Protein AF-0000000074163388 (afdb_homodimer)

Solvent-accessible surface area (backbone atoms only — not comparable to full-atom values): 30905 Å² total; per-residue (Å²): 130,82,76,70,68,68,69,70,52,54,57,55,58,52,58,73,69,45,78,67,42,56,58,47,42,56,62,54,42,71,74,48,45,45,52,55,49,72,31,42,47,20,41,70,67,67,34,63,70,52,27,68,71,27,55,84,73,54,69,82,50,55,26,67,60,33,42,34,54,45,30,41,25,18,44,68,45,42,44,84,54,40,74,78,32,43,84,84,44,61,86,53,44,24,74,59,37,43,38,32,43,31,34,3,16,36,56,43,18,54,68,24,32,67,68,34,43,87,75,48,65,84,48,51,23,77,64,26,46,33,35,43,34,32,8,25,54,40,67,11,67,74,27,43,70,78,35,44,87,48,46,68,51,50,23,74,86,66,44,35,35,42,53,40,4,24,75,58,54,27,41,72,44,31,59,53,35,50,56,43,18,53,75,60,64,58,55,53,64,57,60,51,29,40,33,21,17,45,36,32,30,42,50,56,26,61,62,34,39,75,78,40,61,86,49,55,50,100,82,67,44,35,48,48,33,46,4,52,77,59,60,17,59,55,20,32,66,62,33,47,70,68,39,43,80,40,87,80,46,48,45,53,51,28,39,50,53,21,57,74,67,64,38,36,73,56,31,60,62,39,40,78,72,64,44,94,48,57,40,98,85,65,45,54,52,62,58,56,39,64,56,66,75,81,115,128,80,74,68,69,66,69,71,53,54,57,54,59,51,56,73,69,44,79,66,43,56,58,48,42,58,63,52,44,70,72,48,47,46,52,53,50,73,32,42,48,20,39,70,67,66,35,63,72,52,29,69,70,26,56,82,73,56,70,82,51,56,25,69,59,33,41,34,54,47,30,42,26,18,45,67,45,43,42,83,55,39,75,77,32,42,83,82,44,61,85,52,44,25,74,57,37,44,38,32,44,31,35,3,16,36,56,42,18,52,69,24,33,67,70,33,43,88,76,48,64,85,46,51,24,77,64,28,46,34,35,42,35,32,7,25,54,40,68,10,65,75,26,43,71,78,35,43,87,49,46,70,52,50,24,75,86,66,45,35,35,44,54,41,4,24,74,56,54,26,42,72,44,32,60,53,34,50,57,44,18,54,75,60,65,60,54,52,64,59,59,50,28,39,33,21,16,44,36,31,30,41,48,56,26,60,61,33,40,75,77,39,62,87,50,57,48,101,82,67,43,33,47,47,33,46,3,52,75,59,59,18,60,54,19,33,66,60,33,48,71,68,38,43,80,40,88,79,45,48,44,55,50,28,41,50,54,22,58,74,68,64,36,39,73,56,31,60,63,40,40,76,73,64,45,95,48,57,40,99,86,64,45,52,52,63,58,57,40,64,56,64,75,82,116

Secondary structure (DSSP, 8-state):
-----HHHHHHHHHHHH-HHHHHHHHHHHHHHTT---HHHHHHHTT-HHHHHHHTTTSTT---TT---HHHHHHHHT-HHHHHHHHHHHTT---TTS--HHHHHHHTT-HHHHHHHHHHHTT---TT---HHHHHHHTT-HHHHHHTGGGTT---TTS--HHHHHHHTT-HHHHHHHHHHHHHHT-S-HHHHHHHHHHHT-HHHHHHHHHHHTT---TTS--HHHHHHHTT-HHHHHHHHHHHTT-TT-HHHHHHHHHHHTT-HHHHHHHHHHH-SPBPTTS-BTHHHHHS----/-----HHHHHHHHHHHH-HHHHHHHHHHHHHSTT---HHHHHHHTT-HHHHHHHTTTSTT---TT---HHHHHHHHT-HHHHHHHHHHHTT---TTS--HHHHHHHTT-HHHHHHHHHHHTT---TT---HHHHHHHTT-HHHHHHTGGGTT---TTS--HHHHHHHTT-HHHHHHHHHHHHHHT-S-HHHHHHHHHHHT-HHHHHHHHHHHTT---TTS--HHHHHHHTT-HHHHHHHHHHHTT-TT-HHHHHHHHHHHTT-HHHHHHHHHHH-SPBPTTS-BTHHHHHS----

Structure (mmCIF, N/CA/C/O backbone):
data_AF-0000000074163388-model_v1
#
loop_
_entity.id
_entity.type
_entity.pdbx_description
1 polymer 'Ankyrin repeat protein 1'
#
loop_
_atom_site.group_PDB
_atom_site.id
_atom_site.type_symbol
_atom_site.label_atom_id
_atom_site.label_alt_id
_atom_site.label_comp_id
_atom_site.label_asym_id
_atom_site.label_entity_id
_atom_site.label_seq_id
_atom_site.pdbx_PDB_ins_code
_atom_site.Cartn_x
_atom_site.Cartn_y
_atom_site.Cartn_z
_atom_site.occupancy
_atom_site.B_iso_or_equiv
_atom_site.auth_seq_id
_atom_site.auth_comp_id
_atom_site.auth_asym_id
_atom_site.auth_atom_id
_atom_site.pdbx_PDB_model_num
ATOM 1 N N . MET A 1 1 ? 2.23 31.984 35.25 1 15.48 1 MET A N 1
ATOM 2 C CA . MET A 1 1 ? 0.906 31.984 34.625 1 15.48 1 MET A CA 1
ATOM 3 C C . MET A 1 1 ? 1.01 32.125 33.125 1 15.48 1 MET A C 1
ATOM 5 O O . MET A 1 1 ? 1.093 33.219 32.594 1 15.48 1 MET A O 1
ATOM 9 N N . LEU A 1 2 ? 1.825 31.516 32.562 1 19.2 2 LEU A N 1
ATOM 10 C CA . LEU A 1 2 ? 2.539 31.953 31.359 1 19.2 2 LEU A CA 1
ATOM 11 C C . LEU A 1 2 ? 1.593 32.031 30.172 1 19.2 2 LEU A C 1
ATOM 13 O O . LEU A 1 2 ? 0.756 31.141 29.969 1 19.2 2 LEU A O 1
ATOM 17 N N . GLN A 1 3 ? 1.16 33.156 29.734 1 20.17 3 GLN A N 1
ATOM 18 C CA . GLN A 1 3 ? 0.096 33.625 28.859 1 20.17 3 GLN A CA 1
ATOM 19 C C . GLN A 1 3 ? 0.174 32.969 27.484 1 20.17 3 GLN A C 1
ATOM 21 O O . GLN A 1 3 ? 1.229 32.969 26.844 1 20.17 3 GLN A O 1
ATOM 26 N N . PRO A 1 4 ? -0.57 32.031 27.312 1 25.11 4 PRO A N 1
ATOM 27 C CA . PRO A 1 4 ? -0.666 31.219 26.078 1 25.11 4 PRO A CA 1
ATOM 28 C C . PRO A 1 4 ? -0.639 32.062 24.812 1 25.11 4 PRO A C 1
ATOM 30 O O . PRO A 1 4 ? -1.063 33.219 24.828 1 25.11 4 PRO A O 1
ATOM 33 N N . ASP A 1 5 ? 0.18 32.031 23.969 1 27.58 5 ASP A N 1
ATOM 34 C CA . ASP A 1 5 ? 0.262 33.094 22.969 1 27.58 5 ASP A CA 1
ATOM 35 C C . ASP A 1 5 ? -1.101 33.344 22.312 1 27.58 5 ASP A C 1
ATOM 37 O O . ASP A 1 5 ? -1.951 32.438 22.297 1 27.58 5 ASP A O 1
ATOM 41 N N . PRO A 1 6 ? -1.736 34.438 21.984 1 28.06 6 PRO A N 1
ATOM 42 C CA . PRO A 1 6 ? -3.045 35 21.625 1 28.06 6 PRO A CA 1
ATOM 43 C C . PRO A 1 6 ? -3.646 34.312 20.391 1 28.06 6 PRO A C 1
ATOM 45 O O . PRO A 1 6 ? -4.871 34.188 20.281 1 28.06 6 PRO A O 1
ATOM 48 N N . VAL A 1 7 ? -2.879 33.969 19.438 1 29.48 7 VAL A N 1
ATOM 49 C CA . VAL A 1 7 ? -3.445 33.562 18.156 1 29.48 7 VAL A CA 1
ATOM 50 C C . VAL A 1 7 ? -4.082 32.188 18.297 1 29.48 7 VAL A C 1
ATOM 52 O O . VAL A 1 7 ? -5.195 31.953 17.812 1 29.48 7 VAL A O 1
ATOM 55 N N . ALA A 1 8 ? -3.457 31.219 18.891 1 29.11 8 ALA A N 1
ATOM 56 C CA . ALA A 1 8 ? -3.934 29.859 19.109 1 29.11 8 ALA A CA 1
ATOM 57 C C . ALA A 1 8 ? -5.121 29.828 20.062 1 29.11 8 ALA A C 1
ATOM 59 O O . ALA A 1 8 ? -6.016 29 19.938 1 29.11 8 ALA A O 1
ATOM 60 N N . ARG A 1 9 ? -5.367 30.766 21.016 1 31.28 9 ARG A N 1
ATOM 61 C CA . ARG A 1 9 ? -6.461 31.016 21.953 1 31.28 9 ARG A CA 1
ATOM 62 C C . ARG A 1 9 ? -7.738 31.391 21.203 1 31.28 9 ARG A C 1
ATOM 64 O O . ARG A 1 9 ? -8.836 31 21.609 1 31.28 9 ARG A O 1
ATOM 71 N N . THR A 1 10 ? -7.543 32.281 20.188 1 32.56 10 THR A N 1
ATOM 72 C CA . THR A 1 10 ? -8.703 32.781 19.453 1 32.56 10 THR A CA 1
ATOM 73 C C . THR A 1 10 ? -9.336 31.672 18.625 1 32.56 10 THR A C 1
ATOM 75 O O . THR A 1 10 ? -10.562 31.578 18.547 1 32.56 10 THR A O 1
ATOM 78 N N . ALA A 1 11 ? -8.492 30.734 18.094 1 31.12 11 ALA A N 1
ATOM 79 C CA . ALA A 1 11 ? -9.125 29.75 17.219 1 31.12 11 ALA A CA 1
ATOM 80 C C . ALA A 1 11 ? -9.852 28.688 18.031 1 31.12 11 ALA A C 1
ATOM 82 O O . ALA A 1 11 ? -10.977 28.297 17.703 1 31.12 11 ALA A O 1
ATOM 83 N N . LEU A 1 12 ? -9.391 28.219 19.188 1 31.12 12 LEU A N 1
ATOM 84 C CA . LEU A 1 12 ? -9.992 27.25 20.094 1 31.12 12 LEU A CA 1
ATOM 85 C C . LEU A 1 12 ? -11.227 27.828 20.766 1 31.12 12 LEU A C 1
ATOM 87 O O . LEU A 1 12 ? -12.219 27.109 20.984 1 31.12 12 LEU A O 1
ATOM 91 N N . SER A 1 13 ? -11.242 28.953 21.281 1 34.03 13 SER A N 1
ATOM 92 C CA . SER A 1 13 ? -12.398 29.609 21.891 1 34.03 13 SER A CA 1
ATOM 93 C C . SER A 1 13 ? -13.562 29.688 20.906 1 34.03 13 SER A C 1
ATOM 95 O O . SER A 1 13 ? -14.727 29.594 21.312 1 34.03 13 SER A O 1
ATOM 97 N N . MET A 1 14 ? -13.195 29.969 19.625 1 31.59 14 MET A N 1
ATOM 98 C CA . MET A 1 14 ? -14.281 30.047 18.656 1 31.59 14 MET A CA 1
ATOM 99 C C . MET A 1 14 ? -14.875 28.672 18.375 1 31.59 14 MET A C 1
ATOM 101 O O . MET A 1 14 ? -16.062 28.547 18.047 1 31.59 14 MET A O 1
ATOM 105 N N . LEU A 1 15 ? -14.07 27.594 18.406 1 33 15 LEU A N 1
ATOM 106 C CA . LEU A 1 15 ? -14.609 26.266 18.094 1 33 15 LEU A CA 1
ATOM 107 C C . LEU A 1 15 ? -15.469 25.766 19.25 1 33 15 LEU A C 1
ATOM 109 O O . LEU A 1 15 ? -16.328 24.906 19.047 1 33 15 LEU A O 1
ATOM 113 N N . ALA A 1 16 ? -15.297 25.938 20.453 1 31.25 16 ALA A N 1
ATOM 114 C CA . ALA A 1 16 ? -16.062 25.469 21.609 1 31.25 16 ALA A CA 1
ATOM 115 C C . ALA A 1 16 ? -17.484 26 21.578 1 31.25 16 ALA A C 1
ATOM 117 O O . ALA A 1 16 ? -18.391 25.375 22.141 1 31.25 16 ALA A O 1
ATOM 118 N N . THR A 1 17 ? -17.766 27.281 21.453 1 32.41 17 THR A N 1
ATOM 119 C CA . THR A 1 17 ? -19.062 27.828 21.781 1 32.41 17 THR A CA 1
ATOM 120 C C . THR A 1 17 ? -20.062 27.578 20.656 1 32.41 17 THR A C 1
ATOM 122 O O . THR A 1 17 ? -21.281 27.625 20.859 1 32.41 17 THR A O 1
ATOM 125 N N . HIS A 1 18 ? -19.922 28.094 19.375 1 31.28 18 HIS A N 1
ATOM 126 C CA . HIS A 1 18 ? -21.094 28.203 18.516 1 31.28 18 HIS A CA 1
ATOM 127 C C . HIS A 1 18 ? -21.266 26.953 17.672 1 31.28 18 HIS A C 1
ATOM 129 O O . HIS A 1 18 ? -20.328 26.5 17.016 1 31.28 18 HIS A O 1
ATOM 135 N N . PRO A 1 19 ? -22.406 26.156 17.859 1 33.94 19 PRO A N 1
ATOM 136 C CA . PRO A 1 19 ? -22.938 25.031 17.078 1 33.94 19 PRO A CA 1
ATOM 137 C C . PRO A 1 19 ? -22.672 25.188 15.586 1 33.94 19 PRO A C 1
ATOM 139 O O . PRO A 1 19 ? -22.578 24.188 14.867 1 33.94 19 PRO A O 1
ATOM 142 N N . CYS A 1 20 ? -22.734 26.406 15.078 1 31.11 20 CYS A N 1
ATOM 143 C CA . CYS A 1 20 ? -22.578 26.781 13.672 1 31.11 20 CYS A CA 1
ATOM 144 C C . CYS A 1 20 ? -21.141 26.562 13.211 1 31.11 20 CYS A C 1
ATOM 146 O O . CYS A 1 20 ? -20.875 26.5 12.008 1 31.11 20 CYS A O 1
ATOM 148 N N . ILE A 1 21 ? -20.141 26.781 14.055 1 34.25 21 ILE A N 1
ATOM 149 C CA . ILE A 1 21 ? -18.75 26.672 13.641 1 34.25 21 ILE A CA 1
ATOM 150 C C . ILE A 1 21 ? -18.344 25.219 13.5 1 34.25 21 ILE A C 1
ATOM 152 O O . ILE A 1 21 ? -17.422 24.875 12.758 1 34.25 21 ILE A O 1
ATOM 156 N N . ARG A 1 22 ? -18.922 24.297 14.18 1 34.06 22 ARG A N 1
ATOM 157 C CA . ARG A 1 22 ? -18.734 22.859 14 1 34.06 22 ARG A CA 1
ATOM 158 C C . ARG A 1 22 ? -19.094 22.438 12.578 1 34.06 22 ARG A C 1
ATOM 160 O O . ARG A 1 22 ? -18.406 21.625 11.977 1 34.06 22 ARG A O 1
ATOM 167 N N . GLN A 1 23 ? -20.25 22.922 12.18 1 36.22 23 GLN A N 1
ATOM 168 C CA . GLN A 1 23 ? -20.688 22.656 10.812 1 36.22 23 GLN A CA 1
ATOM 169 C C . GLN A 1 23 ? -19.734 23.297 9.797 1 36.22 23 GLN A C 1
ATOM 171 O O . GLN A 1 23 ? -19.438 22.688 8.758 1 36.22 23 GLN A O 1
ATOM 176 N N . LYS A 1 24 ? -19.375 24.594 9.992 1 34.5 24 LYS A N 1
ATOM 177 C CA . LYS A 1 24 ? -18.484 25.312 9.07 1 34.5 24 LYS A CA 1
ATOM 178 C C . LYS A 1 24 ? -17.078 24.719 9.102 1 34.5 24 LYS A C 1
ATOM 180 O O . LYS A 1 24 ? -16.422 24.625 8.062 1 34.5 24 LYS A O 1
ATOM 185 N N . LEU A 1 25 ? -16.609 24.328 10.172 1 34.75 25 LEU A N 1
ATOM 186 C CA . LEU A 1 25 ? -15.281 23.734 10.281 1 34.75 25 LEU A CA 1
ATOM 187 C C . LEU A 1 25 ? -15.242 22.375 9.586 1 34.75 25 LEU A C 1
ATOM 189 O O . LEU A 1 25 ? -14.242 22.016 8.977 1 34.75 25 LEU A O 1
ATOM 193 N N . ARG A 1 26 ? -16.312 21.672 9.648 1 35.56 26 ARG A N 1
ATOM 194 C CA . ARG A 1 26 ? -16.453 20.422 8.922 1 35.56 26 ARG A CA 1
ATOM 195 C C . ARG A 1 26 ? -16.234 20.625 7.426 1 35.56 26 ARG A C 1
ATOM 197 O O . ARG A 1 26 ? -15.578 19.828 6.766 1 35.56 26 ARG A O 1
ATOM 204 N N . SER A 1 27 ? -17.031 21.594 6.895 1 35.72 27 SER A N 1
ATOM 205 C CA . SER A 1 27 ? -16.938 21.922 5.477 1 35.72 27 SER A CA 1
ATOM 206 C C . SER A 1 27 ? -15.594 22.531 5.125 1 35.72 27 SER A C 1
ATOM 208 O O . SER A 1 27 ? -15.008 22.203 4.09 1 35.72 27 SER A O 1
ATOM 210 N N . GLU A 1 28 ? -15.133 23.594 5.848 1 36.66 28 GLU A N 1
ATOM 211 C CA . GLU A 1 28 ? -13.914 24.359 5.562 1 36.66 28 GLU A CA 1
ATOM 212 C C . GLU A 1 28 ? -12.672 23.578 5.984 1 36.66 28 GLU A C 1
ATOM 214 O O . GLU A 1 28 ? -11.594 23.766 5.406 1 36.66 28 GLU A O 1
ATOM 219 N N . LEU A 1 29 ? -12.695 22.922 7.043 1 36.38 29 LEU A N 1
ATOM 220 C CA . LEU A 1 29 ? -11.602 22.156 7.621 1 36.38 29 LEU A CA 1
ATOM 221 C C . LEU A 1 29 ? -11.102 21.094 6.641 1 36.38 29 LEU A C 1
ATOM 223 O O . LEU A 1 29 ? -9.898 20.859 6.523 1 36.38 29 LEU A O 1
ATOM 227 N N . VAL A 1 30 ? -12.109 20.328 6.027 1 41.41 30 VAL A N 1
ATOM 228 C CA . VAL A 1 30 ? -11.719 19.266 5.113 1 41.41 30 VAL A CA 1
ATOM 229 C C . VAL A 1 30 ? -10.906 19.844 3.959 1 41.41 30 VAL A C 1
ATOM 231 O O . VAL A 1 30 ? -9.93 19.234 3.516 1 41.41 30 VAL A O 1
ATOM 234 N N . HIS A 1 31 ? -11.305 21.141 3.477 1 44.47 31 HIS A N 1
ATOM 235 C CA . HIS A 1 31 ? -10.734 21.594 2.217 1 44.47 31 HIS A CA 1
ATOM 236 C C . HIS A 1 31 ? -9.312 22.109 2.41 1 44.47 31 HIS A C 1
ATOM 238 O O . HIS A 1 31 ? -8.477 21.969 1.518 1 44.47 31 HIS A O 1
ATOM 244 N N . ASN A 1 32 ? -8.992 22.844 3.619 1 52.56 32 ASN A N 1
ATOM 245 C CA . ASN A 1 32 ? -7.652 23.422 3.582 1 52.56 32 ASN A CA 1
ATOM 246 C C . ASN A 1 32 ? -6.77 22.875 4.691 1 52.56 32 ASN A C 1
ATOM 248 O O . ASN A 1 32 ? -5.926 23.578 5.238 1 52.56 32 ASN A O 1
ATOM 252 N N . THR A 1 33 ? -7.18 21.75 5.113 1 60.62 33 THR A N 1
ATOM 253 C CA . THR A 1 33 ? -6.422 21.188 6.219 1 60.62 33 THR A CA 1
ATOM 254 C C . THR A 1 33 ? -4.977 20.922 5.805 1 60.62 33 THR A C 1
ATOM 256 O O . THR A 1 33 ? -4.07 20.953 6.641 1 60.62 33 THR A O 1
ATOM 259 N N . LEU A 1 34 ? -4.883 20.938 4.598 1 70.94 34 LEU A N 1
ATOM 260 C CA . LEU A 1 34 ? -3.533 20.625 4.133 1 70.94 34 LEU A CA 1
ATOM 261 C C . LEU A 1 34 ? -2.793 21.906 3.748 1 70.94 34 LEU A C 1
ATOM 263 O O . LEU A 1 34 ? -1.618 21.859 3.373 1 70.94 34 LEU A O 1
ATOM 267 N N . ARG A 1 35 ? -3.449 23.156 3.979 1 77.19 35 ARG A N 1
ATOM 268 C CA . ARG A 1 35 ? -2.814 24.438 3.67 1 77.19 35 ARG A CA 1
ATOM 269 C C . ARG A 1 35 ? -2.256 24.438 2.25 1 77.19 35 ARG A C 1
ATOM 271 O O . ARG A 1 35 ? -1.107 24.828 2.029 1 77.19 35 ARG A O 1
ATOM 278 N N . ARG A 1 36 ? -3.039 23.938 1.406 1 82.88 36 ARG A N 1
ATOM 279 C CA . ARG A 1 36 ? -2.619 23.891 0.009 1 82.88 36 ARG A CA 1
ATOM 280 C C . ARG A 1 36 ? -2.92 25.219 -0.688 1 82.88 36 ARG A C 1
ATOM 282 O O . ARG A 1 36 ? -3.975 25.812 -0.467 1 82.88 36 ARG A O 1
ATOM 289 N N . SER A 1 37 ? -1.931 25.703 -1.428 1 83.69 37 SER A N 1
ATOM 290 C CA . SER A 1 37 ? -2.141 26.875 -2.281 1 83.69 37 SER A CA 1
ATOM 291 C C . SER A 1 37 ? -3.162 26.578 -3.375 1 83.69 37 SER A C 1
ATOM 293 O O . SER A 1 37 ? -3.494 25.422 -3.627 1 83.69 37 SER A O 1
ATOM 295 N N . PRO A 1 38 ? -3.695 27.656 -3.951 1 83.12 38 PRO A N 1
ATOM 296 C CA . PRO A 1 38 ? -4.641 27.453 -5.051 1 83.12 38 PRO A CA 1
ATOM 297 C C . PRO A 1 38 ? -4.059 26.594 -6.172 1 83.12 38 PRO A C 1
ATOM 299 O O . PRO A 1 38 ? -4.773 25.766 -6.754 1 83.12 38 PRO A O 1
ATOM 302 N N . LEU A 1 39 ? -2.764 26.797 -6.453 1 86.44 39 LEU A N 1
ATOM 303 C CA . LEU A 1 39 ? -2.123 25.953 -7.465 1 86.44 39 LEU A CA 1
ATOM 304 C C . LEU A 1 39 ? -2.104 24.5 -7.039 1 86.44 39 LEU A C 1
ATOM 306 O O . LEU A 1 39 ? -2.459 23.609 -7.824 1 86.44 39 LEU A O 1
ATOM 310 N N . GLN A 1 40 ? -1.707 24.281 -5.867 1 87.88 40 GLN A N 1
ATOM 311 C CA . GLN A 1 40 ? -1.639 22.922 -5.348 1 87.88 40 GLN A CA 1
ATOM 312 C C . GLN A 1 40 ? -3.018 22.266 -5.34 1 87.88 40 GLN A C 1
ATOM 314 O O . GLN A 1 40 ? -3.152 21.094 -5.688 1 87.88 40 GLN A O 1
ATOM 319 N N . HIS A 1 41 ? -4.016 23.016 -4.98 1 86.06 41 HIS A N 1
ATOM 320 C CA . HIS A 1 41 ? -5.383 22.5 -5.016 1 86.06 41 HIS A CA 1
ATOM 321 C C . HIS A 1 41 ? -5.805 22.156 -6.438 1 86.06 41 HIS A C 1
ATOM 323 O O . HIS A 1 41 ? -6.449 21.125 -6.664 1 86.06 41 HIS A O 1
ATOM 329 N N . ALA A 1 42 ? -5.516 23.031 -7.332 1 86.75 42 ALA A N 1
ATOM 330 C CA . ALA A 1 42 ? -5.867 22.812 -8.734 1 86.75 42 ALA A CA 1
ATOM 331 C C . ALA A 1 42 ? -5.199 21.562 -9.281 1 86.75 42 ALA A C 1
ATOM 333 O O . ALA A 1 42 ? -5.824 20.781 -10.008 1 86.75 42 ALA A O 1
ATOM 334 N N . ILE A 1 43 ? -3.945 21.344 -8.898 1 87.81 43 ILE A N 1
ATOM 335 C CA . ILE A 1 43 ? -3.197 20.188 -9.344 1 87.81 43 ILE A CA 1
ATOM 336 C C . ILE A 1 43 ? -3.811 18.922 -8.75 1 87.81 43 ILE A C 1
ATOM 338 O O . ILE A 1 43 ? -4.082 17.953 -9.469 1 87.81 43 ILE A O 1
ATOM 342 N N . PHE A 1 44 ? -4.109 18.984 -7.48 1 86.06 44 PHE A N 1
ATOM 343 C CA . PHE A 1 44 ? -4.629 17.797 -6.801 1 86.06 44 PHE A CA 1
ATOM 344 C C . PHE A 1 44 ? -5.996 17.406 -7.348 1 86.06 44 PHE A C 1
ATOM 346 O O . PHE A 1 44 ? -6.324 16.219 -7.438 1 86.06 44 PHE A O 1
ATOM 353 N N . SER A 1 45 ? -6.711 18.406 -7.758 1 84.44 45 SER A N 1
ATOM 354 C CA . SER A 1 45 ? -8.047 18.156 -8.305 1 84.44 45 SER A CA 1
ATOM 355 C C . SER A 1 45 ? -7.996 17.922 -9.805 1 84.44 45 SER A C 1
ATOM 357 O O . SER A 1 45 ? -9.031 17.719 -10.445 1 84.44 45 SER A O 1
ATOM 359 N N . CYS A 1 46 ? -6.938 17.969 -10.391 1 87.31 46 CYS A N 1
ATOM 360 C CA . CYS A 1 46 ? -6.719 17.766 -11.82 1 87.31 46 CYS A CA 1
ATOM 361 C C . CYS A 1 46 ? -7.523 18.766 -12.633 1 87.31 46 CYS A C 1
ATOM 363 O O . CYS A 1 46 ? -8.109 18.406 -13.664 1 87.31 46 CYS A O 1
ATOM 365 N N . ASP A 1 47 ? -7.602 19.984 -12.086 1 86.81 47 ASP A N 1
ATOM 366 C CA . ASP A 1 47 ? -8.219 21.094 -12.812 1 86.81 47 ASP A CA 1
ATOM 367 C C . ASP A 1 47 ? -7.203 21.797 -13.703 1 86.81 47 ASP A C 1
ATOM 369 O O . ASP A 1 47 ? -6.602 22.797 -13.289 1 86.81 47 ASP A O 1
ATOM 373 N N . GLU A 1 48 ? -7.086 21.375 -14.875 1 83.44 48 GLU A N 1
ATOM 374 C CA . GLU A 1 48 ? -6.047 21.859 -15.789 1 83.44 48 GLU A CA 1
ATOM 375 C C . GLU A 1 48 ? -6.176 23.344 -16.047 1 83.44 48 GLU A C 1
ATOM 377 O O . GLU A 1 48 ? -5.172 24.047 -16.172 1 83.44 48 GLU A O 1
ATOM 382 N N . ALA A 1 49 ? -7.402 23.766 -16.188 1 85.5 49 ALA A N 1
ATOM 383 C CA . ALA A 1 49 ? -7.641 25.188 -16.438 1 85.5 49 ALA A CA 1
ATOM 384 C C . ALA A 1 49 ? -7.117 26.047 -15.297 1 85.5 49 ALA A C 1
ATOM 386 O O . ALA A 1 49 ? -6.438 27.047 -15.531 1 85.5 49 ALA A O 1
ATOM 387 N N . MET A 1 50 ? -7.379 25.672 -14.148 1 87.44 50 MET A N 1
ATOM 388 C CA . MET A 1 50 ? -6.949 26.422 -12.977 1 87.44 50 MET A CA 1
ATOM 389 C C . MET A 1 50 ? -5.441 26.328 -12.789 1 87.44 50 MET A C 1
ATOM 391 O O . MET A 1 50 ? -4.801 27.266 -12.336 1 87.44 50 MET A O 1
ATOM 395 N N . VAL A 1 51 ? -4.812 25.234 -13.148 1 86.06 51 VAL A N 1
ATOM 396 C CA . VAL A 1 51 ? -3.367 25.047 -13.047 1 86.06 51 VAL A CA 1
ATOM 397 C C . VAL A 1 51 ? -2.648 26.047 -13.961 1 86.06 51 VAL A C 1
ATOM 399 O O . VAL A 1 51 ? -1.694 26.703 -13.539 1 86.06 51 VAL A O 1
ATOM 402 N N . LEU A 1 52 ? -3.131 26.141 -15.102 1 81.94 52 LEU A N 1
ATOM 403 C CA . LEU A 1 52 ? -2.518 27.031 -16.078 1 81.94 52 LEU A CA 1
ATOM 404 C C . LEU A 1 52 ? -2.605 28.484 -15.609 1 81.94 52 LEU A C 1
ATOM 406 O O . LEU A 1 52 ? -1.681 29.266 -15.836 1 81.94 52 LEU A O 1
ATOM 410 N N . GLN A 1 53 ? -3.674 28.766 -14.961 1 82.75 53 GLN A N 1
ATOM 411 C CA . GLN A 1 53 ? -3.906 30.125 -14.508 1 82.75 53 GLN A CA 1
ATOM 412 C C . GLN A 1 53 ? -3 30.469 -13.328 1 82.75 53 GLN A C 1
ATOM 414 O O . GLN A 1 53 ? -2.562 31.609 -13.188 1 82.75 53 GLN A O 1
ATOM 419 N N . ARG A 1 54 ? -2.682 29.453 -12.555 1 83.06 54 ARG A N 1
ATOM 420 C CA . ARG A 1 54 ? -2.049 29.734 -11.266 1 83.06 54 ARG A CA 1
ATOM 421 C C . ARG A 1 54 ? -0.56 29.406 -11.305 1 83.06 54 ARG A C 1
ATOM 423 O O . ARG A 1 54 ? 0.2 29.828 -10.438 1 83.06 54 ARG A O 1
ATOM 430 N N . MET A 1 55 ? -0.105 28.75 -12.227 1 77.31 55 MET A N 1
ATOM 431 C CA . MET A 1 55 ? 1.26 28.234 -12.305 1 77.31 55 MET A CA 1
ATOM 432 C C . MET A 1 55 ? 2.275 29.359 -12.211 1 77.31 55 MET A C 1
ATOM 434 O O . MET A 1 55 ? 3.352 29.188 -11.633 1 77.31 55 MET A O 1
ATOM 438 N N . ARG A 1 56 ? 1.924 30.438 -12.602 1 72.56 56 ARG A N 1
ATOM 439 C CA . ARG A 1 56 ? 2.859 31.562 -12.641 1 72.56 56 ARG A CA 1
ATOM 440 C C . ARG A 1 56 ? 2.936 32.25 -11.297 1 72.56 56 ARG A C 1
ATOM 442 O O . ARG A 1 56 ? 3.939 32.906 -10.977 1 72.56 56 ARG A O 1
ATOM 449 N N . THR A 1 57 ? 2.014 32.062 -10.43 1 68.44 57 THR A N 1
ATOM 450 C CA . THR A 1 57 ? 1.928 32.875 -9.234 1 68.44 57 THR A CA 1
ATOM 451 C C . THR A 1 57 ? 2.281 32.062 -7.988 1 68.44 57 THR A C 1
ATOM 453 O O . THR A 1 57 ? 2.799 32.625 -7.012 1 68.44 57 THR A O 1
ATOM 456 N N . ASP A 1 58 ? 2.043 30.938 -8.023 1 66.69 58 ASP A N 1
ATOM 457 C CA . ASP A 1 58 ? 2.057 30.203 -6.75 1 66.69 58 ASP A CA 1
ATOM 458 C C . ASP A 1 58 ? 3.117 29.109 -6.758 1 66.69 58 ASP A C 1
ATOM 460 O O . ASP A 1 58 ? 3.037 28.156 -5.977 1 66.69 58 ASP A O 1
ATOM 464 N N . ALA A 1 59 ? 4.234 29.359 -7.523 1 67.06 59 ALA A N 1
ATOM 465 C CA . ALA A 1 59 ? 5.27 28.328 -7.555 1 67.06 59 ALA A CA 1
ATOM 466 C C . ALA A 1 59 ? 6.191 28.438 -6.344 1 67.06 59 ALA A C 1
ATOM 468 O O . ALA A 1 59 ? 6.406 29.547 -5.82 1 67.06 59 ALA A O 1
ATOM 469 N N . GLY A 1 60 ? 6.414 27.344 -5.668 1 70.88 60 GLY A N 1
ATOM 470 C CA . GLY A 1 60 ? 7.398 27.312 -4.598 1 70.88 60 GLY A CA 1
ATOM 471 C C . GLY A 1 60 ? 6.793 26.984 -3.244 1 70.88 60 GLY A C 1
ATOM 472 O O . GLY A 1 60 ? 7.516 26.766 -2.271 1 70.88 60 GLY A O 1
ATOM 473 N N . GLY A 1 61 ? 5.633 27.031 -3.18 1 80.44 61 GLY A N 1
ATOM 474 C CA . GLY A 1 61 ? 5.039 26.797 -1.872 1 80.44 61 GLY A CA 1
ATOM 475 C C . GLY A 1 61 ? 4.945 25.328 -1.518 1 80.44 61 GLY A C 1
ATOM 476 O O . GLY A 1 61 ? 5.094 24.453 -2.385 1 80.44 61 GLY A O 1
ATOM 477 N N . ARG A 1 62 ? 5 25.109 -0.167 1 86.44 62 ARG A N 1
ATOM 478 C CA . ARG A 1 62 ? 4.797 23.766 0.374 1 86.44 62 ARG A CA 1
ATOM 479 C C . ARG A 1 62 ? 3.523 23.703 1.213 1 86.44 62 ARG A C 1
ATOM 481 O O . ARG A 1 62 ? 3.178 24.672 1.899 1 86.44 62 ARG A O 1
ATOM 488 N N . ASP A 1 63 ? 2.877 22.609 1.07 1 83.5 63 ASP A N 1
ATOM 489 C CA . ASP A 1 63 ? 1.692 22.453 1.906 1 83.5 63 ASP A CA 1
ATOM 490 C C . ASP A 1 63 ? 2.066 21.906 3.287 1 83.5 63 ASP A C 1
ATOM 492 O O . ASP A 1 63 ? 3.244 21.891 3.65 1 83.5 63 ASP A O 1
ATOM 496 N N . ALA A 1 64 ? 1.029 21.562 4.098 1 75.06 64 ALA A N 1
ATOM 497 C CA . ALA A 1 64 ? 1.235 21.172 5.496 1 75.06 64 ALA A CA 1
ATOM 498 C C . ALA A 1 64 ? 2.055 19.891 5.602 1 75.06 64 ALA A C 1
ATOM 500 O O . ALA A 1 64 ? 2.676 19.625 6.633 1 75.06 64 ALA A O 1
ATOM 501 N N . GLN A 1 65 ? 2.107 19.172 4.523 1 79.25 65 GLN A N 1
ATOM 502 C CA . GLN A 1 65 ? 2.881 17.938 4.516 1 79.25 65 GLN A CA 1
ATOM 503 C C . GLN A 1 65 ? 4.254 18.141 3.887 1 79.25 65 GLN A C 1
ATOM 505 O O . GLN A 1 65 ? 5.055 17.219 3.797 1 79.25 65 GLN A O 1
ATOM 510 N N . GLY A 1 66 ? 4.465 19.328 3.488 1 85.94 66 GLY A N 1
ATOM 511 C CA . GLY A 1 66 ? 5.73 19.625 2.842 1 85.94 66 GLY A CA 1
ATOM 512 C C . GLY A 1 66 ? 5.73 19.328 1.356 1 85.94 66 GLY A C 1
ATOM 513 O O . GLY A 1 66 ? 6.781 19.375 0.708 1 85.94 66 GLY A O 1
ATOM 514 N N . CYS A 1 67 ? 4.617 19.047 0.821 1 89.25 67 CYS A N 1
ATOM 515 C CA . CYS A 1 67 ? 4.523 18.719 -0.596 1 89.25 67 CYS A CA 1
ATOM 516 C C . CYS A 1 67 ? 4.566 19.984 -1.454 1 89.25 67 CYS A C 1
ATOM 518 O O . CYS A 1 67 ? 3.955 21 -1.11 1 89.25 67 CYS A O 1
ATOM 520 N N . THR A 1 68 ? 5.324 19.922 -2.486 1 91.94 68 THR A N 1
ATOM 521 C CA . THR A 1 68 ? 5.371 20.984 -3.49 1 91.94 68 THR A CA 1
ATOM 522 C C . THR A 1 68 ? 4.375 20.703 -4.613 1 91.94 68 THR A C 1
ATOM 524 O O . THR A 1 68 ? 3.746 19.641 -4.645 1 91.94 68 THR A O 1
ATOM 527 N N . ALA A 1 69 ? 4.266 21.75 -5.469 1 91.38 69 ALA A N 1
ATOM 528 C CA . ALA A 1 69 ? 3.445 21.547 -6.66 1 91.38 69 ALA A CA 1
ATOM 529 C C . ALA A 1 69 ? 3.99 20.422 -7.523 1 91.38 69 ALA A C 1
ATOM 531 O O . ALA A 1 69 ? 3.223 19.641 -8.094 1 91.38 69 ALA A O 1
ATOM 532 N N . LEU A 1 70 ? 5.312 20.266 -7.566 1 92.75 70 LEU A N 1
ATOM 533 C CA . LEU A 1 70 ? 5.949 19.203 -8.32 1 92.75 70 LEU A CA 1
ATOM 534 C C . LEU A 1 70 ? 5.559 17.828 -7.766 1 92.75 70 LEU A C 1
ATOM 536 O O . LEU A 1 70 ? 5.234 16.922 -8.531 1 92.75 70 LEU A O 1
ATOM 540 N N . PHE A 1 71 ? 5.598 17.719 -6.457 1 94.62 71 PHE A N 1
ATOM 541 C CA . PHE A 1 71 ? 5.242 16.469 -5.785 1 94.62 71 PHE A CA 1
ATOM 542 C C . PHE A 1 71 ? 3.812 16.062 -6.117 1 94.62 71 PHE A C 1
ATOM 544 O O . PHE A 1 71 ? 3.557 14.922 -6.5 1 94.62 71 PHE A O 1
ATOM 551 N N . LEU A 1 72 ? 2.926 17.016 -5.992 1 92.81 72 LEU A N 1
ATOM 552 C CA . LEU A 1 72 ? 1.514 16.734 -6.23 1 92.81 72 LEU A CA 1
ATOM 553 C C . LEU A 1 72 ? 1.26 16.422 -7.699 1 92.81 72 LEU A C 1
ATOM 555 O O . LEU A 1 72 ? 0.456 15.547 -8.023 1 92.81 72 LEU A O 1
ATOM 559 N N . ALA A 1 73 ? 1.849 17.156 -8.578 1 93 73 ALA A N 1
ATOM 560 C CA . ALA A 1 73 ? 1.711 16.922 -10.016 1 93 73 ALA A CA 1
ATOM 561 C C . ALA A 1 73 ? 2.191 15.516 -10.383 1 93 73 ALA A C 1
ATOM 563 O O . ALA A 1 73 ? 1.564 14.836 -11.195 1 93 73 ALA A O 1
ATOM 564 N N . ALA A 1 74 ? 3.301 15.078 -9.789 1 95.44 74 ALA A N 1
ATOM 565 C CA . ALA A 1 74 ? 3.834 13.742 -10.016 1 95.44 74 ALA A CA 1
ATOM 566 C C . ALA A 1 74 ? 2.879 12.672 -9.484 1 95.44 74 ALA A C 1
ATOM 568 O O . ALA A 1 74 ? 2.658 11.648 -10.141 1 95.44 74 ALA A O 1
ATOM 569 N N . GLN A 1 75 ? 2.373 12.938 -8.328 1 93.56 75 GLN A N 1
ATOM 570 C CA . GLN A 1 75 ? 1.431 12.016 -7.707 1 93.56 75 GLN A CA 1
ATOM 571 C C . GLN A 1 75 ? 0.194 11.82 -8.578 1 93.56 75 GLN A C 1
ATOM 573 O O . GLN A 1 75 ? -0.326 10.711 -8.688 1 93.56 75 GLN A O 1
ATOM 578 N N . ARG A 1 76 ? -0.22 12.883 -9.219 1 91.56 76 ARG A N 1
ATOM 579 C CA . ARG A 1 76 ? -1.47 12.859 -9.969 1 91.56 76 ARG A CA 1
ATOM 580 C C . ARG A 1 76 ? -1.22 12.523 -11.438 1 91.56 76 ARG A C 1
ATOM 582 O O . ARG A 1 76 ? -2.164 12.375 -12.211 1 91.56 76 ARG A O 1
ATOM 589 N N . GLY A 1 77 ? -0.034 12.43 -11.852 1 93 77 GLY A N 1
ATOM 590 C CA . GLY A 1 77 ? 0.299 12 -13.203 1 93 77 GLY A CA 1
ATOM 591 C C . GLY A 1 77 ? 0.22 13.117 -14.219 1 93 77 GLY A C 1
ATOM 592 O O . GLY A 1 77 ? -0.042 12.875 -15.398 1 93 77 GLY A O 1
ATOM 593 N N . MET A 1 78 ? 0.376 14.305 -13.789 1 91.25 78 MET A N 1
ATOM 594 C CA . MET A 1 78 ? 0.369 15.43 -14.719 1 91.25 78 MET A CA 1
ATOM 595 C C . MET A 1 78 ? 1.76 15.672 -15.297 1 91.25 78 MET A C 1
ATOM 597 O O . MET A 1 78 ? 2.385 16.688 -15.016 1 91.25 78 MET A O 1
ATOM 601 N N . HIS A 1 79 ? 2.135 14.836 -16.172 1 90.38 79 HIS A N 1
ATOM 602 C CA . HIS A 1 79 ? 3.514 14.805 -16.641 1 90.38 79 HIS A CA 1
ATOM 603 C C . HIS A 1 79 ? 3.846 16.047 -17.453 1 90.38 79 HIS A C 1
ATOM 605 O O . HIS A 1 79 ? 4.992 16.5 -17.469 1 90.38 79 HIS A O 1
ATOM 611 N N . GLN A 1 80 ? 2.836 16.703 -18.031 1 86.25 80 GLN A N 1
ATOM 612 C CA . GLN A 1 80 ? 3.068 17.891 -18.844 1 86.25 80 GLN A CA 1
ATOM 613 C C . GLN A 1 80 ? 3.508 19.078 -17.984 1 86.25 80 GLN A C 1
ATOM 615 O O . GLN A 1 80 ? 4.211 19.969 -18.469 1 86.25 80 GLN A O 1
ATOM 620 N N . LEU A 1 81 ? 3.148 19.031 -16.766 1 88.69 81 LEU A N 1
ATOM 621 C CA . LEU A 1 81 ? 3.438 20.141 -15.859 1 88.69 81 LEU A CA 1
ATOM 622 C C . LEU A 1 81 ? 4.812 19.969 -15.219 1 88.69 81 LEU A C 1
ATOM 624 O O . LEU A 1 81 ? 5.375 20.938 -14.688 1 88.69 81 LEU A O 1
ATOM 628 N N . LEU A 1 82 ? 5.41 18.844 -15.25 1 91.06 82 LEU A N 1
ATOM 629 C CA . LEU A 1 82 ? 6.629 18.547 -14.508 1 91.06 82 LEU A CA 1
ATOM 630 C C . LEU A 1 82 ? 7.805 19.359 -15.039 1 91.06 82 LEU A C 1
ATOM 632 O O . LEU A 1 82 ? 8.648 19.828 -14.266 1 91.06 82 LEU A O 1
ATOM 636 N N . ASN A 1 83 ? 7.797 19.531 -16.312 1 87.44 83 ASN A N 1
ATOM 637 C CA . ASN A 1 83 ? 8.914 20.25 -16.922 1 87.44 83 ASN A CA 1
ATOM 638 C C . ASN A 1 83 ? 8.961 21.703 -16.438 1 87.44 83 ASN A C 1
ATOM 640 O O . ASN A 1 83 ? 10.039 22.281 -16.312 1 87.44 83 ASN A O 1
ATOM 644 N N . LEU A 1 84 ? 7.832 22.156 -16.125 1 85.19 84 LEU A N 1
ATOM 645 C CA . LEU A 1 84 ? 7.746 23.547 -15.672 1 85.19 84 LEU A CA 1
ATOM 646 C C . LEU A 1 84 ? 8.156 23.672 -14.211 1 85.19 84 LEU A C 1
ATOM 648 O O . LEU A 1 84 ? 8.586 24.734 -13.773 1 85.19 84 LEU A O 1
ATOM 652 N N . LEU A 1 85 ? 8.094 22.609 -13.508 1 89 85 LEU A N 1
ATOM 653 C CA . LEU A 1 85 ? 8.242 22.703 -12.055 1 89 85 LEU A CA 1
ATOM 654 C C . LEU A 1 85 ? 9.555 22.078 -11.609 1 89 85 LEU A C 1
ATOM 656 O O . LEU A 1 85 ? 10.062 22.391 -10.523 1 89 85 LEU A O 1
ATOM 660 N N . VAL A 1 86 ? 10.148 21.203 -12.422 1 90.44 86 VAL A N 1
ATOM 661 C CA . VAL A 1 86 ? 11.273 20.359 -12.016 1 90.44 86 VAL A CA 1
ATOM 662 C C . VAL A 1 86 ? 12.5 21.234 -11.742 1 90.44 86 VAL A C 1
ATOM 664 O O . VAL A 1 86 ? 13.266 20.953 -10.82 1 90.44 86 VAL A O 1
ATOM 667 N N . GLY A 1 87 ? 12.711 22.25 -12.445 1 86.44 87 GLY A N 1
ATOM 668 C CA . GLY A 1 87 ? 13.859 23.125 -12.258 1 86.44 87 GLY A CA 1
ATOM 669 C C . GLY A 1 87 ? 13.914 23.75 -10.883 1 86.44 87 GLY A C 1
ATOM 670 O O . GLY A 1 87 ? 14.969 23.797 -10.258 1 86.44 87 GLY A O 1
ATOM 671 N N . ALA A 1 88 ? 12.844 24.125 -10.32 1 85.75 88 ALA A N 1
ATOM 672 C CA . ALA A 1 88 ? 12.781 24.875 -9.07 1 85.75 88 ALA A CA 1
ATOM 673 C C . ALA A 1 88 ? 12.594 23.938 -7.879 1 85.75 88 ALA A C 1
ATOM 675 O O . ALA A 1 88 ? 12.945 24.281 -6.75 1 85.75 88 ALA A O 1
ATOM 676 N N . GLU A 1 89 ? 12.023 22.781 -8.172 1 90.31 89 GLU A N 1
ATOM 677 C CA . GLU A 1 89 ? 11.523 22.031 -7.02 1 90.31 89 GLU A CA 1
ATOM 678 C C . GLU A 1 89 ? 12.086 20.609 -6.992 1 90.31 89 GLU A C 1
ATOM 680 O O . GLU A 1 89 ? 11.734 19.812 -6.121 1 90.31 89 GLU A O 1
ATOM 685 N N . ALA A 1 90 ? 13.008 20.219 -7.824 1 90.06 90 ALA A N 1
ATOM 686 C CA . ALA A 1 90 ? 13.492 18.844 -7.941 1 90.06 90 ALA A CA 1
ATOM 687 C C . ALA A 1 90 ? 14.211 18.406 -6.668 1 90.06 90 ALA A C 1
ATOM 689 O O . ALA A 1 90 ? 14.203 17.219 -6.32 1 90.06 90 ALA A O 1
ATOM 690 N N . ASP A 1 91 ? 14.734 19.312 -5.914 1 90.5 91 ASP A N 1
ATOM 691 C CA . ASP A 1 91 ? 15.547 18.953 -4.758 1 90.5 91 ASP A CA 1
ATOM 692 C C . ASP A 1 91 ? 14.742 19.031 -3.465 1 90.5 91 ASP A C 1
ATOM 694 O O . ASP A 1 91 ? 15.273 18.812 -2.377 1 90.5 91 ASP A O 1
ATOM 698 N N . ILE A 1 92 ? 13.539 19.297 -3.625 1 89.62 92 ILE A N 1
ATOM 699 C CA . ILE A 1 92 ? 12.719 19.453 -2.434 1 89.62 92 ILE A CA 1
ATOM 700 C C . ILE A 1 92 ? 11.977 18.156 -2.133 1 89.62 92 ILE A C 1
ATOM 702 O O . ILE A 1 92 ? 11.383 17.547 -3.031 1 89.62 92 ILE A O 1
ATOM 706 N N . ALA A 1 93 ? 12.055 17.641 -0.909 1 90.81 93 ALA A N 1
ATOM 707 C CA . ALA A 1 93 ? 11.305 16.484 -0.417 1 90.81 93 ALA A CA 1
ATOM 708 C C . ALA A 1 93 ? 10.25 16.906 0.6 1 90.81 93 ALA A C 1
ATOM 710 O O . ALA A 1 93 ? 10.305 18.016 1.141 1 90.81 93 ALA A O 1
ATOM 711 N N . ASP A 1 94 ? 9.273 16.062 0.755 1 87.75 94 ASP A N 1
ATOM 712 C CA . ASP A 1 94 ? 8.234 16.391 1.725 1 87.75 94 ASP A CA 1
ATOM 713 C C . ASP A 1 94 ? 8.719 16.156 3.152 1 87.75 94 ASP A C 1
ATOM 715 O O . ASP A 1 94 ? 9.914 15.977 3.387 1 87.75 94 ASP A O 1
ATOM 719 N N . SER A 1 95 ? 7.809 16.281 4.145 1 78.56 95 SER A N 1
ATOM 720 C CA . SER A 1 95 ? 8.148 16.234 5.562 1 78.56 95 SER A CA 1
ATOM 721 C C . SER A 1 95 ? 8.609 14.844 5.973 1 78.56 95 SER A C 1
ATOM 723 O O . SER A 1 95 ? 9.164 14.664 7.059 1 78.56 95 SER A O 1
ATOM 725 N N . ARG A 1 96 ? 8.539 13.945 5.07 1 81.88 96 ARG A N 1
ATOM 726 C CA . ARG A 1 96 ? 8.992 12.586 5.359 1 81.88 96 ARG A CA 1
ATOM 727 C C . ARG A 1 96 ? 10.172 12.195 4.465 1 81.88 96 ARG A C 1
ATOM 729 O O . ARG A 1 96 ? 10.578 11.039 4.441 1 81.88 96 ARG A O 1
ATOM 736 N N . GLY A 1 97 ? 10.625 13.164 3.762 1 89.56 97 GLY A N 1
ATOM 737 C CA . GLY A 1 97 ? 11.75 12.906 2.877 1 89.56 97 GLY A CA 1
ATOM 738 C C . GLY A 1 97 ? 11.344 12.312 1.545 1 89.56 97 GLY A C 1
ATOM 739 O O . GLY A 1 97 ? 12.188 11.828 0.787 1 89.56 97 GLY A O 1
ATOM 740 N N . ARG A 1 98 ? 10.102 12.328 1.234 1 93.75 98 ARG A N 1
ATOM 741 C CA . ARG A 1 98 ? 9.625 11.742 -0.019 1 93.75 98 ARG A CA 1
ATOM 742 C C . ARG A 1 98 ? 9.82 12.711 -1.179 1 93.75 98 ARG A C 1
ATOM 744 O O . ARG A 1 98 ? 9.562 13.914 -1.04 1 93.75 98 ARG A O 1
ATOM 751 N N . THR A 1 99 ? 10.242 12.133 -2.246 1 96.56 99 THR A N 1
ATOM 752 C CA . THR A 1 99 ? 10.453 12.93 -3.449 1 96.56 99 THR A CA 1
ATOM 753 C C . THR A 1 99 ? 9.273 12.781 -4.406 1 96.56 99 THR A C 1
ATOM 755 O O . THR A 1 99 ? 8.43 11.898 -4.227 1 96.56 99 THR A O 1
ATOM 758 N N . ALA A 1 100 ? 9.273 13.695 -5.391 1 96.75 100 ALA A N 1
ATOM 759 C CA . ALA A 1 100 ? 8.258 13.617 -6.438 1 96.75 100 ALA A CA 1
ATOM 760 C C . ALA A 1 100 ? 8.359 12.297 -7.199 1 96.75 100 ALA A C 1
ATOM 762 O O . ALA A 1 100 ? 7.34 11.734 -7.609 1 96.75 100 ALA A O 1
ATOM 763 N N . LEU A 1 101 ? 9.539 11.766 -7.375 1 97.88 101 LEU A N 1
ATOM 764 C CA . LEU A 1 101 ? 9.727 10.477 -8.039 1 97.88 101 LEU A CA 1
ATOM 765 C C . LEU A 1 101 ? 9.062 9.359 -7.25 1 97.88 101 LEU A C 1
ATOM 767 O O . LEU A 1 101 ? 8.422 8.477 -7.832 1 97.88 101 LEU A O 1
ATOM 771 N N . MET A 1 102 ? 9.211 9.383 -5.945 1 97.5 102 MET A N 1
ATOM 772 C CA . MET A 1 102 ? 8.586 8.375 -5.086 1 97.5 102 MET A CA 1
ATOM 773 C C . MET A 1 102 ? 7.062 8.438 -5.195 1 97.5 102 MET A C 1
ATOM 775 O O . MET A 1 102 ? 6.395 7.406 -5.238 1 97.5 102 MET A O 1
ATOM 779 N N . ALA A 1 103 ? 6.586 9.656 -5.242 1 95.5 103 ALA A N 1
ATOM 780 C CA . ALA A 1 103 ? 5.141 9.828 -5.402 1 95.5 103 ALA A CA 1
ATOM 781 C C . ALA A 1 103 ? 4.668 9.273 -6.738 1 95.5 103 ALA A C 1
ATOM 783 O O . ALA A 1 103 ? 3.635 8.602 -6.809 1 95.5 103 ALA A O 1
ATOM 784 N N . ALA A 1 104 ? 5.359 9.602 -7.777 1 96.81 104 ALA A N 1
ATOM 785 C CA . ALA A 1 104 ? 5.031 9.086 -9.102 1 96.81 104 ALA A CA 1
ATOM 786 C C . ALA A 1 104 ? 5.098 7.559 -9.125 1 96.81 104 ALA A C 1
ATOM 788 O O . ALA A 1 104 ? 4.238 6.902 -9.719 1 96.81 104 ALA A O 1
ATOM 789 N N . ALA A 1 105 ? 6.09 6.988 -8.492 1 97.19 105 ALA A N 1
ATOM 790 C CA . ALA A 1 105 ? 6.293 5.543 -8.453 1 97.19 105 ALA A CA 1
ATOM 791 C C . ALA A 1 105 ? 5.16 4.848 -7.703 1 97.19 105 ALA A C 1
ATOM 793 O O . ALA A 1 105 ? 4.633 3.832 -8.164 1 97.19 105 ALA A O 1
ATOM 794 N N . ALA A 1 106 ? 4.773 5.445 -6.578 1 94.81 106 ALA A N 1
ATOM 795 C CA . ALA A 1 106 ? 3.713 4.863 -5.758 1 94.81 106 ALA A CA 1
ATOM 796 C C . ALA A 1 106 ? 2.396 4.805 -6.527 1 94.81 106 ALA A C 1
ATOM 798 O O . ALA A 1 106 ? 1.571 3.918 -6.289 1 94.81 106 ALA A O 1
ATOM 799 N N . ASN A 1 107 ? 2.25 5.707 -7.48 1 92.44 107 ASN A N 1
ATOM 800 C CA . ASN A 1 107 ? 0.975 5.82 -8.18 1 92.44 107 ASN A CA 1
ATOM 801 C C . ASN A 1 107 ? 1.081 5.332 -9.625 1 92.44 107 ASN A C 1
ATOM 803 O O . ASN A 1 107 ? 0.195 5.598 -10.438 1 92.44 107 ASN A O 1
ATOM 807 N N . ASN A 1 108 ? 2.055 4.684 -9.93 1 94 108 ASN A N 1
ATOM 808 C CA . ASN A 1 108 ? 2.27 4.062 -11.234 1 94 108 ASN A CA 1
ATOM 809 C C . ASN A 1 108 ? 2.148 5.078 -12.367 1 94 108 ASN A C 1
ATOM 811 O O . ASN A 1 108 ? 1.511 4.805 -13.383 1 94 108 ASN A O 1
ATOM 815 N N . ARG A 1 109 ? 2.717 6.262 -12.094 1 94.12 109 ARG A N 1
ATOM 816 C CA . ARG A 1 109 ? 2.688 7.316 -13.102 1 94.12 109 ARG A CA 1
ATOM 817 C C . ARG A 1 109 ? 3.926 7.258 -13.992 1 94.12 109 ARG A C 1
ATOM 819 O O . ARG A 1 109 ? 4.859 8.047 -13.812 1 94.12 109 ARG A O 1
ATOM 826 N N . VAL A 1 110 ? 3.844 6.461 -15.039 1 94.62 110 VAL A N 1
ATOM 827 C CA . VAL A 1 110 ? 4.992 6.098 -15.867 1 94.62 110 VAL A CA 1
ATOM 828 C C . VAL A 1 110 ? 5.559 7.34 -16.547 1 94.62 110 VAL A C 1
ATOM 830 O O . VAL A 1 110 ? 6.773 7.535 -16.594 1 94.62 110 VAL A O 1
ATOM 833 N N . GLY A 1 111 ? 4.688 8.172 -17.094 1 94.62 111 GLY A N 1
ATOM 834 C CA . GLY A 1 111 ? 5.148 9.391 -17.734 1 94.62 111 GLY A CA 1
ATOM 835 C C . GLY A 1 111 ? 5.91 10.312 -16.797 1 94.62 111 GLY A C 1
ATOM 836 O O . GLY A 1 111 ? 6.922 10.898 -17.188 1 94.62 111 GLY A O 1
ATOM 837 N N . CYS A 1 112 ? 5.473 10.43 -15.594 1 96.69 112 CYS A N 1
ATOM 838 C CA . CYS A 1 112 ? 6.129 11.273 -14.602 1 96.69 112 CYS A CA 1
ATOM 839 C C . CYS A 1 112 ? 7.453 10.656 -14.156 1 96.69 112 CYS A C 1
ATOM 841 O O . CYS A 1 112 ? 8.438 11.375 -13.953 1 96.69 112 CYS A O 1
ATOM 843 N N . ILE A 1 113 ? 7.496 9.328 -14 1 97.31 113 ILE A N 1
ATOM 844 C CA . ILE A 1 113 ? 8.711 8.633 -13.586 1 97.31 113 ILE A CA 1
ATOM 845 C C . ILE A 1 113 ? 9.82 8.883 -14.602 1 97.31 113 ILE A C 1
ATOM 847 O O . ILE A 1 113 ? 10.945 9.234 -14.227 1 97.31 113 ILE A O 1
ATOM 851 N N . ASP A 1 114 ? 9.484 8.781 -15.844 1 95.56 114 ASP A N 1
ATOM 852 C CA . ASP A 1 114 ? 10.453 8.984 -16.906 1 95.56 114 ASP A CA 1
ATOM 853 C C . ASP A 1 114 ? 11.07 10.375 -16.844 1 95.56 114 ASP A C 1
ATOM 855 O O . ASP A 1 114 ? 12.266 10.547 -17.094 1 95.56 114 ASP A O 1
ATOM 859 N N . ARG A 1 115 ? 10.32 11.305 -16.531 1 94.56 115 ARG A N 1
ATOM 860 C CA . ARG A 1 115 ? 10.766 12.695 -16.516 1 94.56 115 ARG A CA 1
ATOM 861 C C . ARG A 1 115 ? 11.57 12.992 -15.258 1 94.56 115 ARG A C 1
ATOM 863 O O . ARG A 1 115 ? 12.492 13.812 -15.281 1 94.56 115 ARG A O 1
ATOM 870 N N . LEU A 1 116 ? 11.305 12.367 -14.18 1 97.19 116 LEU A N 1
ATOM 871 C CA . LEU A 1 116 ? 11.875 12.727 -12.891 1 97.19 116 LEU A CA 1
ATOM 872 C C . LEU A 1 116 ? 13.125 11.898 -12.594 1 97.19 116 LEU A C 1
ATOM 874 O O . LEU A 1 116 ? 13.945 12.273 -11.758 1 97.19 116 LEU A O 1
ATOM 878 N N . LEU A 1 117 ? 13.289 10.758 -13.266 1 95.81 117 LEU A N 1
ATOM 879 C CA . LEU A 1 117 ? 14.352 9.797 -13 1 95.81 117 LEU A CA 1
ATOM 880 C C . LEU A 1 117 ? 15.727 10.453 -13.094 1 95.81 117 LEU A C 1
ATOM 882 O O . LEU A 1 117 ? 16.578 10.258 -12.227 1 95.81 117 LEU A O 1
ATOM 886 N N . PRO A 1 118 ? 15.992 11.297 -14.055 1 95 118 PRO A N 1
ATOM 887 C CA . PRO A 1 118 ? 17.312 11.914 -14.156 1 95 118 PRO A CA 1
ATOM 888 C C . PRO A 1 118 ? 17.641 12.82 -12.969 1 95 118 PRO A C 1
ATOM 890 O O . PRO A 1 118 ? 18.812 13.039 -12.656 1 95 118 PRO A O 1
ATOM 893 N N . PHE A 1 119 ? 16.688 13.273 -12.227 1 95.12 119 PHE A N 1
ATOM 894 C CA . PHE A 1 119 ? 16.891 14.258 -11.172 1 95.12 119 PHE A CA 1
ATOM 895 C C . PHE A 1 119 ? 16.906 13.594 -9.805 1 95.12 119 PHE A C 1
ATOM 897 O O . PHE A 1 119 ? 17.547 14.086 -8.875 1 95.12 119 PHE A O 1
ATOM 904 N N . GLN A 1 120 ? 16.203 12.508 -9.672 1 96.31 120 GLN A N 1
ATOM 905 C CA . GLN A 1 120 ? 15.93 12.055 -8.305 1 96.31 120 GLN A CA 1
ATOM 906 C C . GLN A 1 120 ? 16.234 10.562 -8.156 1 96.31 120 GLN A C 1
ATOM 908 O O . GLN A 1 120 ? 15.836 9.945 -7.168 1 96.31 120 GLN A O 1
ATOM 913 N N . HIS A 1 121 ? 16.938 10.008 -9.047 1 94.69 121 HIS A N 1
ATOM 914 C CA . HIS A 1 121 ? 17.297 8.594 -9 1 94.69 121 HIS A CA 1
ATOM 915 C C . HIS A 1 121 ? 18.078 8.273 -7.734 1 94.69 121 HIS A C 1
ATOM 917 O O . HIS A 1 121 ? 18.984 9.016 -7.359 1 94.69 121 HIS A O 1
ATOM 923 N N . GLY A 1 122 ? 17.672 7.219 -7.059 1 94.12 122 GLY A N 1
ATOM 924 C CA . GLY A 1 122 ? 18.453 6.699 -5.949 1 94.12 122 GLY A CA 1
ATOM 925 C C . GLY A 1 122 ? 18.203 7.434 -4.648 1 94.12 122 GLY A C 1
ATOM 926 O O . GLY A 1 122 ? 18.75 7.062 -3.605 1 94.12 122 GLY A O 1
ATOM 927 N N . ARG A 1 123 ? 17.375 8.422 -4.668 1 96.25 123 ARG A N 1
ATOM 928 C CA . ARG A 1 123 ? 17.062 9.148 -3.439 1 96.25 123 ARG A CA 1
ATOM 929 C C . ARG A 1 123 ? 16.25 8.281 -2.484 1 96.25 123 ARG A C 1
ATOM 931 O O . ARG A 1 123 ? 15.477 7.426 -2.92 1 96.25 123 ARG A O 1
ATOM 938 N N . GLN A 1 124 ? 16.484 8.477 -1.204 1 95.88 124 GLN A N 1
ATOM 939 C CA . GLN A 1 124 ? 15.781 7.719 -0.173 1 95.88 124 GLN A CA 1
ATOM 940 C C . GLN A 1 124 ? 15.062 8.648 0.799 1 95.88 124 GLN A C 1
ATOM 942 O O . GLN A 1 124 ? 15.547 9.742 1.101 1 95.88 124 GLN A O 1
ATOM 947 N N . ASP A 1 125 ? 13.922 8.219 1.217 1 93 125 ASP A N 1
ATOM 948 C CA . ASP A 1 125 ? 13.211 9 2.227 1 93 125 ASP A CA 1
ATOM 949 C C . ASP A 1 125 ? 13.773 8.734 3.621 1 93 125 ASP A C 1
ATOM 951 O O . ASP A 1 125 ? 14.852 8.156 3.758 1 93 125 ASP A O 1
ATOM 955 N N . PHE A 1 126 ? 13.141 9.211 4.672 1 85.38 126 PHE A N 1
ATOM 956 C CA . PHE A 1 126 ? 13.68 9.148 6.027 1 85.38 126 PHE A CA 1
ATOM 957 C C . PHE A 1 126 ? 13.734 7.707 6.523 1 85.38 126 PHE A C 1
ATOM 959 O O . PHE A 1 126 ? 14.523 7.375 7.406 1 85.38 126 PHE A O 1
ATOM 966 N N . ASP A 1 127 ? 12.938 6.836 5.953 1 86.25 127 ASP A N 1
ATOM 967 C CA . ASP A 1 127 ? 12.953 5.422 6.312 1 86.25 127 ASP A CA 1
ATOM 968 C C . ASP A 1 127 ? 13.891 4.633 5.402 1 86.25 127 ASP A C 1
ATOM 970 O O . ASP A 1 127 ? 14.078 3.426 5.586 1 86.25 127 ASP A O 1
ATOM 974 N N . GLY A 1 128 ? 14.422 5.312 4.453 1 93.81 128 GLY A N 1
ATOM 975 C CA . GLY A 1 128 ? 15.344 4.668 3.533 1 93.81 128 GLY A CA 1
ATOM 976 C C . GLY A 1 128 ? 14.656 4.09 2.311 1 93.81 128 GLY A C 1
ATOM 977 O O . GLY A 1 128 ? 15.289 3.422 1.492 1 93.81 128 GLY A O 1
ATOM 978 N N . ASP A 1 129 ? 13.414 4.305 2.168 1 95.5 129 ASP A N 1
ATOM 979 C CA . ASP A 1 129 ? 12.68 3.773 1.022 1 95.5 129 ASP A CA 1
ATOM 980 C C . ASP A 1 129 ? 13.039 4.523 -0.257 1 95.5 129 ASP A C 1
ATOM 982 O O . ASP A 1 129 ? 13.219 5.746 -0.237 1 95.5 129 ASP A O 1
ATOM 986 N N . THR A 1 130 ? 13.156 3.822 -1.323 1 97.31 130 THR A N 1
ATOM 987 C CA . THR A 1 130 ? 13.406 4.379 -2.648 1 97.31 130 THR A CA 1
ATOM 988 C C . THR A 1 130 ? 12.133 4.367 -3.49 1 97.31 130 THR A C 1
ATOM 990 O O . THR A 1 130 ? 11.109 3.822 -3.07 1 97.31 130 THR A O 1
ATOM 993 N N . ALA A 1 131 ? 12.25 5.008 -4.668 1 97.94 131 ALA A N 1
ATOM 994 C CA . ALA A 1 131 ? 11.117 5 -5.59 1 97.94 131 ALA A CA 1
ATOM 995 C C . ALA A 1 131 ? 10.734 3.572 -5.98 1 97.94 131 ALA A C 1
ATOM 997 O O . ALA A 1 131 ? 9.555 3.25 -6.105 1 97.94 131 ALA A O 1
ATOM 998 N N . LEU A 1 132 ? 11.695 2.686 -6.105 1 97.44 132 LEU A N 1
ATOM 999 C CA . LEU A 1 132 ? 11.422 1.292 -6.441 1 97.44 132 LEU A CA 1
ATOM 1000 C C . LEU A 1 132 ? 10.664 0.602 -5.312 1 97.44 132 LEU A C 1
ATOM 1002 O O . LEU A 1 132 ? 9.734 -0.176 -5.562 1 97.44 132 LEU A O 1
ATOM 1006 N N . ILE A 1 133 ? 11.062 0.866 -4.09 1 96.25 133 ILE A N 1
ATOM 1007 C CA . ILE A 1 133 ? 10.398 0.271 -2.939 1 96.25 133 ILE A CA 1
ATOM 1008 C C . ILE A 1 133 ? 8.953 0.755 -2.875 1 96.25 133 ILE A C 1
ATOM 1010 O O . ILE A 1 133 ? 8.039 -0.024 -2.576 1 96.25 133 ILE A O 1
ATOM 1014 N N . TYR A 1 134 ? 8.758 2.018 -3.188 1 96.75 134 TYR A N 1
ATOM 1015 C CA . TYR A 1 134 ? 7.395 2.52 -3.252 1 96.75 134 TYR A CA 1
ATOM 1016 C C . TYR A 1 134 ? 6.602 1.811 -4.344 1 96.75 134 TYR A C 1
ATOM 1018 O O . TYR A 1 134 ? 5.441 1.444 -4.141 1 96.75 134 TYR A O 1
ATOM 1026 N N . ALA A 1 135 ? 7.168 1.686 -5.492 1 96.69 135 ALA A N 1
ATOM 1027 C CA . ALA A 1 135 ? 6.496 0.986 -6.586 1 96.69 135 ALA A CA 1
ATOM 1028 C C . ALA A 1 135 ? 6.105 -0.431 -6.172 1 96.69 135 ALA A C 1
ATOM 1030 O O . ALA A 1 135 ? 5.016 -0.902 -6.504 1 96.69 135 ALA A O 1
ATOM 1031 N N . ALA A 1 136 ? 6.965 -1.081 -5.457 1 94.19 136 ALA A N 1
ATOM 1032 C CA . ALA A 1 136 ? 6.715 -2.439 -4.984 1 94.19 136 ALA A CA 1
ATOM 1033 C C . ALA A 1 136 ? 5.602 -2.461 -3.939 1 94.19 136 ALA A C 1
ATOM 1035 O O . ALA A 1 136 ? 4.734 -3.338 -3.965 1 94.19 136 ALA A O 1
ATOM 1036 N N . ARG A 1 137 ? 5.637 -1.526 -3.092 1 93.56 137 ARG A N 1
ATOM 1037 C CA . ARG A 1 137 ? 4.68 -1.451 -1.992 1 93.56 137 ARG A CA 1
ATOM 1038 C C . ARG A 1 137 ? 3.268 -1.197 -2.51 1 93.56 137 ARG A C 1
ATOM 1040 O O . ARG A 1 137 ? 2.297 -1.736 -1.974 1 93.56 137 ARG A O 1
ATOM 1047 N N . PHE A 1 138 ? 3.186 -0.393 -3.57 1 94.44 138 PHE A N 1
ATOM 1048 C CA . PHE A 1 138 ? 1.873 0.073 -4.004 1 94.44 138 PHE A CA 1
ATOM 1049 C C . PHE A 1 138 ? 1.476 -0.581 -5.324 1 94.44 138 PHE A C 1
ATOM 1051 O O . PHE A 1 138 ? 0.71 -0.006 -6.102 1 94.44 138 PHE A O 1
ATOM 1058 N N . TRP A 1 139 ? 1.926 -1.673 -5.633 1 92.69 139 TRP A N 1
ATOM 1059 C CA . TRP A 1 139 ? 1.542 -2.516 -6.762 1 92.69 139 TRP A CA 1
ATOM 1060 C C . TRP A 1 139 ? 1.662 -1.754 -8.078 1 92.69 139 TRP A C 1
ATOM 1062 O O . TRP A 1 139 ? 0.781 -1.843 -8.938 1 92.69 139 TRP A O 1
ATOM 1072 N N . ALA A 1 140 ? 2.688 -0.937 -8.156 1 93.19 140 ALA A N 1
ATOM 1073 C CA . ALA A 1 140 ? 2.898 -0.176 -9.391 1 93.19 140 ALA A CA 1
ATOM 1074 C C . ALA A 1 140 ? 3.707 -0.982 -10.398 1 93.19 140 ALA A C 1
ATOM 1076 O O . ALA A 1 140 ? 4.914 -0.78 -10.539 1 93.19 140 ALA A O 1
ATOM 1077 N N . THR A 1 141 ? 3.047 -1.805 -11.188 1 87.44 141 THR A N 1
ATOM 1078 C CA . THR A 1 141 ? 3.678 -2.799 -12.047 1 87.44 141 THR A CA 1
ATOM 1079 C C . THR A 1 141 ? 4.527 -2.125 -13.117 1 87.44 141 THR A C 1
ATOM 1081 O O . THR A 1 141 ? 5.672 -2.521 -13.352 1 87.44 141 THR A O 1
ATOM 1084 N N . ASP A 1 142 ? 3.99 -1.117 -13.75 1 89.31 142 ASP A N 1
ATOM 1085 C CA . ASP A 1 142 ? 4.676 -0.495 -14.883 1 89.31 142 ASP A CA 1
ATOM 1086 C C . ASP A 1 142 ? 5.879 0.323 -14.406 1 89.31 142 ASP A C 1
ATOM 1088 O O . ASP A 1 142 ? 6.852 0.484 -15.148 1 89.31 142 ASP A O 1
ATOM 1092 N N . ALA A 1 143 ? 5.805 0.785 -13.195 1 95.31 143 ALA A N 1
ATOM 1093 C CA . ALA A 1 143 ? 6.887 1.586 -12.633 1 95.31 143 ALA A CA 1
ATOM 1094 C C . ALA A 1 143 ? 8.109 0.723 -12.328 1 95.31 143 ALA A C 1
ATOM 1096 O O . ALA A 1 143 ? 9.242 1.211 -12.352 1 95.31 143 ALA A O 1
ATOM 1097 N N . LEU A 1 144 ? 7.961 -0.562 -12.086 1 93.94 144 LEU A N 1
ATOM 1098 C CA . LEU A 1 144 ? 9.047 -1.448 -11.672 1 93.94 144 LEU A CA 1
ATOM 1099 C C . LEU A 1 144 ? 10.125 -1.521 -12.734 1 93.94 144 LEU A C 1
ATOM 1101 O O . LEU A 1 144 ? 11.32 -1.453 -12.422 1 93.94 144 LEU A O 1
ATOM 1105 N N . SER A 1 145 ? 9.695 -1.612 -13.93 1 91.12 145 SER A N 1
ATOM 1106 C CA . SER A 1 145 ? 10.664 -1.767 -15.016 1 91.12 145 SER A CA 1
ATOM 1107 C C . SER A 1 145 ? 11.508 -0.508 -15.18 1 91.12 145 SER A C 1
ATOM 1109 O O . SER A 1 145 ? 12.711 -0.591 -15.453 1 91.12 145 SER A O 1
ATOM 1111 N N . LEU A 1 146 ? 10.945 0.652 -15.031 1 93.94 146 LEU A N 1
ATOM 1112 C CA . LEU A 1 146 ? 11.641 1.922 -15.203 1 93.94 146 LEU A CA 1
ATOM 1113 C C . LEU A 1 146 ? 12.625 2.17 -14.062 1 93.94 146 LEU A C 1
ATOM 1115 O O . LEU A 1 146 ? 13.648 2.826 -14.25 1 93.94 146 LEU A O 1
ATOM 1119 N N . LEU A 1 147 ? 12.352 1.588 -12.914 1 96.44 147 LEU A N 1
ATOM 1120 C CA . LEU A 1 147 ? 13.141 1.879 -11.719 1 96.44 147 LEU A CA 1
ATOM 1121 C C . LEU A 1 147 ? 14.086 0.729 -11.398 1 96.44 147 LEU A C 1
ATOM 1123 O O . LEU A 1 147 ? 14.68 0.688 -10.312 1 96.44 147 LEU A O 1
ATOM 1127 N N . ARG A 1 148 ? 14.289 -0.175 -12.344 1 91.69 148 ARG A N 1
ATOM 1128 C CA . ARG A 1 148 ? 15.039 -1.405 -12.133 1 91.69 148 ARG A CA 1
ATOM 1129 C C . ARG A 1 148 ? 16.469 -1.103 -11.695 1 91.69 148 ARG A C 1
ATOM 1131 O O . ARG A 1 148 ? 17.094 -1.91 -11 1 91.69 148 ARG A O 1
ATOM 1138 N N . THR A 1 149 ? 16.984 0.046 -12 1 91.5 149 THR A N 1
ATOM 1139 C CA . THR A 1 149 ? 18.344 0.413 -11.656 1 91.5 149 THR A CA 1
ATOM 1140 C C . THR A 1 149 ? 18.5 0.622 -10.148 1 91.5 149 THR A C 1
ATOM 1142 O O . THR A 1 149 ? 19.609 0.654 -9.633 1 91.5 149 THR A O 1
ATOM 1145 N N . GLU A 1 150 ? 17.438 0.721 -9.414 1 92.44 150 GLU A N 1
ATOM 1146 C CA . GLU A 1 150 ? 17.484 0.91 -7.965 1 92.44 150 GLU A CA 1
ATOM 1147 C C . GLU A 1 150 ? 17.391 -0.425 -7.23 1 92.44 150 GLU A C 1
ATOM 1149 O O . GLU A 1 150 ? 17.312 -0.459 -6 1 92.44 150 GLU A O 1
ATOM 1154 N N . ALA A 1 151 ? 17.422 -1.512 -7.918 1 88.5 151 ALA A N 1
ATOM 1155 C CA . ALA A 1 151 ? 17.141 -2.838 -7.371 1 88.5 151 ALA A CA 1
ATOM 1156 C C . ALA A 1 151 ? 18.188 -3.217 -6.316 1 88.5 151 ALA A C 1
ATOM 1158 O O . ALA A 1 151 ? 17.938 -4.09 -5.48 1 88.5 151 ALA A O 1
ATOM 1159 N N . ARG A 1 152 ? 19.266 -2.549 -6.172 1 83.62 152 ARG A N 1
ATOM 1160 C CA . ARG A 1 152 ? 20.344 -2.887 -5.238 1 83.62 152 ARG A CA 1
ATOM 1161 C C . ARG A 1 152 ? 20.156 -2.158 -3.91 1 83.62 152 ARG A C 1
ATOM 1163 O O . ARG A 1 152 ? 20.797 -2.516 -2.912 1 83.62 152 ARG A O 1
ATOM 1170 N N . LEU A 1 153 ? 19.328 -1.28 -3.844 1 90.81 153 LEU A N 1
ATOM 1171 C CA . LEU A 1 153 ? 19.219 -0.411 -2.676 1 90.81 153 LEU A CA 1
ATOM 1172 C C . LEU A 1 153 ? 18.297 -1.015 -1.629 1 90.81 153 LEU A C 1
ATOM 1174 O O . LEU A 1 153 ? 17.312 -1.684 -1.973 1 90.81 153 LEU A O 1
ATOM 1178 N N . GLN A 1 154 ? 18.641 -0.865 -0.406 1 89.69 154 GLN A N 1
ATOM 1179 C CA . GLN A 1 154 ? 17.859 -1.314 0.739 1 89.69 154 GLN A CA 1
ATOM 1180 C C . GLN A 1 154 ? 17.453 -0.139 1.622 1 89.69 154 GLN A C 1
ATOM 1182 O O . GLN A 1 154 ? 18.125 0.899 1.629 1 89.69 154 GLN A O 1
ATOM 1187 N N . ASN A 1 155 ? 16.344 -0.311 2.252 1 92 155 ASN A N 1
ATOM 1188 C CA . ASN A 1 155 ? 15.953 0.736 3.189 1 92 155 ASN A CA 1
ATOM 1189 C C . ASN A 1 155 ? 16.641 0.563 4.543 1 92 155 ASN A C 1
ATOM 1191 O O . ASN A 1 155 ? 17.531 -0.263 4.684 1 92 155 ASN A O 1
ATOM 1195 N N . LYS A 1 156 ? 16.297 1.377 5.512 1 88.75 156 LYS A N 1
ATOM 1196 C CA . LYS A 1 156 ? 16.984 1.399 6.797 1 88.75 156 LYS A CA 1
ATOM 1197 C C . LYS A 1 156 ? 16.719 0.122 7.586 1 88.75 156 LYS A C 1
ATOM 1199 O O . LYS A 1 156 ? 17.484 -0.226 8.492 1 88.75 156 LYS A O 1
ATOM 1204 N N . ARG A 1 157 ? 15.648 -0.571 7.281 1 84.44 157 ARG A N 1
ATOM 1205 C CA . ARG A 1 157 ? 15.336 -1.84 7.93 1 84.44 157 ARG A CA 1
ATOM 1206 C C . ARG A 1 157 ? 16.031 -3.002 7.227 1 84.44 157 ARG A C 1
ATOM 1208 O O . ARG A 1 157 ? 15.836 -4.16 7.598 1 84.44 157 ARG A O 1
ATOM 1215 N N . GLY A 1 158 ? 16.703 -2.742 6.16 1 84.31 158 GLY A N 1
ATOM 1216 C CA . GLY A 1 158 ? 17.391 -3.775 5.398 1 84.31 158 GLY A CA 1
ATOM 1217 C C . GLY A 1 158 ? 16.5 -4.445 4.371 1 84.31 158 GLY A C 1
ATOM 1218 O O . GLY A 1 158 ? 16.844 -5.5 3.832 1 84.31 158 GLY A O 1
ATOM 1219 N N . GLU A 1 159 ? 15.406 -3.869 4.109 1 86.69 159 GLU A N 1
ATOM 1220 C CA . GLU A 1 159 ? 14.461 -4.461 3.166 1 86.69 159 GLU A CA 1
ATOM 1221 C C . GLU A 1 159 ? 14.742 -3.988 1.742 1 86.69 159 GLU A C 1
ATOM 1223 O O . GLU A 1 159 ? 15.023 -2.811 1.518 1 86.69 159 GLU A O 1
ATOM 1228 N N . THR A 1 160 ? 14.68 -4.961 0.848 1 88.88 160 THR A N 1
ATOM 1229 C CA . THR A 1 160 ? 14.75 -4.652 -0.576 1 88.88 160 THR A CA 1
ATOM 1230 C C . THR A 1 160 ? 13.352 -4.516 -1.166 1 88.88 160 THR A C 1
ATOM 1232 O O . THR A 1 160 ? 12.359 -4.809 -0.497 1 88.88 160 THR A O 1
ATOM 1235 N N . ALA A 1 161 ? 13.32 -4.023 -2.422 1 92.75 161 ALA A N 1
ATOM 1236 C CA . ALA A 1 161 ? 12.031 -3.902 -3.098 1 92.75 161 ALA A CA 1
ATOM 1237 C C . ALA A 1 161 ? 11.344 -5.258 -3.207 1 92.75 161 ALA A C 1
ATOM 1239 O O . ALA A 1 161 ? 10.117 -5.348 -3.088 1 92.75 161 ALA A O 1
ATOM 1240 N N . LEU A 1 162 ? 12.07 -6.293 -3.357 1 89.06 162 LEU A N 1
ATOM 1241 C CA . LEU A 1 162 ? 11.531 -7.648 -3.43 1 89.06 162 LEU A CA 1
ATOM 1242 C C . LEU A 1 162 ? 10.836 -8.031 -2.127 1 89.06 162 LEU A C 1
ATOM 1244 O O . LEU A 1 162 ? 9.711 -8.531 -2.145 1 89.06 162 LEU A O 1
ATOM 1248 N N . MET A 1 163 ? 11.5 -7.801 -1.021 1 87.38 163 MET A N 1
ATOM 1249 C CA . MET A 1 163 ? 10.953 -8.125 0.291 1 87.38 163 MET A CA 1
ATOM 1250 C C . MET A 1 163 ? 9.672 -7.348 0.556 1 87.38 163 MET A C 1
ATOM 1252 O O . MET A 1 163 ? 8.711 -7.891 1.102 1 87.38 163 MET A O 1
ATOM 1256 N N . VAL A 1 164 ? 9.656 -6.098 0.112 1 90.44 164 VAL A N 1
ATOM 1257 C CA . VAL A 1 164 ? 8.484 -5.254 0.322 1 90.44 164 VAL A CA 1
ATOM 1258 C C . VAL A 1 164 ? 7.328 -5.742 -0.554 1 90.44 164 VAL A C 1
ATOM 1260 O O . VAL A 1 1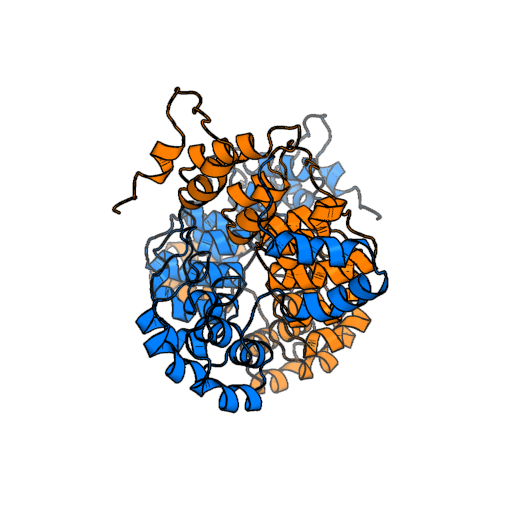64 ? 6.176 -5.762 -0.12 1 90.44 164 VAL A O 1
ATOM 1263 N N . ALA A 1 165 ? 7.621 -6.055 -1.77 1 90.75 165 ALA A N 1
ATOM 1264 C CA . ALA A 1 165 ? 6.598 -6.594 -2.662 1 90.75 165 ALA A CA 1
ATOM 1265 C C . ALA A 1 165 ? 5.969 -7.852 -2.072 1 90.75 165 ALA A C 1
ATOM 1267 O O . ALA A 1 165 ? 4.75 -8.039 -2.143 1 90.75 165 ALA A O 1
ATOM 1268 N N . ALA A 1 166 ? 6.773 -8.711 -1.514 1 86.81 166 ALA A N 1
ATOM 1269 C CA . ALA A 1 166 ? 6.281 -9.938 -0.896 1 86.81 166 ALA A CA 1
ATOM 1270 C C . ALA A 1 166 ? 5.387 -9.633 0.302 1 86.81 166 ALA A C 1
ATOM 1272 O O . ALA A 1 166 ? 4.324 -10.234 0.466 1 86.81 166 ALA A O 1
ATOM 1273 N N . ALA A 1 167 ? 5.816 -8.688 1.083 1 82.75 167 ALA A N 1
ATOM 1274 C CA . ALA A 1 167 ? 5.059 -8.297 2.268 1 82.75 167 ALA A CA 1
ATOM 1275 C C . ALA A 1 167 ? 3.701 -7.715 1.884 1 82.75 167 ALA A C 1
ATOM 1277 O O . ALA A 1 167 ? 2.729 -7.844 2.629 1 82.75 167 ALA A O 1
ATOM 1278 N N . SER A 1 168 ? 3.68 -7.125 0.72 1 85.94 168 SER A N 1
ATOM 1279 C CA . SER A 1 168 ? 2.434 -6.531 0.247 1 85.94 168 SER A CA 1
ATOM 1280 C C . SER A 1 168 ? 1.62 -7.527 -0.57 1 85.94 168 SER A C 1
ATOM 1282 O O . SER A 1 168 ? 0.616 -7.164 -1.185 1 85.94 168 SER A O 1
ATOM 1284 N N . ASN A 1 169 ? 2.082 -8.758 -0.684 1 82.25 169 ASN A N 1
ATOM 1285 C CA . ASN A 1 169 ? 1.418 -9.828 -1.43 1 82.25 169 ASN A CA 1
ATOM 1286 C C . ASN A 1 169 ? 1.252 -9.461 -2.902 1 82.25 169 ASN A C 1
ATOM 1288 O O . ASN A 1 169 ? 0.187 -9.68 -3.482 1 82.25 169 ASN A O 1
ATOM 1292 N N . TYR A 1 170 ? 2.186 -8.898 -3.436 1 87.19 170 TYR A N 1
ATOM 1293 C CA . TYR A 1 170 ? 2.221 -8.453 -4.824 1 87.19 170 TYR A CA 1
ATOM 1294 C C . TYR A 1 170 ? 2.906 -9.484 -5.711 1 87.19 170 TYR A C 1
ATOM 1296 O O . TYR A 1 170 ? 4.109 -9.391 -5.973 1 87.19 170 TYR A O 1
ATOM 1304 N N . VAL A 1 171 ? 2.168 -10.352 -6.309 1 83.81 171 VAL A N 1
ATOM 1305 C CA . VAL A 1 171 ? 2.729 -11.492 -7.02 1 83.81 171 VAL A CA 1
ATOM 1306 C C . VAL A 1 171 ? 3.467 -11.016 -8.273 1 83.81 171 VAL A C 1
ATOM 1308 O O . VAL A 1 171 ? 4.605 -11.422 -8.516 1 83.81 171 VAL A O 1
ATOM 1311 N N . GLU A 1 172 ? 2.836 -10.141 -9.047 1 83.88 172 GLU A N 1
ATOM 1312 C CA . GLU A 1 172 ? 3.457 -9.641 -10.266 1 83.88 172 GLU A CA 1
ATOM 1313 C C . GLU A 1 172 ? 4.758 -8.906 -9.969 1 83.88 172 GLU A C 1
ATOM 1315 O O . GLU A 1 172 ? 5.734 -9.031 -10.711 1 83.88 172 GLU A O 1
ATOM 1320 N N . GLY A 1 173 ? 4.734 -8.164 -8.898 1 88.25 173 GLY A N 1
ATOM 1321 C CA . GLY A 1 173 ? 5.934 -7.445 -8.508 1 88.25 173 GLY A CA 1
ATOM 1322 C C . GLY A 1 173 ? 7.07 -8.359 -8.094 1 88.25 173 GLY A C 1
ATOM 1323 O O . GLY A 1 173 ? 8.227 -8.117 -8.438 1 88.25 173 GLY A O 1
ATOM 1324 N N . VAL A 1 174 ? 6.746 -9.414 -7.363 1 86.69 174 VAL A N 1
ATOM 1325 C CA . VAL A 1 174 ? 7.758 -10.359 -6.918 1 86.69 174 VAL A CA 1
ATOM 1326 C C . VAL A 1 174 ? 8.406 -11.031 -8.133 1 86.69 174 VAL A C 1
ATOM 1328 O O . VAL A 1 174 ? 9.633 -11.164 -8.195 1 86.69 174 VAL A O 1
ATOM 1331 N N . GLU A 1 175 ? 7.637 -11.352 -9.039 1 83.5 175 GLU A N 1
ATOM 1332 C CA . GLU A 1 175 ? 8.172 -11.992 -10.227 1 83.5 175 GLU A CA 1
ATOM 1333 C C . GLU A 1 175 ? 9.094 -11.055 -11 1 83.5 175 GLU A C 1
ATOM 1335 O O . GLU A 1 175 ? 10.148 -11.469 -11.484 1 83.5 175 GLU A O 1
ATOM 1340 N N . ALA A 1 176 ? 8.711 -9.867 -11.133 1 84.5 176 ALA A N 1
ATOM 1341 C CA . ALA A 1 176 ? 9.531 -8.883 -11.836 1 84.5 176 ALA A CA 1
ATOM 1342 C C . ALA A 1 176 ? 10.805 -8.578 -11.07 1 84.5 176 ALA A C 1
ATOM 1344 O O . ALA A 1 176 ? 11.898 -8.531 -11.648 1 84.5 176 ALA A O 1
ATOM 1345 N N . LEU A 1 177 ? 10.719 -8.438 -9.82 1 86.62 177 LEU A N 1
ATOM 1346 C CA . LEU A 1 177 ? 11.844 -7.984 -9 1 86.62 177 LEU A CA 1
ATOM 1347 C C . LEU A 1 177 ? 12.836 -9.117 -8.773 1 86.62 177 LEU A C 1
ATOM 1349 O O . LEU A 1 177 ? 14.023 -8.867 -8.531 1 86.62 177 LEU A O 1
ATOM 1353 N N . LEU A 1 178 ? 12.336 -10.344 -8.766 1 81.5 178 LEU A N 1
ATOM 1354 C CA . LEU A 1 178 ? 13.258 -11.469 -8.711 1 81.5 178 LEU A CA 1
ATOM 1355 C C . LEU A 1 178 ? 14.25 -11.406 -9.867 1 81.5 178 LEU A C 1
ATOM 1357 O O . LEU A 1 178 ? 15.445 -11.641 -9.68 1 81.5 178 LEU A O 1
ATOM 1361 N N . LEU A 1 179 ? 13.75 -11.062 -11.016 1 77.19 179 LEU A N 1
ATOM 1362 C CA . LEU A 1 179 ? 14.609 -10.945 -12.195 1 77.19 179 LEU A CA 1
ATOM 1363 C C . LEU A 1 179 ? 15.586 -9.789 -12.047 1 77.19 179 LEU A C 1
ATOM 1365 O O . LEU A 1 179 ? 16.781 -9.938 -12.32 1 77.19 179 LEU A O 1
ATOM 1369 N N . TYR A 1 180 ? 15.125 -8.695 -11.57 1 78.44 180 TYR A N 1
ATOM 1370 C CA . TYR A 1 180 ? 15.961 -7.5 -11.469 1 78.44 180 TYR A CA 1
ATOM 1371 C C . TYR A 1 180 ? 17.016 -7.664 -10.383 1 78.44 180 TYR A C 1
ATOM 1373 O O . TYR A 1 180 ? 18.188 -7.305 -10.578 1 78.44 180 TYR A O 1
ATOM 1381 N N . GLU A 1 181 ? 16.625 -8.203 -9.273 1 76.88 181 GLU A N 1
ATOM 1382 C CA . GLU A 1 181 ? 17.547 -8.297 -8.141 1 76.88 181 GLU A CA 1
ATOM 1383 C C . GLU A 1 181 ? 18.5 -9.477 -8.297 1 76.88 181 GLU A C 1
ATOM 1385 O O . GLU A 1 181 ? 19.609 -9.461 -7.758 1 76.88 181 GLU A O 1
ATOM 1390 N N . ALA A 1 182 ? 18.031 -10.508 -8.93 1 68.81 182 ALA A N 1
ATOM 1391 C CA . ALA A 1 182 ? 18.953 -11.578 -9.289 1 68.81 182 ALA A CA 1
ATOM 1392 C C . ALA A 1 182 ? 20.078 -11.047 -10.18 1 68.81 182 ALA A C 1
ATOM 1394 O O . ALA A 1 182 ? 21.25 -11.367 -9.969 1 68.81 182 ALA A O 1
ATOM 1395 N N . ARG A 1 183 ? 19.703 -10.266 -11.102 1 67.25 183 ARG A N 1
ATOM 1396 C CA . ARG A 1 183 ? 20.672 -9.672 -12.008 1 67.25 183 ARG A CA 1
ATOM 1397 C C . ARG A 1 183 ? 21.625 -8.734 -11.266 1 67.25 183 ARG A C 1
ATOM 1399 O O . ARG A 1 183 ? 22.812 -8.656 -11.578 1 67.25 183 ARG A O 1
ATOM 1406 N N . ALA A 1 184 ? 21.094 -8.141 -10.25 1 68.31 184 ALA A N 1
ATOM 1407 C CA . ALA A 1 184 ? 21.891 -7.203 -9.461 1 68.31 184 ALA A CA 1
ATOM 1408 C C . ALA A 1 184 ? 22.656 -7.926 -8.352 1 68.31 184 ALA A C 1
ATOM 1410 O O . ALA A 1 184 ? 23.469 -7.32 -7.656 1 68.31 184 ALA A O 1
ATOM 1411 N N . GLN A 1 185 ? 22.375 -9.211 -8.195 1 67.94 185 GLN A N 1
ATOM 1412 C CA . GLN A 1 185 ? 23.016 -10.031 -7.164 1 67.94 185 GLN A CA 1
ATOM 1413 C C . GLN A 1 185 ? 22.812 -9.422 -5.777 1 67.94 185 GLN A C 1
ATOM 1415 O O . GLN A 1 185 ? 23.766 -9.328 -4.992 1 67.94 185 GLN A O 1
ATOM 1420 N N . THR A 1 186 ? 21.688 -8.891 -5.535 1 66.62 186 THR A N 1
ATOM 1421 C CA . THR A 1 186 ? 21.422 -8.219 -4.27 1 66.62 186 THR A CA 1
ATOM 1422 C C . THR A 1 186 ? 20.672 -9.148 -3.314 1 66.62 186 THR A C 1
ATOM 1424 O O . THR A 1 186 ? 20.641 -8.914 -2.105 1 66.62 186 THR A O 1
ATOM 1427 N N . VAL A 1 187 ? 20.078 -10.141 -3.848 1 64 187 VAL A N 1
ATOM 1428 C CA . VAL A 1 187 ? 19.266 -10.969 -2.965 1 64 187 VAL A CA 1
ATOM 1429 C C . VAL A 1 187 ? 19.828 -12.398 -2.955 1 64 187 VAL A C 1
ATOM 1431 O O . VAL A 1 187 ? 20.172 -12.938 -4.004 1 64 187 VAL A O 1
ATOM 1434 N N . GLU A 1 188 ? 19.859 -12.789 -1.741 1 68.5 188 GLU A N 1
ATOM 1435 C CA . GLU A 1 188 ? 20.25 -14.188 -1.579 1 68.5 188 GLU A CA 1
ATOM 1436 C C . GLU A 1 188 ? 19.141 -15.133 -2.031 1 68.5 188 GLU A C 1
ATOM 1438 O O . GLU A 1 188 ? 17.969 -14.766 -2.004 1 68.5 188 GLU A O 1
ATOM 1443 N N . GLY A 1 189 ? 19.609 -16.25 -2.51 1 69.06 189 GLY A N 1
ATOM 1444 C CA . GLY A 1 189 ? 18.688 -17.234 -3.033 1 69.06 189 GLY A CA 1
ATOM 1445 C C . GLY A 1 189 ? 17.594 -17.609 -2.045 1 69.06 189 GLY A C 1
ATOM 1446 O O . GLY A 1 189 ? 16.438 -17.75 -2.418 1 69.06 189 GLY A O 1
ATOM 1447 N N . TRP A 1 190 ? 17.906 -17.594 -0.842 1 71.31 190 TRP A N 1
ATOM 1448 C CA . TRP A 1 190 ? 16.953 -17.984 0.178 1 71.31 190 TRP A CA 1
ATOM 1449 C C . TRP A 1 190 ? 15.867 -16.922 0.351 1 71.31 190 TRP A C 1
ATOM 1451 O O . TRP A 1 190 ? 14.68 -17.25 0.426 1 71.31 190 TRP A O 1
ATOM 1461 N N . THR A 1 191 ? 16.328 -15.703 0.414 1 75.81 191 THR A N 1
ATOM 1462 C CA . THR A 1 191 ? 15.383 -14.609 0.553 1 75.81 191 THR A CA 1
ATOM 1463 C C . THR A 1 191 ? 14.445 -14.547 -0.65 1 75.81 191 THR A C 1
ATOM 1465 O O . THR A 1 191 ? 13.242 -14.312 -0.499 1 75.81 191 THR A O 1
ATOM 1468 N N . ALA A 1 192 ? 15.023 -14.812 -1.729 1 76.75 192 ALA A N 1
ATOM 1469 C CA . ALA A 1 192 ? 14.227 -14.828 -2.955 1 76.75 192 ALA A CA 1
ATOM 1470 C C . ALA A 1 192 ? 13.172 -15.93 -2.916 1 76.75 192 ALA A C 1
ATOM 1472 O O . ALA A 1 192 ? 12.016 -15.711 -3.279 1 76.75 192 ALA A O 1
ATOM 1473 N N . LEU A 1 193 ? 13.562 -17.078 -2.443 1 78.88 193 LEU A N 1
ATOM 1474 C CA . LEU A 1 193 ? 12.641 -18.219 -2.352 1 78.88 193 LEU A CA 1
ATOM 1475 C C . LEU A 1 193 ? 11.516 -17.922 -1.362 1 78.88 193 LEU A C 1
ATOM 1477 O O . LEU A 1 193 ? 10.344 -18.188 -1.645 1 78.88 193 LEU A 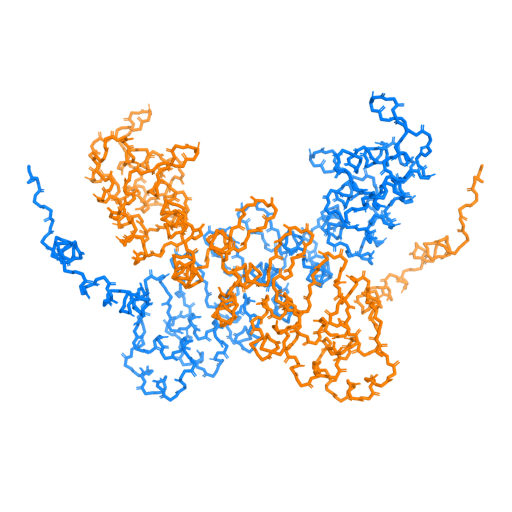O 1
ATOM 1481 N N . MET A 1 194 ? 11.836 -17.344 -0.31 1 81.06 194 MET A N 1
ATOM 1482 C CA . MET A 1 194 ? 10.844 -17.016 0.714 1 81.06 194 MET A CA 1
ATOM 1483 C C . MET A 1 194 ? 9.844 -15.984 0.199 1 81.06 194 MET A C 1
ATOM 1485 O O . MET A 1 194 ? 8.633 -16.141 0.387 1 81.06 194 MET A O 1
ATOM 1489 N N . CYS A 1 195 ? 10.375 -15.016 -0.45 1 81.12 195 CYS A N 1
ATOM 1490 C CA . CYS A 1 195 ? 9.516 -13.969 -0.988 1 81.12 195 CYS A CA 1
ATOM 1491 C C . CYS A 1 195 ? 8.57 -14.531 -2.043 1 81.12 195 CYS A C 1
ATOM 1493 O O . CYS A 1 195 ? 7.391 -14.18 -2.082 1 81.12 195 CYS A O 1
ATOM 1495 N N . ALA A 1 196 ? 9.016 -15.383 -2.812 1 81.69 196 ALA A N 1
ATOM 1496 C CA . ALA A 1 196 ? 8.188 -16 -3.842 1 81.69 196 ALA A CA 1
ATOM 1497 C C . ALA A 1 196 ? 7.137 -16.922 -3.219 1 81.69 196 ALA A C 1
ATOM 1499 O O . ALA A 1 196 ? 5.984 -16.938 -3.656 1 81.69 196 ALA A O 1
ATOM 1500 N N . ALA A 1 197 ? 7.492 -17.625 -2.17 1 82.25 197 ALA A N 1
ATOM 1501 C CA . ALA A 1 197 ? 6.613 -18.594 -1.541 1 82.25 197 ALA A CA 1
ATOM 1502 C C . ALA A 1 197 ? 5.43 -17.922 -0.862 1 82.25 197 ALA A C 1
ATOM 1504 O O . ALA A 1 197 ? 4.297 -18.391 -0.95 1 82.25 197 ALA A O 1
ATOM 1505 N N . VAL A 1 198 ? 5.707 -16.844 -0.274 1 83.5 198 VAL A N 1
ATOM 1506 C CA . VAL A 1 198 ? 4.68 -16.219 0.562 1 83.5 198 VAL A CA 1
ATOM 1507 C C . VAL A 1 198 ? 3.635 -15.547 -0.318 1 83.5 198 VAL A C 1
ATOM 1509 O O . VAL A 1 198 ? 2.527 -15.25 0.138 1 83.5 198 VAL A O 1
ATOM 1512 N N . VAL A 1 199 ? 3.99 -15.289 -1.545 1 82.69 199 VAL A N 1
ATOM 1513 C CA . VAL A 1 199 ? 3.025 -14.602 -2.396 1 82.69 199 VAL A CA 1
ATOM 1514 C C . VAL A 1 199 ? 2.414 -15.594 -3.387 1 82.69 199 VAL A C 1
ATOM 1516 O O . VAL A 1 199 ? 1.491 -15.25 -4.129 1 82.69 199 VAL A O 1
ATOM 1519 N N . GLY A 1 200 ? 2.902 -16.797 -3.422 1 77.56 200 GLY A N 1
ATOM 1520 C CA . GLY A 1 200 ? 2.359 -17.797 -4.312 1 77.56 200 GLY A CA 1
ATOM 1521 C C . GLY A 1 200 ? 2.893 -17.703 -5.73 1 77.56 200 GLY A C 1
ATOM 1522 O O . GLY A 1 200 ? 2.189 -18.016 -6.688 1 77.56 200 GLY A O 1
ATOM 1523 N N . ALA A 1 201 ? 4.02 -17.094 -5.863 1 77.94 201 ALA A N 1
ATOM 1524 C CA . ALA A 1 201 ? 4.695 -17.078 -7.16 1 77.94 201 ALA A CA 1
ATOM 1525 C C . ALA A 1 201 ? 5.285 -18.438 -7.496 1 77.94 201 ALA A C 1
ATOM 1527 O O . ALA A 1 201 ? 6.488 -18.656 -7.348 1 77.94 201 ALA A O 1
ATOM 1528 N N . THR A 1 202 ? 4.465 -19.297 -7.984 1 74.12 202 THR A N 1
ATOM 1529 C CA . THR A 1 202 ? 4.789 -20.719 -8.109 1 74.12 202 THR A CA 1
ATOM 1530 C C . THR A 1 202 ? 5.965 -20.922 -9.062 1 74.12 202 THR A C 1
ATOM 1532 O O . THR A 1 202 ? 6.832 -21.766 -8.812 1 74.12 202 THR A O 1
ATOM 1535 N N . ALA A 1 203 ? 6.012 -20.172 -10.109 1 69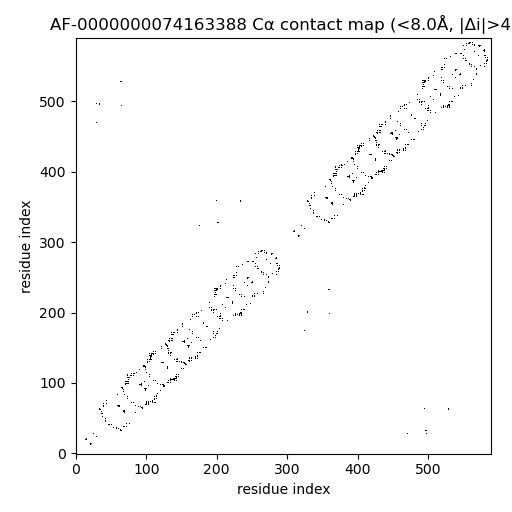 203 ALA A N 1
ATOM 1536 C CA . ALA A 1 203 ? 7.094 -20.328 -11.078 1 69 203 ALA A CA 1
ATOM 1537 C C . ALA A 1 203 ? 8.445 -20 -10.438 1 69 203 ALA A C 1
ATOM 1539 O O . ALA A 1 203 ? 9.414 -20.75 -10.625 1 69 203 ALA A O 1
ATOM 1540 N N . ALA A 1 204 ? 8.453 -18.922 -9.75 1 74.5 204 ALA A N 1
ATOM 1541 C CA . ALA A 1 204 ? 9.688 -18.531 -9.07 1 74.5 204 ALA A CA 1
ATOM 1542 C C . ALA A 1 204 ? 10.055 -19.531 -7.984 1 74.5 204 ALA A C 1
ATOM 1544 O O . ALA A 1 204 ? 11.234 -19.844 -7.793 1 74.5 204 ALA A O 1
ATOM 1545 N N . VAL A 1 205 ? 9.102 -20.016 -7.309 1 77.81 205 VAL A N 1
ATOM 1546 C CA . VAL A 1 205 ? 9.336 -21.016 -6.262 1 77.81 205 VAL A CA 1
ATOM 1547 C C . VAL A 1 205 ? 9.969 -22.266 -6.863 1 77.81 205 VAL A C 1
ATOM 1549 O O . VAL A 1 205 ? 10.961 -22.781 -6.34 1 77.81 205 VAL A O 1
ATOM 1552 N N . CYS A 1 206 ? 9.422 -22.688 -7.922 1 70.56 206 CYS A N 1
ATOM 1553 C CA . CYS A 1 206 ? 9.938 -23.875 -8.586 1 70.56 206 CYS A CA 1
ATOM 1554 C C . CYS A 1 206 ? 11.391 -23.688 -9 1 70.56 206 CYS A C 1
ATOM 1556 O O . CYS A 1 206 ? 12.211 -24.594 -8.844 1 70.56 206 CYS A O 1
ATOM 1558 N N . GLN A 1 207 ? 11.703 -22.562 -9.398 1 67.44 207 GLN A N 1
ATOM 1559 C CA . GLN A 1 207 ? 13.055 -22.266 -9.859 1 67.44 207 GLN A CA 1
ATOM 1560 C C . GLN A 1 207 ? 14.031 -22.156 -8.688 1 67.44 207 GLN A C 1
ATOM 1562 O O . GLN A 1 207 ? 15.164 -22.625 -8.773 1 67.44 207 GLN A O 1
ATOM 1567 N N . LEU A 1 208 ? 13.617 -21.609 -7.703 1 71.62 208 LEU A N 1
ATOM 1568 C CA . LEU A 1 208 ? 14.516 -21.281 -6.602 1 71.62 208 LEU A CA 1
ATOM 1569 C C . LEU A 1 208 ? 14.656 -22.453 -5.637 1 71.62 208 LEU A C 1
ATOM 1571 O O . LEU A 1 208 ? 15.695 -22.609 -4.992 1 71.62 208 LEU A O 1
ATOM 1575 N N . VAL A 1 209 ? 13.633 -23.188 -5.543 1 70.69 209 VAL A N 1
ATOM 1576 C CA . VAL A 1 209 ? 13.625 -24.266 -4.562 1 70.69 209 VAL A CA 1
ATOM 1577 C C . VAL A 1 209 ? 14.664 -25.328 -4.938 1 70.69 209 VAL A C 1
ATOM 1579 O O . VAL A 1 209 ? 15.234 -25.984 -4.062 1 70.69 209 VAL A O 1
ATOM 1582 N N . THR A 1 210 ? 14.93 -25.375 -6.148 1 60.59 210 THR A N 1
ATOM 1583 C CA . THR A 1 210 ? 15.898 -26.359 -6.617 1 60.59 210 THR A CA 1
ATOM 1584 C C . THR A 1 210 ? 17.281 -26.078 -6.059 1 60.59 210 THR A C 1
ATOM 1586 O O . THR A 1 210 ? 18.078 -26.984 -5.82 1 60.59 210 THR A O 1
ATOM 1589 N N . VAL A 1 211 ? 17.516 -24.844 -5.832 1 57.09 211 VAL A N 1
ATOM 1590 C CA . VAL A 1 211 ? 18.828 -24.438 -5.363 1 57.09 211 VAL A CA 1
ATOM 1591 C C . VAL A 1 211 ? 18.812 -24.234 -3.852 1 57.09 211 VAL A C 1
ATOM 1593 O O . VAL A 1 211 ? 19.781 -24.531 -3.16 1 57.09 211 VAL A O 1
ATOM 1596 N N . GLU A 1 212 ? 17.688 -23.906 -3.391 1 56.59 212 GLU A N 1
ATOM 1597 C CA . GLU A 1 212 ? 17.641 -23.422 -2.018 1 56.59 212 GLU A CA 1
ATOM 1598 C C . GLU A 1 212 ? 16.781 -24.328 -1.138 1 56.59 212 GLU A C 1
ATOM 1600 O O . GLU A 1 212 ? 16.422 -23.953 -0.015 1 56.59 212 GLU A O 1
ATOM 1605 N N . ALA A 1 213 ? 16.5 -25.484 -1.544 1 57.72 213 ALA A N 1
ATOM 1606 C CA . ALA A 1 213 ? 15.578 -26.359 -0.817 1 57.72 213 ALA A CA 1
ATOM 1607 C C . ALA A 1 213 ? 16.094 -26.656 0.588 1 57.72 213 ALA A C 1
ATOM 1609 O O . ALA A 1 213 ? 17.297 -26.844 0.787 1 57.72 213 ALA A O 1
ATOM 1610 N N . GLY A 1 214 ? 15.156 -26.578 1.519 1 58.56 214 GLY A N 1
ATOM 1611 C CA . GLY A 1 214 ? 15.438 -27.016 2.879 1 58.56 214 GLY A CA 1
ATOM 1612 C C . GLY A 1 214 ? 16.031 -25.906 3.742 1 58.56 214 GLY A C 1
ATOM 1613 O O . GLY A 1 214 ? 16.188 -26.078 4.953 1 58.56 214 GLY A O 1
ATOM 1614 N N . LEU A 1 215 ? 16.328 -24.797 3.197 1 66.06 215 LEU A N 1
ATOM 1615 C CA . LEU A 1 215 ? 16.922 -23.719 3.992 1 66.06 215 LEU A CA 1
ATOM 1616 C C . LEU A 1 215 ? 15.883 -23.078 4.898 1 66.06 215 LEU A C 1
ATOM 1618 O O . LEU A 1 215 ? 14.688 -23.109 4.598 1 66.06 215 LEU A O 1
ATOM 1622 N N . ARG A 1 216 ? 16.328 -22.641 6.125 1 66.88 216 ARG A N 1
ATOM 1623 C CA . ARG A 1 216 ? 15.469 -22.062 7.141 1 66.88 216 ARG A CA 1
ATOM 1624 C C . ARG A 1 216 ? 15.828 -20.594 7.402 1 66.88 216 ARG A C 1
ATOM 1626 O O . ARG A 1 216 ? 16.984 -20.203 7.23 1 66.88 216 ARG A O 1
ATOM 1633 N N . ASN A 1 217 ? 14.812 -19.906 7.684 1 66.75 217 ASN A N 1
ATOM 1634 C CA . ASN A 1 217 ? 15.07 -18.531 8.086 1 66.75 217 ASN A CA 1
ATOM 1635 C C . ASN A 1 217 ? 15.523 -18.453 9.539 1 66.75 217 ASN A C 1
ATOM 1637 O O . ASN A 1 217 ? 15.82 -19.469 10.164 1 66.75 217 ASN A O 1
ATOM 1641 N N . ASN A 1 218 ? 15.711 -17.094 9.977 1 63.5 218 ASN A N 1
ATOM 1642 C CA . ASN A 1 218 ? 16.203 -16.859 11.328 1 63.5 218 ASN A CA 1
ATOM 1643 C C . ASN A 1 218 ? 15.258 -17.422 12.375 1 63.5 218 ASN A C 1
ATOM 1645 O O . ASN A 1 218 ? 15.648 -17.641 13.523 1 63.5 218 ASN A O 1
ATOM 1649 N N . ARG A 1 219 ? 14.055 -17.844 12.031 1 67.44 219 ARG A N 1
ATOM 1650 C CA . ARG A 1 219 ? 13.062 -18.406 12.945 1 67.44 219 ARG A CA 1
ATOM 1651 C C . ARG A 1 219 ? 12.977 -19.922 12.789 1 67.44 219 ARG A C 1
ATOM 1653 O O . ARG A 1 219 ? 12.078 -20.547 13.352 1 67.44 219 ARG A O 1
ATOM 1660 N N . GLY A 1 220 ? 13.742 -20.438 11.961 1 69.94 220 GLY A N 1
ATOM 1661 C CA . GLY A 1 220 ? 13.758 -21.875 11.734 1 69.94 220 GLY A CA 1
ATOM 1662 C C . GLY A 1 220 ? 12.656 -22.344 10.797 1 69.94 220 GLY A C 1
ATOM 1663 O O . GLY A 1 220 ? 12.328 -23.531 10.758 1 69.94 220 GLY A O 1
ATOM 1664 N N . ARG A 1 221 ? 12.031 -21.484 10.062 1 74.69 221 ARG A N 1
ATOM 1665 C CA . ARG A 1 221 ? 10.914 -21.844 9.188 1 74.69 221 ARG A CA 1
ATOM 1666 C C . ARG A 1 221 ? 11.367 -21.969 7.738 1 74.69 221 ARG A C 1
ATOM 1668 O O . ARG A 1 221 ? 12.18 -21.172 7.258 1 74.69 221 ARG A O 1
ATOM 1675 N N . THR A 1 222 ? 10.883 -23.031 7.184 1 79.38 222 THR A N 1
ATOM 1676 C CA . THR A 1 222 ? 11.164 -23.25 5.77 1 79.38 222 THR A CA 1
ATOM 1677 C C . THR A 1 222 ? 10.164 -22.484 4.902 1 79.38 222 THR A C 1
ATOM 1679 O O . THR A 1 222 ? 9.219 -21.891 5.418 1 79.38 222 THR A O 1
ATOM 1682 N N . ALA A 1 223 ? 10.43 -22.484 3.605 1 80.75 223 ALA A N 1
ATOM 1683 C CA . ALA A 1 223 ? 9.531 -21.844 2.66 1 80.75 223 ALA A CA 1
ATOM 1684 C C . ALA A 1 223 ? 8.141 -22.469 2.705 1 80.75 223 ALA A C 1
ATOM 1686 O O . ALA A 1 223 ? 7.133 -21.766 2.557 1 80.75 223 ALA A O 1
ATOM 1687 N N . LEU A 1 224 ? 8.086 -23.719 2.977 1 82 224 LEU A N 1
ATOM 1688 C CA . LEU A 1 224 ? 6.812 -24.422 3.062 1 82 224 LEU A CA 1
ATOM 1689 C C . LEU A 1 224 ? 6.008 -23.938 4.266 1 82 224 LEU A C 1
ATOM 1691 O O . LEU A 1 224 ? 4.812 -23.672 4.152 1 82 224 LEU A O 1
ATOM 1695 N N . ILE A 1 225 ? 6.672 -23.828 5.34 1 79.81 225 ILE A N 1
ATOM 1696 C CA . ILE A 1 225 ? 6.012 -23.391 6.562 1 79.81 225 ILE A CA 1
ATOM 1697 C C . ILE A 1 225 ? 5.465 -21.969 6.367 1 79.81 225 ILE A C 1
ATOM 1699 O O . ILE A 1 225 ? 4.316 -21.688 6.727 1 79.81 225 ILE A O 1
ATOM 1703 N N . GLU A 1 226 ? 6.246 -21.141 5.738 1 80.31 226 GLU A N 1
ATOM 1704 C CA . GLU A 1 226 ? 5.812 -19.766 5.504 1 80.31 226 GLU A CA 1
ATOM 1705 C C . GLU A 1 226 ? 4.637 -19.719 4.535 1 80.31 226 GLU A C 1
ATOM 1707 O O . GLU A 1 226 ? 3.719 -18.922 4.703 1 80.31 226 GLU A O 1
ATOM 1712 N N . ALA A 1 227 ? 4.684 -20.453 3.557 1 83.5 227 ALA A N 1
ATOM 1713 C CA . ALA A 1 227 ? 3.584 -20.516 2.596 1 83.5 227 ALA A CA 1
ATOM 1714 C C . ALA A 1 227 ? 2.285 -20.938 3.273 1 83.5 227 ALA A C 1
ATOM 1716 O O . ALA A 1 227 ? 1.217 -20.406 2.98 1 83.5 227 ALA A O 1
ATOM 1717 N N . VAL A 1 228 ? 2.391 -21.891 4.207 1 81.06 228 VAL A N 1
ATOM 1718 C CA . VAL A 1 228 ? 1.221 -22.359 4.934 1 81.06 228 VAL A CA 1
ATOM 1719 C C . VAL A 1 228 ? 0.681 -21.25 5.836 1 81.06 228 VAL A C 1
ATOM 1721 O O . VAL A 1 228 ? -0.529 -21.031 5.887 1 81.06 228 VAL A O 1
ATOM 1724 N N . LEU A 1 229 ? 1.604 -20.625 6.457 1 76.25 229 LEU A N 1
ATOM 1725 C CA . LEU A 1 229 ? 1.219 -19.562 7.383 1 76.25 229 LEU A CA 1
ATOM 1726 C C . LEU A 1 229 ? 0.524 -18.422 6.645 1 76.25 229 LEU A C 1
ATOM 1728 O O . LEU A 1 229 ? -0.38 -17.781 7.188 1 76.25 229 LEU A O 1
ATOM 1732 N N . CYS A 1 230 ? 0.915 -18.234 5.43 1 77.44 230 CYS A N 1
ATOM 1733 C CA . CYS A 1 230 ? 0.326 -17.156 4.637 1 77.44 230 CYS A CA 1
ATOM 1734 C C . CYS A 1 230 ? -0.868 -17.672 3.836 1 77.44 230 CYS A C 1
ATOM 1736 O O . CYS A 1 230 ? -1.529 -16.891 3.143 1 77.44 230 CYS A O 1
ATOM 1738 N N . GLY A 1 231 ? -1.084 -18.906 3.922 1 74.94 231 GLY A N 1
ATOM 1739 C CA . GLY A 1 231 ? -2.215 -19.5 3.219 1 74.94 231 GLY A CA 1
ATOM 1740 C C . GLY A 1 231 ? -2.037 -19.516 1.713 1 74.94 231 GLY A C 1
ATOM 1741 O O . GLY A 1 231 ? -3.01 -19.359 0.968 1 74.94 231 GLY A O 1
ATOM 1742 N N . GLN A 1 232 ? -0.907 -19.562 1.296 1 79.44 232 GLN A N 1
ATOM 1743 C CA . GLN A 1 232 ? -0.63 -19.578 -0.137 1 79.44 232 GLN A CA 1
ATOM 1744 C C . GLN A 1 232 ? -0.578 -21.016 -0.667 1 79.44 232 GLN A C 1
ATOM 1746 O O . GLN A 1 232 ? 0.501 -21.594 -0.782 1 79.44 232 GLN A O 1
ATOM 1751 N N . MET A 1 233 ? -1.71 -21.453 -1.128 1 77.31 233 MET A N 1
ATOM 1752 C CA . MET A 1 233 ? -1.857 -22.859 -1.471 1 77.31 233 MET A CA 1
ATOM 1753 C C . MET A 1 233 ? -1.105 -23.188 -2.758 1 77.31 233 MET A C 1
ATOM 1755 O O . MET A 1 233 ? -0.627 -24.312 -2.932 1 77.31 233 MET A O 1
ATOM 1759 N N . ALA A 1 234 ? -0.968 -22.203 -3.609 1 74 234 ALA A N 1
ATOM 1760 C CA . ALA A 1 234 ? -0.197 -22.453 -4.828 1 74 234 ALA A CA 1
ATOM 1761 C C . ALA A 1 234 ? 1.243 -22.828 -4.496 1 74 234 ALA A C 1
ATOM 1763 O O . ALA A 1 234 ? 1.802 -23.75 -5.102 1 74 234 ALA A O 1
ATOM 1764 N N . SER A 1 235 ? 1.761 -22.156 -3.604 1 80.62 235 SER A N 1
ATOM 1765 C CA . SER A 1 235 ? 3.123 -22.453 -3.172 1 80.62 235 SER A CA 1
ATOM 1766 C C . SER A 1 235 ? 3.182 -23.75 -2.393 1 80.62 235 SER A C 1
ATOM 1768 O O . SER A 1 235 ? 4.141 -24.516 -2.523 1 80.62 235 SER A O 1
ATOM 1770 N N . VAL A 1 236 ? 2.164 -24.016 -1.597 1 79.88 236 VAL A N 1
ATOM 1771 C CA . VAL A 1 236 ? 2.127 -25.25 -0.799 1 79.88 236 VAL A CA 1
ATOM 1772 C C . VAL A 1 236 ? 2.109 -26.469 -1.72 1 79.88 236 VAL A C 1
ATOM 1774 O O . VAL A 1 236 ? 2.801 -27.453 -1.466 1 79.88 236 VAL A O 1
ATOM 1777 N N . HIS A 1 237 ? 1.408 -26.312 -2.729 1 76.25 237 HIS A N 1
ATOM 1778 C CA . HIS A 1 237 ? 1.304 -27.406 -3.68 1 76.25 237 HIS A CA 1
ATOM 1779 C C . HIS A 1 237 ? 2.658 -27.734 -4.301 1 76.25 237 HIS A C 1
ATOM 1781 O O . HIS A 1 237 ? 2.961 -28.891 -4.574 1 76.25 237 HIS A O 1
ATOM 1787 N N . VAL A 1 238 ? 3.426 -26.766 -4.512 1 74.25 238 VAL A N 1
ATOM 1788 C CA . VAL A 1 238 ? 4.711 -26.953 -5.176 1 74.25 238 VAL A CA 1
ATOM 1789 C C . VAL A 1 238 ? 5.766 -27.375 -4.152 1 74.25 238 VAL A C 1
ATOM 1791 O O . VAL A 1 238 ? 6.598 -28.234 -4.434 1 74.25 238 VAL A O 1
ATOM 1794 N N . LEU A 1 239 ? 5.707 -26.859 -3.002 1 80.31 239 LEU A N 1
ATOM 1795 C CA . LEU A 1 239 ? 6.777 -27.031 -2.023 1 80.31 239 LEU A CA 1
ATOM 1796 C C . LEU A 1 239 ? 6.59 -28.312 -1.228 1 80.31 239 LEU A C 1
ATOM 1798 O O . LEU A 1 239 ? 7.566 -28.938 -0.814 1 80.31 239 LEU A O 1
ATOM 1802 N N . ALA A 1 240 ? 5.352 -28.672 -0.993 1 78.38 240 ALA A N 1
ATOM 1803 C CA . ALA A 1 240 ? 5.055 -29.797 -0.117 1 78.38 240 ALA A CA 1
ATOM 1804 C C . ALA A 1 240 ? 5.773 -31.062 -0.584 1 78.38 240 ALA A C 1
ATOM 1806 O O . ALA A 1 240 ? 6.488 -31.703 0.191 1 78.38 240 ALA A O 1
ATOM 1807 N N . PRO A 1 241 ? 5.605 -31.391 -1.812 1 70.19 241 PRO A N 1
ATOM 1808 C CA . PRO A 1 241 ? 6.281 -32.594 -2.262 1 70.19 241 PRO A CA 1
ATOM 1809 C C . PRO A 1 241 ? 7.805 -32.469 -2.25 1 70.19 241 PRO A C 1
ATOM 1811 O O . PRO A 1 241 ? 8.508 -33.469 -2.051 1 70.19 241 PRO A O 1
ATOM 1814 N N . LEU A 1 242 ? 8.328 -31.281 -2.408 1 67.5 242 LEU A N 1
ATOM 1815 C CA . LEU A 1 242 ? 9.766 -31.062 -2.502 1 67.5 242 LEU A CA 1
ATOM 1816 C C . LEU A 1 242 ? 10.414 -31.094 -1.118 1 67.5 242 LEU A C 1
ATOM 1818 O O . LEU A 1 242 ? 11.555 -31.516 -0.97 1 67.5 242 LEU A O 1
ATOM 1822 N N . GLU A 1 243 ? 9.672 -30.562 -0.274 1 69.06 243 GLU A N 1
ATOM 1823 C CA . GLU A 1 243 ? 10.25 -30.5 1.063 1 69.06 243 GLU A CA 1
ATOM 1824 C C . GLU A 1 243 ? 9.852 -31.703 1.901 1 69.06 243 GLU A C 1
ATOM 1826 O O . GLU A 1 243 ? 10.336 -31.875 3.023 1 69.06 243 GLU A O 1
ATOM 1831 N N . HIS A 1 244 ? 8.984 -32.438 1.255 1 60.5 244 HIS A N 1
ATOM 1832 C CA . HIS A 1 244 ? 8.609 -33.688 1.898 1 60.5 244 HIS A CA 1
ATOM 1833 C C . HIS A 1 244 ? 9.812 -34.625 2.055 1 60.5 244 HIS A C 1
ATOM 1835 O O . HIS A 1 244 ? 10.578 -34.812 1.108 1 60.5 244 HIS A O 1
ATOM 1841 N N . GLY A 1 245 ? 9.898 -34.938 3.291 1 55 245 GLY A N 1
ATOM 1842 C CA . GLY A 1 245 ? 10.953 -35.906 3.559 1 55 245 GLY A CA 1
ATOM 1843 C C . GLY A 1 245 ? 12.281 -35.25 3.9 1 55 245 GLY A C 1
ATOM 1844 O O . GLY A 1 245 ? 13.258 -35.969 4.203 1 55 245 GLY A O 1
ATOM 1845 N N . ALA A 1 246 ? 12.297 -33.938 3.504 1 52.09 246 ALA A N 1
ATOM 1846 C CA . ALA A 1 246 ? 13.555 -33.312 3.896 1 52.09 246 ALA A CA 1
ATOM 1847 C C . ALA A 1 246 ? 13.812 -33.5 5.391 1 52.09 246 ALA A C 1
ATOM 1849 O O . ALA A 1 246 ? 12.875 -33.719 6.164 1 52.09 246 ALA A O 1
ATOM 1850 N N . ILE A 1 247 ? 15.062 -33.75 5.691 1 47.28 247 ILE A N 1
ATOM 1851 C CA . ILE A 1 247 ? 15.617 -34.125 6.98 1 47.28 247 ILE A CA 1
ATOM 1852 C C . ILE A 1 247 ? 14.867 -33.438 8.102 1 47.28 247 ILE A C 1
ATOM 1854 O O . ILE A 1 247 ? 14.586 -34.031 9.148 1 47.28 247 ILE A O 1
ATOM 1858 N N . ASP A 1 248 ? 14.508 -32.25 7.953 1 50.53 248 ASP A N 1
ATOM 1859 C CA . ASP A 1 248 ? 14.219 -31.5 9.18 1 50.53 248 ASP A CA 1
ATOM 1860 C C . ASP A 1 248 ? 12.719 -31.297 9.352 1 50.53 248 ASP A C 1
ATOM 1862 O O . ASP A 1 248 ? 12.289 -30.406 10.086 1 50.53 248 ASP A O 1
ATOM 1866 N N . ALA A 1 249 ? 11.93 -32.281 8.969 1 59.97 249 ALA A N 1
ATOM 1867 C CA . ALA A 1 249 ? 10.516 -32.406 9.344 1 59.97 249 ALA A CA 1
ATOM 1868 C C . ALA A 1 249 ? 9.742 -31.141 8.953 1 59.97 249 ALA A C 1
ATOM 1870 O O . ALA A 1 249 ? 8.914 -30.656 9.727 1 59.97 249 ALA A O 1
ATOM 1871 N N . ALA A 1 250 ? 10.242 -30.516 7.879 1 66.56 250 ALA A N 1
ATOM 1872 C CA . ALA A 1 250 ? 9.555 -29.297 7.457 1 66.56 250 ALA A CA 1
ATOM 1873 C C . ALA A 1 250 ? 8.094 -29.594 7.117 1 66.56 250 ALA A C 1
ATOM 1875 O O . ALA A 1 250 ? 7.207 -28.812 7.469 1 66.56 250 ALA A O 1
ATOM 1876 N N . GLY A 1 251 ? 7.93 -30.75 6.598 1 68.81 251 GLY A N 1
ATOM 1877 C CA . GLY A 1 251 ? 6.566 -31.125 6.254 1 68.81 251 GLY A CA 1
ATOM 1878 C C . GLY A 1 251 ? 5.68 -31.328 7.469 1 68.81 251 GLY A C 1
ATOM 1879 O O . GLY A 1 251 ? 4.539 -30.859 7.504 1 68.81 251 GLY A O 1
ATOM 1880 N N . ARG A 1 252 ? 6.246 -31.922 8.445 1 70.56 252 ARG A N 1
ATOM 1881 C CA . ARG A 1 252 ? 5.504 -32.156 9.68 1 70.56 252 ARG A CA 1
ATOM 1882 C C . ARG A 1 252 ? 5.219 -30.844 10.414 1 70.56 252 ARG A C 1
ATOM 1884 O O . ARG A 1 252 ? 4.117 -30.641 10.93 1 70.56 252 ARG A O 1
ATOM 1891 N N . CYS A 1 253 ? 6.23 -30.047 10.422 1 74.38 253 CYS A N 1
ATOM 1892 C CA . CYS A 1 253 ? 6.051 -28.75 11.055 1 74.38 253 CYS A CA 1
ATOM 1893 C C . CYS A 1 253 ? 4.992 -27.922 10.328 1 74.38 253 CYS A C 1
ATOM 1895 O O . CYS A 1 253 ? 4.148 -27.297 10.969 1 74.38 253 CYS A O 1
ATOM 1897 N N . ALA A 1 254 ? 5.082 -28 9.062 1 78.25 254 ALA A N 1
ATOM 1898 C CA . ALA A 1 254 ? 4.098 -27.266 8.266 1 78.25 254 ALA A CA 1
ATOM 1899 C C . ALA A 1 254 ? 2.686 -27.781 8.539 1 78.25 254 ALA A C 1
ATOM 1901 O O . ALA A 1 254 ? 1.741 -27 8.641 1 78.25 254 ALA A O 1
ATOM 1902 N N . LEU A 1 255 ? 2.578 -29.062 8.688 1 75.81 255 LEU A N 1
ATOM 1903 C CA . LEU A 1 255 ? 1.287 -29.672 8.984 1 75.81 255 LEU A CA 1
ATOM 1904 C C . LEU A 1 255 ? 0.78 -29.234 10.359 1 75.81 255 LEU A C 1
ATOM 1906 O O . LEU A 1 255 ? -0.407 -28.938 10.516 1 75.81 255 LEU A O 1
ATOM 1910 N N . MET A 1 256 ? 1.646 -29.156 11.281 1 72.25 256 MET A N 1
ATOM 1911 C CA . MET A 1 256 ? 1.284 -28.703 12.625 1 72.25 256 MET A CA 1
ATOM 1912 C C . MET A 1 256 ? 0.792 -27.266 12.609 1 72.25 256 MET A C 1
ATOM 1914 O O . MET A 1 256 ? -0.198 -26.938 13.258 1 72.25 256 MET A O 1
ATOM 1918 N N . TYR A 1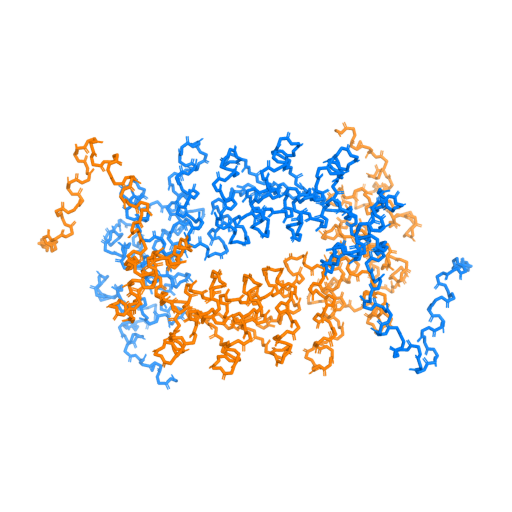 257 ? 1.492 -26.453 11.859 1 74.5 257 TYR A N 1
ATOM 1919 C CA . TYR A 1 257 ? 1.066 -25.062 11.742 1 74.5 257 TYR A CA 1
ATOM 1920 C C . TYR A 1 257 ? -0.298 -24.969 11.07 1 74.5 257 TYR A C 1
ATOM 1922 O O . TYR A 1 257 ? -1.154 -24.188 11.5 1 74.5 257 TYR A O 1
ATOM 1930 N N . ALA A 1 258 ? -0.504 -25.703 10.094 1 76.5 258 ALA A N 1
ATOM 1931 C CA . ALA A 1 258 ? -1.782 -25.703 9.383 1 76.5 258 ALA A CA 1
ATOM 1932 C C . ALA A 1 258 ? -2.916 -26.141 10.305 1 76.5 258 ALA A C 1
ATOM 1934 O O . ALA A 1 258 ? -3.994 -25.547 10.305 1 76.5 258 ALA A O 1
ATOM 1935 N N . ALA A 1 259 ? -2.611 -27.109 11.062 1 70.19 259 ALA A N 1
ATOM 1936 C CA . ALA A 1 259 ? -3.605 -27.641 11.992 1 70.19 259 ALA A CA 1
ATOM 1937 C C . ALA A 1 259 ? -3.928 -26.641 13.086 1 70.19 259 ALA A C 1
ATOM 1939 O O . ALA A 1 259 ? -5.094 -26.453 13.445 1 70.19 259 ALA A O 1
ATOM 1940 N N . SER A 1 260 ? -2.902 -26.031 13.562 1 67.69 260 SER A N 1
ATOM 1941 C CA . SER A 1 260 ? -3.092 -25.062 14.633 1 67.69 260 SER A CA 1
ATOM 1942 C C . SER A 1 260 ? -3.951 -23.891 14.172 1 67.69 260 SER A C 1
ATOM 1944 O O . SER A 1 260 ? -4.664 -23.281 14.977 1 67.69 260 SER A O 1
ATOM 1946 N N . ARG A 1 261 ? -3.957 -23.609 12.922 1 67.88 261 ARG A N 1
ATOM 1947 C CA . ARG A 1 261 ? -4.695 -22.469 12.391 1 67.88 261 ARG A CA 1
ATOM 1948 C C . ARG A 1 261 ? -6 -22.906 11.742 1 67.88 261 ARG A C 1
ATOM 1950 O O . ARG A 1 261 ? -6.73 -22.094 11.172 1 67.88 261 ARG A O 1
ATOM 1957 N N . GLY A 1 262 ? -6.176 -24.203 11.727 1 66.44 262 GLY A N 1
ATOM 1958 C CA . GLY A 1 262 ? -7.379 -24.734 11.117 1 66.44 262 GLY A CA 1
ATOM 1959 C C . GLY A 1 262 ? -7.422 -24.547 9.617 1 66.44 262 GLY A C 1
ATOM 1960 O O . GLY A 1 262 ? -8.492 -24.312 9.039 1 66.44 262 GLY A O 1
ATOM 1961 N N . HIS A 1 263 ? -6.281 -24.484 9.008 1 75.75 263 HIS A N 1
ATOM 1962 C CA . HIS A 1 263 ? -6.203 -24.328 7.559 1 75.75 263 HIS A CA 1
ATOM 1963 C C . HIS A 1 263 ? -6.477 -25.641 6.836 1 75.75 263 HIS A C 1
ATOM 1965 O O . HIS A 1 263 ? -5.539 -26.344 6.449 1 75.75 263 HIS A O 1
ATOM 1971 N N . THR A 1 264 ? -7.676 -25.891 6.531 1 72.88 264 THR A N 1
ATOM 1972 C CA . THR A 1 264 ? -8.133 -27.172 6.012 1 72.88 264 THR A CA 1
ATOM 1973 C C . THR A 1 264 ? -7.512 -27.453 4.645 1 72.88 264 THR A C 1
ATOM 1975 O O . THR A 1 264 ? -7.066 -28.578 4.375 1 72.88 264 THR A O 1
ATOM 1978 N N . PRO A 1 265 ? -7.422 -26.531 3.799 1 73.5 265 PRO A N 1
ATOM 1979 C CA . PRO A 1 265 ? -6.832 -26.828 2.49 1 73.5 265 PRO A CA 1
ATOM 1980 C C . PRO A 1 265 ? -5.375 -27.281 2.59 1 73.5 265 PRO A C 1
ATOM 1982 O O . PRO A 1 265 ? -4.961 -28.188 1.872 1 73.5 265 PRO A O 1
ATOM 1985 N N . ALA A 1 266 ? -4.723 -26.625 3.443 1 79.56 266 ALA A N 1
ATOM 1986 C CA . ALA A 1 266 ? -3.326 -27.031 3.611 1 79.56 266 ALA A CA 1
ATOM 1987 C C . ALA A 1 266 ? -3.223 -28.422 4.223 1 79.56 266 ALA A C 1
ATOM 1989 O O . ALA A 1 266 ? -2.355 -29.203 3.844 1 79.56 266 ALA A O 1
ATOM 1990 N N . ILE A 1 267 ? -4.043 -28.797 5.141 1 76.69 267 ILE A N 1
ATOM 1991 C CA . ILE A 1 267 ? -4.043 -30.109 5.797 1 76.69 267 ILE A CA 1
ATOM 1992 C C . ILE A 1 267 ? -4.312 -31.203 4.77 1 76.69 267 ILE A C 1
ATOM 1994 O O . ILE A 1 267 ? -3.68 -32.25 4.797 1 76.69 267 ILE A O 1
ATOM 1998 N N . ARG A 1 268 ? -5.113 -30.875 3.875 1 78.06 268 ARG A N 1
ATOM 1999 C CA . ARG A 1 268 ? -5.48 -31.844 2.852 1 78.06 268 ARG A CA 1
ATOM 2000 C C . ARG A 1 268 ? -4.289 -32.188 1.959 1 78.06 268 ARG A C 1
ATOM 2002 O O . ARG A 1 268 ? -4.168 -33.312 1.467 1 78.06 268 ARG A O 1
ATOM 2009 N N . ILE A 1 269 ? -3.482 -31.266 1.758 1 77.75 269 ILE A N 1
ATOM 2010 C CA . ILE A 1 269 ? -2.322 -31.469 0.895 1 77.75 269 ILE A CA 1
ATOM 2011 C C . ILE A 1 269 ? -1.207 -32.156 1.679 1 77.75 269 ILE A C 1
ATOM 2013 O O . ILE A 1 269 ? -0.535 -33.062 1.158 1 77.75 269 ILE A O 1
ATOM 2017 N N . LEU A 1 270 ? -1.012 -31.812 2.91 1 80.88 270 LEU A N 1
ATOM 2018 C CA . LEU A 1 270 ? 0.165 -32.219 3.672 1 80.88 270 LEU A CA 1
ATOM 2019 C C . LEU A 1 270 ? -0.062 -33.562 4.355 1 80.88 270 LEU A C 1
ATOM 2021 O O . LEU A 1 270 ? 0.878 -34.344 4.535 1 80.88 270 LEU A O 1
ATOM 2025 N N . CYS A 1 271 ? -1.246 -33.844 4.719 1 77.19 271 CYS A N 1
ATOM 2026 C CA . CYS A 1 271 ? -1.541 -35.031 5.5 1 77.19 271 CYS A CA 1
ATOM 2027 C C . CYS A 1 271 ? -1.166 -36.312 4.73 1 77.19 271 CYS A C 1
ATOM 2029 O O . CYS A 1 271 ? -0.499 -37.188 5.27 1 77.19 271 CYS A O 1
ATOM 2031 N N . PRO A 1 272 ? -1.599 -36.344 3.455 1 73.62 272 PRO A N 1
ATOM 2032 C CA . PRO A 1 272 ? -1.245 -37.562 2.721 1 73.62 272 PRO A CA 1
ATOM 2033 C C . PRO A 1 272 ? 0.263 -37.75 2.553 1 73.62 272 PRO A C 1
ATOM 2035 O O . PRO A 1 272 ? 0.747 -38.875 2.41 1 73.62 272 PRO A O 1
ATOM 2038 N N . LEU A 1 273 ? 1.002 -36.75 2.594 1 73.94 273 LEU A N 1
ATOM 2039 C CA . LEU A 1 273 ? 2.445 -36.812 2.385 1 73.94 273 LEU A CA 1
ATOM 2040 C C . LEU A 1 273 ? 3.166 -37.188 3.674 1 73.94 273 LEU A C 1
ATOM 2042 O O . LEU A 1 273 ? 4.152 -37.938 3.643 1 73.94 273 LEU A O 1
ATOM 2046 N N . GLU A 1 274 ? 2.756 -36.656 4.688 1 70.81 274 GLU A N 1
ATOM 2047 C CA . GLU A 1 274 ? 3.48 -36.812 5.941 1 70.81 274 GLU A CA 1
ATOM 2048 C C . GLU A 1 274 ? 2.984 -38.062 6.688 1 70.81 274 GLU A C 1
ATOM 2050 O O . GLU A 1 274 ? 3.646 -38.531 7.613 1 70.81 274 GLU A O 1
ATOM 2055 N N . GLY A 1 275 ? 2.059 -38.625 6.137 1 60.34 275 GLY A N 1
ATOM 2056 C CA . GLY A 1 275 ? 1.576 -39.875 6.715 1 60.34 275 GLY A CA 1
ATOM 2057 C C . GLY A 1 275 ? 0.775 -39.688 7.988 1 60.34 275 GLY A C 1
ATOM 2058 O O . GLY A 1 275 ? 0.237 -38.594 8.219 1 60.34 275 GLY A O 1
ATOM 2059 N N . ASP A 1 276 ? 0.686 -40.719 8.859 1 58.44 276 ASP A N 1
ATOM 2060 C CA . ASP A 1 276 ? -0.116 -40.875 10.07 1 58.44 276 ASP A CA 1
ATOM 2061 C C . ASP A 1 276 ? 0.407 -39.969 11.195 1 58.44 276 ASP A C 1
ATOM 2063 O O . ASP A 1 276 ? 1.186 -40.438 12.039 1 58.44 276 ASP A O 1
ATOM 2067 N N . VAL A 1 277 ? 0.428 -38.656 10.914 1 58.34 277 VAL A N 1
ATOM 2068 C CA . VAL A 1 277 ? 0.975 -37.812 11.969 1 58.34 277 VAL A CA 1
ATOM 2069 C C . VAL A 1 277 ? -0.138 -37.406 12.93 1 58.34 277 VAL A C 1
ATOM 2071 O O . VAL A 1 277 ? -1.241 -37.062 12.5 1 58.34 277 VAL A O 1
ATOM 2074 N N . LEU A 1 278 ? 0.062 -37.688 14.219 1 58.44 278 LEU A N 1
ATOM 2075 C CA . LEU A 1 278 ? -0.844 -37.344 15.305 1 58.44 278 LEU A CA 1
ATOM 2076 C C . LEU A 1 278 ? -0.516 -35.969 15.852 1 58.44 278 LEU A C 1
ATOM 2078 O O . LEU A 1 278 ? 0.645 -35.562 15.852 1 58.44 278 LEU A O 1
ATOM 2082 N N . ASP A 1 279 ? -1.56 -35.156 16.031 1 57.25 279 ASP A N 1
ATOM 2083 C CA . ASP A 1 279 ? -1.335 -33.906 16.75 1 57.25 279 ASP A CA 1
ATOM 2084 C C . ASP A 1 279 ? -0.934 -34.156 18.203 1 57.25 279 ASP A C 1
ATOM 2086 O O . ASP A 1 279 ? -0.945 -35.312 18.656 1 57.25 279 ASP A O 1
ATOM 2090 N N . PRO A 1 280 ? -0.385 -33 18.797 1 53.31 280 PRO A N 1
ATOM 2091 C CA . PRO A 1 280 ? 0.068 -33.25 20.172 1 53.31 280 PRO A CA 1
ATOM 2092 C C . PRO A 1 280 ? -1.005 -33.875 21.047 1 53.31 280 PRO A C 1
ATOM 2094 O O . PRO A 1 280 ? -0.685 -34.531 22.062 1 53.31 280 PRO A O 1
ATOM 2097 N N . SER A 1 281 ? -2.213 -33.688 20.719 1 55.06 281 SER A N 1
ATOM 2098 C CA . SER A 1 281 ? -3.303 -34.25 21.516 1 55.06 281 SER A CA 1
ATOM 2099 C C . SER A 1 281 ? -3.611 -35.688 21.078 1 55.06 281 SER A C 1
ATOM 2101 O O . SER A 1 281 ? -4.488 -36.344 21.641 1 55.06 281 SER A O 1
ATOM 2103 N N . GLY A 1 282 ? -2.932 -36.25 20.188 1 57.06 282 GLY A N 1
ATOM 2104 C CA . GLY A 1 282 ? -3.119 -37.625 19.734 1 57.06 282 GLY A CA 1
ATOM 2105 C C . GLY A 1 282 ? -4.141 -37.75 18.609 1 57.06 282 GLY A C 1
ATOM 2106 O O . GLY A 1 282 ? -4.531 -38.844 18.234 1 57.06 282 GLY A O 1
ATOM 2107 N N . CYS A 1 283 ? -4.664 -36.656 18.219 1 55.5 283 CYS A N 1
ATOM 2108 C CA . CYS A 1 283 ? -5.676 -36.656 17.172 1 55.5 283 CYS A CA 1
ATOM 2109 C C . CYS A 1 283 ? -5.027 -36.656 15.797 1 55.5 283 CYS A C 1
ATOM 2111 O O . CYS A 1 283 ? -3.973 -36.062 15.602 1 55.5 283 CYS A O 1
ATOM 2113 N N . ASP A 1 284 ? -5.617 -37.5 14.891 1 61 284 ASP A N 1
ATOM 2114 C CA . ASP A 1 284 ? -5.188 -37.562 13.5 1 61 284 ASP A CA 1
ATOM 2115 C C . ASP A 1 284 ? -5.469 -36.25 12.773 1 61 284 ASP A C 1
ATOM 2117 O O . ASP A 1 284 ? -6.59 -35.75 12.82 1 61 284 ASP A O 1
ATOM 2121 N N . TYR A 1 285 ? -4.465 -35.656 12.211 1 59.72 285 TYR A N 1
ATOM 2122 C CA . TYR A 1 285 ? -4.625 -34.375 11.531 1 59.72 285 TYR A CA 1
ATOM 2123 C C . TYR A 1 285 ? -5.656 -34.5 10.414 1 59.72 285 TYR A C 1
ATOM 2125 O O . TYR A 1 285 ? -6.238 -33.469 10 1 59.72 285 TYR A O 1
ATOM 2133 N N . ARG A 1 286 ? -5.969 -35.656 9.938 1 62 286 ARG A N 1
ATOM 2134 C CA . ARG A 1 286 ? -6.973 -35.875 8.906 1 62 286 ARG A CA 1
ATOM 2135 C C . ARG A 1 286 ? -8.359 -35.469 9.398 1 62 286 ARG A C 1
ATOM 2137 O O . ARG A 1 286 ? -9.234 -35.156 8.594 1 62 286 ARG A O 1
ATOM 2144 N N . SER A 1 287 ? -8.438 -35.594 10.695 1 59 287 SER A N 1
ATOM 2145 C CA . SER A 1 287 ? -9.727 -35.219 11.266 1 59 287 SER A CA 1
ATOM 2146 C C . SER A 1 287 ? -9.984 -33.719 11.102 1 59 287 SER A C 1
ATOM 2148 O O . SER A 1 287 ? -11.141 -33.281 11.07 1 59 287 SER A O 1
ATOM 2150 N N . TYR A 1 288 ? -8.883 -33 11.086 1 53.22 288 TYR A N 1
ATOM 2151 C CA . TYR A 1 288 ? -9.055 -31.562 10.914 1 53.22 288 TYR A CA 1
ATOM 2152 C C . TYR A 1 288 ? -9.492 -31.234 9.492 1 53.22 288 TYR A C 1
ATOM 2154 O O . TYR A 1 288 ? -10.148 -30.219 9.258 1 53.22 288 TYR A O 1
ATOM 2162 N N . GLY A 1 289 ? -9.062 -31.891 8.531 1 49.72 289 GLY A N 1
ATOM 2163 C CA . GLY A 1 289 ? -9.445 -31.688 7.145 1 49.72 289 GLY A CA 1
ATOM 2164 C C . GLY A 1 289 ? -10.875 -32.094 6.848 1 49.72 289 GLY A C 1
ATOM 2165 O O . GLY A 1 289 ? -11.5 -31.594 5.918 1 49.72 289 GLY A O 1
ATOM 2166 N N . GLU A 1 290 ? -11.312 -33.188 7.344 1 46.5 290 GLU A N 1
ATOM 2167 C CA . GLU A 1 290 ? -12.672 -33.688 7.156 1 46.5 290 GLU A CA 1
ATOM 2168 C C . GLU A 1 290 ? -13.688 -32.75 7.801 1 46.5 290 GLU A C 1
ATOM 2170 O O . GLU A 1 290 ? -14.883 -32.812 7.488 1 46.5 290 GLU A O 1
ATOM 2175 N N . THR A 1 291 ? -13.406 -32.125 8.797 1 34.84 291 THR A N 1
ATOM 2176 C CA . THR A 1 291 ? -14.477 -31.266 9.289 1 34.84 291 THR A CA 1
ATOM 2177 C C . THR A 1 291 ? -14.719 -30.094 8.328 1 34.84 291 THR A C 1
ATOM 2179 O O . THR A 1 291 ? -13.812 -29.312 8.047 1 34.84 291 THR A O 1
ATOM 2182 N N . ASP A 1 292 ? -15.461 -30.219 7.234 1 32 292 ASP A N 1
ATOM 2183 C CA . ASP A 1 292 ? -16.203 -29.234 6.457 1 32 292 ASP A CA 1
ATOM 2184 C C . ASP A 1 292 ? -16.531 -28 7.297 1 32 292 ASP A C 1
ATOM 2186 O O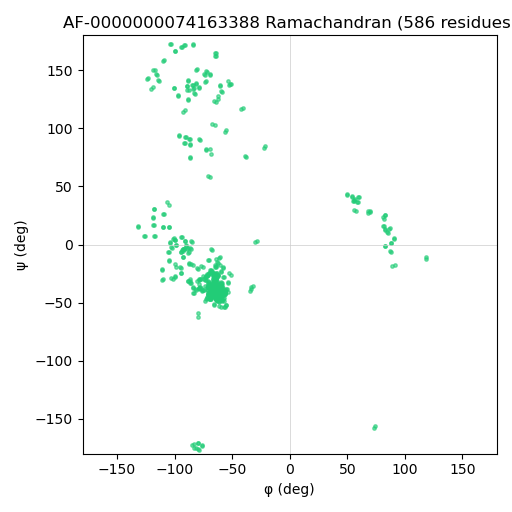 . ASP A 1 292 ? -17.188 -28.109 8.336 1 32 292 ASP A O 1
ATOM 2190 N N . CYS A 1 293 ? -15.875 -27.031 7.559 1 26.19 293 CYS A N 1
ATOM 2191 C CA . CYS A 1 293 ? -16.625 -25.828 7.918 1 26.19 293 CYS A CA 1
ATOM 2192 C C . CYS A 1 293 ? -17.875 -25.703 7.062 1 26.19 293 CYS A C 1
ATOM 2194 O O . CYS A 1 293 ? -17.797 -25.484 5.852 1 26.19 293 CYS A O 1
ATOM 2196 N N . LEU A 1 294 ? -18.906 -26.391 7.223 1 23.45 294 LEU A N 1
ATOM 2197 C CA . LEU A 1 294 ? -20.312 -25.984 7.094 1 23.45 294 LEU A CA 1
ATOM 2198 C C . LEU A 1 294 ? -20.484 -24.516 7.441 1 23.45 294 LEU A C 1
ATOM 2200 O O . LEU A 1 294 ? -21.609 -24.031 7.543 1 23.45 294 LEU A O 1
ATOM 2204 N N . LEU A 1 295 ? -19.547 -23.609 7.781 1 19.73 295 LEU A N 1
ATOM 2205 C CA . LEU A 1 295 ? -20.203 -22.312 7.664 1 19.73 295 LEU A CA 1
ATOM 2206 C C . LEU A 1 295 ? -20.344 -21.906 6.203 1 19.73 295 LEU A C 1
ATOM 2208 O O . LEU A 1 295 ? -19.453 -22.141 5.391 1 19.73 295 LEU A O 1
ATOM 2212 N N . MET B 1 1 ? 10.008 -47.781 -2.131 1 15.63 1 MET B N 1
ATOM 2213 C CA . MET B 1 1 ? 10.812 -47.094 -3.135 1 15.63 1 MET B CA 1
ATOM 2214 C C . MET B 1 1 ? 9.953 -46.156 -3.984 1 15.63 1 MET B C 1
ATOM 2216 O O . MET B 1 1 ? 9.359 -46.594 -4.973 1 15.63 1 MET B O 1
ATOM 2220 N N . LEU B 1 2 ? 9.109 -45.594 -3.479 1 19.19 2 LEU B N 1
ATOM 2221 C CA . LEU B 1 2 ? 7.812 -45.25 -4.055 1 19.19 2 LEU B CA 1
ATOM 2222 C C . LEU B 1 2 ? 7.969 -44.281 -5.223 1 19.19 2 LEU B C 1
ATOM 2224 O O . LEU B 1 2 ? 8.758 -43.344 -5.156 1 19.19 2 LEU B O 1
ATOM 2228 N N . GLN B 1 3 ? 7.883 -44.656 -6.438 1 20.25 3 GLN B N 1
ATOM 2229 C CA . GLN B 1 3 ? 8.219 -44.156 -7.77 1 20.25 3 GLN B CA 1
ATOM 2230 C C . GLN B 1 3 ? 7.57 -42.812 -8.039 1 20.25 3 GLN B C 1
ATOM 2232 O O . GLN B 1 3 ? 6.359 -42.656 -7.875 1 20.25 3 GLN B O 1
ATOM 2237 N N . PRO B 1 4 ? 8.281 -41.844 -7.832 1 25.09 4 PRO B N 1
ATOM 2238 C CA . PRO B 1 4 ? 7.875 -40.438 -7.996 1 25.09 4 PRO B CA 1
ATOM 2239 C C . PRO B 1 4 ? 7.023 -40.219 -9.242 1 25.09 4 PRO B C 1
ATOM 2241 O O . PRO B 1 4 ? 7.164 -40.938 -10.234 1 25.09 4 PRO B O 1
ATOM 2244 N N . ASP B 1 5 ? 5.926 -39.844 -9.281 1 27.67 5 ASP B N 1
ATOM 2245 C CA . ASP B 1 5 ? 5.148 -39.969 -10.508 1 27.67 5 ASP B CA 1
ATOM 2246 C C . ASP B 1 5 ? 5.906 -39.375 -11.703 1 27.67 5 ASP B C 1
ATOM 2248 O O . ASP B 1 5 ? 6.766 -38.5 -11.539 1 27.67 5 ASP B O 1
ATOM 2252 N N . PRO B 1 6 ? 6.086 -39.75 -12.945 1 28.28 6 PRO B N 1
ATOM 2253 C CA . PRO B 1 6 ? 6.902 -39.594 -14.148 1 28.28 6 PRO B CA 1
ATOM 2254 C C . PRO B 1 6 ? 6.887 -38.156 -14.688 1 28.28 6 PRO B C 1
ATOM 2256 O O . PRO B 1 6 ? 7.875 -37.719 -15.266 1 28.28 6 PRO B O 1
ATOM 2259 N N . VAL B 1 7 ? 5.812 -37.469 -14.602 1 29.47 7 VAL B N 1
ATOM 2260 C CA . VAL B 1 7 ? 5.688 -36.219 -15.32 1 29.47 7 VAL B CA 1
ATOM 2261 C C . VAL B 1 7 ? 6.535 -35.156 -14.641 1 29.47 7 VAL B C 1
ATOM 2263 O O . VAL B 1 7 ? 7.254 -34.406 -15.312 1 29.47 7 VAL B O 1
ATOM 2266 N N . ALA B 1 8 ? 6.473 -34.969 -13.383 1 29.23 8 ALA B N 1
ATOM 2267 C CA . ALA B 1 8 ? 7.207 -33.969 -12.609 1 29.23 8 ALA B CA 1
ATOM 2268 C C . ALA B 1 8 ? 8.703 -34.281 -12.625 1 29.23 8 ALA B C 1
ATOM 2270 O O . ALA B 1 8 ? 9.523 -33.344 -12.57 1 29.23 8 ALA B O 1
ATOM 2271 N N . ARG B 1 9 ? 9.273 -35.469 -12.82 1 31.41 9 ARG B N 1
ATOM 2272 C CA . ARG B 1 9 ? 10.633 -36 -13.008 1 31.41 9 ARG B CA 1
ATOM 2273 C C . ARG B 1 9 ? 11.234 -35.469 -14.312 1 31.41 9 ARG B C 1
ATOM 2275 O O . ARG B 1 9 ? 12.422 -35.156 -14.367 1 31.41 9 ARG B O 1
ATOM 2282 N N . THR B 1 10 ? 10.367 -35.5 -15.359 1 32.72 10 THR B N 1
ATOM 2283 C CA . THR B 1 10 ? 10.836 -35.125 -16.688 1 32.72 10 THR B CA 1
ATOM 2284 C C . THR B 1 10 ? 11.133 -33.625 -16.734 1 32.72 10 THR B C 1
ATOM 2286 O O . THR B 1 10 ? 12.125 -33.219 -17.344 1 32.72 10 THR B O 1
ATOM 2289 N N . ALA B 1 11 ? 10.336 -32.812 -16.016 1 31.3 11 ALA B N 1
ATOM 2290 C CA . ALA B 1 11 ? 10.57 -31.391 -16.172 1 31.3 11 ALA B CA 1
ATOM 2291 C C . ALA B 1 11 ? 11.805 -30.938 -15.391 1 31.3 11 ALA B C 1
ATOM 2293 O O . ALA B 1 11 ? 12.633 -30.188 -15.898 1 31.3 11 ALA B O 1
ATOM 2294 N N . LEU B 1 12 ? 12.133 -31.422 -14.203 1 31.25 12 LEU B N 1
ATOM 2295 C CA . LEU B 1 12 ? 13.289 -31.125 -13.367 1 31.25 12 LEU B CA 1
ATOM 2296 C C . LEU B 1 12 ? 14.562 -31.688 -13.984 1 31.25 12 LEU B C 1
ATOM 2298 O O . LEU B 1 12 ? 15.617 -31.047 -13.914 1 31.25 12 LEU B O 1
ATOM 2302 N N . SER B 1 13 ? 14.633 -32.844 -14.43 1 33.78 13 SER B N 1
ATOM 2303 C CA . SER B 1 13 ? 15.773 -33.438 -15.125 1 33.78 13 SER B CA 1
ATOM 2304 C C . SER B 1 13 ? 16.188 -32.562 -16.312 1 33.78 13 SER B C 1
ATOM 2306 O O . SER B 1 13 ? 17.375 -32.469 -16.641 1 33.78 13 SER B O 1
ATOM 2308 N N . MET B 1 14 ? 15.148 -32.062 -17.016 1 31.67 14 MET B N 1
ATOM 2309 C CA . MET B 1 14 ? 15.516 -31.219 -18.172 1 31.67 14 MET B CA 1
ATOM 2310 C C . MET B 1 14 ? 16.109 -29.891 -17.719 1 31.67 14 MET B C 1
ATOM 2312 O O . MET B 1 14 ? 16.953 -29.312 -18.406 1 31.67 14 MET B O 1
ATOM 2316 N N . LEU B 1 15 ? 15.648 -29.297 -16.594 1 33.09 15 LEU B N 1
ATOM 2317 C CA . LEU B 1 15 ? 16.172 -28.016 -16.172 1 33.09 15 LEU B CA 1
ATOM 2318 C C . LEU B 1 15 ? 17.594 -28.156 -15.633 1 33.09 15 LEU B C 1
ATOM 2320 O O . LEU B 1 15 ? 18.375 -27.203 -15.68 1 33.09 15 LEU B O 1
ATOM 2324 N N . ALA B 1 16 ? 18.062 -29.078 -14.977 1 31.41 16 ALA B N 1
ATOM 2325 C CA . ALA B 1 16 ? 19.406 -29.297 -14.422 1 31.41 16 ALA B CA 1
ATOM 2326 C C . ALA B 1 16 ? 20.453 -29.312 -15.516 1 31.41 16 ALA B C 1
ATOM 2328 O O . ALA B 1 16 ? 21.625 -28.984 -15.273 1 31.41 16 ALA B O 1
ATOM 2329 N N . THR B 1 17 ? 20.359 -30.094 -16.562 1 32.59 17 THR B N 1
ATOM 2330 C CA . THR B 1 17 ? 21.5 -30.406 -17.422 1 32.59 17 THR B CA 1
ATOM 2331 C C . THR B 1 17 ? 21.766 -29.266 -18.391 1 32.59 17 THR B C 1
ATOM 2333 O O . THR B 1 17 ? 22.844 -29.172 -18.984 1 32.59 17 THR B O 1
ATOM 2336 N N . HIS B 1 18 ? 20.828 -28.812 -19.312 1 31.66 18 HIS B N 1
ATOM 2337 C CA . HIS B 1 18 ? 21.297 -28.031 -20.453 1 31.66 18 HIS B CA 1
ATOM 2338 C C . HIS B 1 18 ? 21.25 -26.547 -20.156 1 31.66 18 HIS B C 1
ATOM 2340 O O . HIS B 1 18 ? 20.234 -26.016 -19.734 1 31.66 18 HIS B O 1
ATOM 2346 N N . PRO B 1 19 ? 22.453 -25.812 -20.078 1 34.25 19 PRO B N 1
ATOM 2347 C CA . PRO B 1 19 ? 22.703 -24.375 -20.016 1 34.25 19 PRO B CA 1
ATOM 2348 C C . PRO B 1 19 ? 21.672 -23.562 -20.781 1 34.25 19 PRO B C 1
ATOM 2350 O O . PRO B 1 19 ? 21.422 -22.406 -20.438 1 34.25 19 PRO B O 1
ATOM 2353 N N . CYS B 1 20 ? 21.188 -24.094 -21.906 1 31.47 20 CYS B N 1
ATOM 2354 C CA . CYS B 1 20 ? 20.25 -23.453 -22.812 1 31.47 20 CYS B CA 1
ATOM 2355 C C . CYS B 1 20 ? 18.875 -23.328 -22.188 1 31.47 20 CYS B C 1
ATOM 2357 O O . CYS B 1 20 ? 18.047 -22.516 -22.609 1 31.47 20 CYS B O 1
ATOM 2359 N N . ILE B 1 21 ? 18.438 -24.297 -21.375 1 34.88 21 ILE B N 1
ATOM 2360 C CA . ILE B 1 21 ? 17.094 -24.281 -20.812 1 34.88 21 ILE B CA 1
ATOM 2361 C C . ILE B 1 21 ? 17 -23.234 -19.703 1 34.88 21 ILE B C 1
ATOM 2363 O O . ILE B 1 21 ? 15.93 -22.703 -19.422 1 34.88 21 ILE B O 1
ATOM 2367 N N . ARG B 1 22 ? 18.016 -22.922 -19 1 34.66 22 ARG B N 1
ATOM 2368 C CA . ARG B 1 22 ? 18.078 -21.844 -18.031 1 34.66 22 ARG B CA 1
ATOM 2369 C C . ARG B 1 22 ? 17.734 -20.5 -18.688 1 34.66 22 ARG B C 1
ATOM 2371 O O . ARG B 1 22 ? 17.016 -19.688 -18.109 1 34.66 22 ARG B O 1
ATOM 2378 N N . GLN B 1 23 ? 18.391 -20.297 -19.812 1 36.72 23 GLN B N 1
ATOM 2379 C CA . GLN B 1 23 ? 18.109 -19.094 -20.594 1 36.72 23 GLN B CA 1
ATOM 2380 C C . GLN B 1 23 ? 16.656 -19.078 -21.062 1 36.72 23 GLN B C 1
ATOM 2382 O O . GLN B 1 23 ? 16.016 -18.031 -21.062 1 36.72 23 GLN B O 1
ATOM 2387 N N . LYS B 1 24 ? 16.172 -20.203 -21.672 1 34.81 24 LYS B N 1
ATOM 2388 C CA . LYS B 1 24 ? 14.805 -20.281 -22.188 1 34.81 24 LYS B CA 1
ATOM 2389 C C . LYS B 1 24 ? 13.789 -20.219 -21.047 1 34.81 24 LYS B C 1
ATOM 2391 O O . LYS B 1 24 ? 12.734 -19.594 -21.203 1 34.81 24 LYS B O 1
ATOM 2396 N N . LEU B 1 25 ? 14.039 -20.766 -19.984 1 35.16 25 LEU B N 1
ATOM 2397 C CA . LEU B 1 25 ? 13.133 -20.719 -18.844 1 35.16 25 LEU B CA 1
ATOM 2398 C C . LEU B 1 25 ? 13.062 -19.312 -18.266 1 35.16 25 LEU B C 1
ATOM 2400 O O . LEU B 1 25 ? 11.992 -18.859 -17.844 1 35.16 25 LEU B O 1
ATOM 2404 N N . ARG B 1 26 ? 14.141 -18.625 -18.281 1 35.78 26 ARG B N 1
ATOM 2405 C CA . ARG B 1 26 ? 14.164 -17.219 -17.891 1 35.78 26 ARG B CA 1
ATOM 2406 C C . ARG B 1 26 ? 13.18 -16.391 -18.719 1 35.78 26 ARG B C 1
ATOM 2408 O O . ARG B 1 26 ? 12.477 -15.531 -18.188 1 35.78 26 ARG B O 1
ATOM 2415 N N . SER B 1 27 ? 13.344 -16.531 -20.062 1 35.94 27 SER B N 1
ATOM 2416 C CA . SER B 1 27 ? 12.484 -15.82 -21 1 35.94 27 SER B CA 1
ATOM 2417 C C . SER B 1 27 ? 11.047 -16.312 -20.906 1 35.94 27 SER B C 1
ATOM 2419 O O . SER B 1 27 ? 10.109 -15.508 -20.953 1 35.94 27 SER B O 1
ATOM 2421 N N . GLU B 1 28 ? 10.773 -17.656 -20.984 1 36.78 28 GLU B N 1
ATOM 2422 C CA . GLU B 1 28 ? 9.445 -18.266 -21.031 1 36.78 28 GLU B CA 1
ATOM 2423 C C . GLU B 1 28 ? 8.797 -18.25 -19.641 1 36.78 28 GLU B C 1
ATOM 2425 O O . GLU B 1 28 ? 7.574 -18.219 -19.531 1 36.78 28 GLU B O 1
ATOM 2430 N N . LEU B 1 29 ? 9.508 -18.5 -18.641 1 36.41 29 LEU B N 1
ATOM 2431 C CA . LEU B 1 29 ? 9.07 -18.578 -17.266 1 36.41 29 LEU B CA 1
ATOM 2432 C C . LEU B 1 29 ? 8.398 -17.281 -16.828 1 36.41 29 LEU B C 1
ATOM 2434 O O . LEU B 1 29 ? 7.387 -17.297 -16.125 1 36.41 29 LEU B O 1
ATOM 2438 N N . VAL B 1 30 ? 9.078 -16.109 -17.172 1 41.5 30 VAL B N 1
ATOM 2439 C CA . VAL B 1 30 ? 8.539 -14.812 -16.766 1 41.5 30 VAL B CA 1
ATOM 2440 C C . VAL B 1 30 ? 7.148 -14.625 -17.375 1 41.5 30 VAL B C 1
ATOM 2442 O O . VAL B 1 30 ? 6.25 -14.094 -16.703 1 41.5 30 VAL B O 1
ATOM 2445 N N . HIS B 1 31 ? 6.953 -15.141 -18.688 1 44.62 31 HIS B N 1
ATOM 2446 C CA . HIS B 1 31 ? 5.746 -14.727 -19.391 1 44.62 31 HIS B CA 1
ATOM 2447 C C . HIS B 1 31 ? 4.527 -15.5 -18.906 1 44.62 31 HIS B C 1
ATOM 2449 O O . HIS B 1 31 ? 3.418 -14.961 -18.875 1 44.62 31 HIS B O 1
ATOM 2455 N N . ASN B 1 32 ? 4.652 -16.891 -18.594 1 53.12 32 ASN B N 1
ATOM 2456 C CA . ASN B 1 32 ? 3.371 -17.531 -18.297 1 53.12 32 ASN B CA 1
ATOM 2457 C C . ASN B 1 32 ? 3.33 -18.094 -16.891 1 53.12 32 ASN B C 1
ATOM 2459 O O . ASN B 1 32 ? 2.738 -19.141 -16.641 1 53.12 32 ASN B O 1
ATOM 2463 N N . THR B 1 33 ? 4.145 -17.516 -16.109 1 61.03 33 THR B N 1
ATOM 2464 C CA . THR B 1 33 ? 4.207 -18.031 -14.75 1 61.03 33 THR B CA 1
ATOM 2465 C C . THR B 1 33 ? 2.854 -17.906 -14.055 1 61.03 33 THR B C 1
ATOM 2467 O O . THR B 1 33 ? 2.518 -18.703 -13.18 1 61.03 33 THR B O 1
ATOM 2470 N N . LEU B 1 34 ? 2.15 -17.109 -14.664 1 71 34 LEU B N 1
ATOM 2471 C CA . LEU B 1 34 ? 0.859 -16.891 -14.016 1 71 34 LEU B CA 1
ATOM 2472 C C . LEU B 1 34 ? -0.239 -17.688 -14.711 1 71 34 LEU B C 1
ATOM 2474 O O . LEU B 1 34 ? -1.396 -17.656 -14.289 1 71 34 LEU B O 1
ATOM 2478 N N . ARG B 1 35 ? 0.152 -18.594 -15.781 1 77.25 35 ARG B N 1
ATOM 2479 C CA . ARG B 1 35 ? -0.819 -19.406 -16.484 1 77.25 35 ARG B CA 1
ATOM 2480 C C . ARG B 1 35 ? -2.004 -18.578 -16.969 1 77.25 35 ARG B C 1
ATOM 2482 O O . ARG B 1 35 ? -3.158 -18.953 -16.766 1 77.25 35 ARG B O 1
ATOM 2489 N N . ARG B 1 36 ? -1.681 -17.484 -17.453 1 83 36 ARG B N 1
ATOM 2490 C CA . ARG B 1 36 ? -2.732 -16.594 -17.953 1 83 36 ARG B CA 1
ATOM 2491 C C . ARG B 1 36 ? -3.133 -16.984 -19.375 1 83 36 ARG B C 1
ATOM 2493 O O . ARG B 1 36 ? -2.277 -17.297 -20.203 1 83 36 ARG B O 1
ATOM 2500 N N . SER B 1 37 ? -4.445 -17.031 -19.609 1 84 37 SER B N 1
ATOM 2501 C CA . SER B 1 37 ? -4.965 -17.219 -20.953 1 84 37 SER B CA 1
ATOM 2502 C C . SER B 1 37 ? -4.602 -16.031 -21.859 1 84 37 SER B C 1
ATOM 2504 O O . SER B 1 37 ? -4.195 -14.984 -21.359 1 84 37 SER B O 1
ATOM 2506 N N . PRO B 1 38 ? -4.699 -16.266 -23.172 1 83.19 38 PRO B N 1
ATOM 2507 C CA . PRO B 1 38 ? -4.422 -15.164 -24.094 1 83.19 38 PRO B CA 1
ATOM 2508 C C . PRO B 1 38 ? -5.281 -13.938 -23.797 1 83.19 38 PRO B C 1
ATOM 2510 O O . PRO B 1 38 ? -4.797 -12.805 -23.906 1 83.19 38 PRO B O 1
ATOM 2513 N N . LEU B 1 39 ? -6.547 -14.18 -23.422 1 86.62 39 LEU B N 1
ATOM 2514 C CA . LEU B 1 39 ? -7.41 -13.055 -23.078 1 86.62 39 LEU B CA 1
ATOM 2515 C C . LEU B 1 39 ? -6.879 -12.328 -21.844 1 86.62 39 LEU B C 1
ATOM 2517 O O . LEU B 1 39 ? -6.785 -11.102 -21.828 1 86.62 39 LEU B O 1
ATOM 2521 N N . GLN B 1 40 ? -6.562 -13.062 -20.859 1 87.94 40 GLN B N 1
ATOM 2522 C CA . GLN B 1 40 ? -6.051 -12.484 -19.625 1 87.94 40 GLN B CA 1
ATOM 2523 C C . GLN B 1 40 ? -4.754 -11.719 -19.875 1 87.94 40 GLN B C 1
ATOM 2525 O O . GLN B 1 40 ? -4.551 -10.633 -19.328 1 87.94 40 GLN B O 1
ATOM 2530 N N . HIS B 1 41 ? -3.908 -12.25 -20.703 1 86.12 41 HIS B N 1
ATOM 2531 C CA . HIS B 1 41 ? -2.674 -11.562 -21.062 1 86.12 41 HIS B CA 1
ATOM 2532 C C . HIS B 1 41 ? -2.969 -10.258 -21.797 1 86.12 41 HIS B C 1
ATOM 2534 O O . HIS B 1 41 ? -2.318 -9.242 -21.547 1 86.12 41 HIS B O 1
ATOM 2540 N N . ALA B 1 42 ? -3.855 -10.336 -22.719 1 86.88 42 ALA B N 1
ATOM 2541 C CA . ALA B 1 42 ? -4.23 -9.148 -23.5 1 86.88 42 ALA B CA 1
ATOM 2542 C C . ALA B 1 42 ? -4.781 -8.055 -22.594 1 86.88 42 ALA B C 1
ATOM 2544 O O . ALA B 1 42 ? -4.457 -6.875 -22.766 1 86.88 42 ALA B O 1
ATOM 2545 N N . ILE B 1 43 ? -5.582 -8.453 -21.609 1 87.88 43 ILE B N 1
ATOM 2546 C CA . ILE B 1 43 ? -6.172 -7.5 -20.672 1 87.88 43 ILE B CA 1
ATOM 2547 C C . ILE B 1 43 ? -5.074 -6.883 -19.812 1 87.88 43 ILE B C 1
ATOM 2549 O O . ILE B 1 43 ? -5 -5.66 -19.672 1 87.88 43 ILE B O 1
ATOM 2553 N N . PHE B 1 44 ? -4.188 -7.719 -19.328 1 86 44 PHE B N 1
ATOM 2554 C CA . PHE B 1 44 ? -3.148 -7.238 -18.422 1 86 44 PHE B CA 1
ATOM 2555 C C . PHE B 1 44 ? -2.201 -6.289 -19.141 1 86 44 PHE B C 1
ATOM 2557 O O . PHE B 1 44 ? -1.707 -5.328 -18.562 1 86 44 PHE B O 1
ATOM 2564 N N . SER B 1 45 ? -2.037 -6.539 -20.406 1 84.56 45 SER B N 1
ATOM 2565 C CA . SER B 1 45 ? -1.148 -5.699 -21.203 1 84.56 45 SER B CA 1
ATOM 2566 C C . SER B 1 45 ? -1.901 -4.52 -21.812 1 84.56 45 SER B C 1
ATOM 2568 O O . SER B 1 45 ? -1.316 -3.711 -22.547 1 84.56 45 SER B O 1
ATOM 2570 N N . CYS B 1 46 ? -3.092 -4.398 -21.625 1 87.31 46 CYS B N 1
ATOM 2571 C CA . CYS B 1 46 ? -3.955 -3.336 -22.125 1 87.31 46 CYS B CA 1
ATOM 2572 C C . CYS B 1 46 ? -3.932 -3.297 -23.656 1 87.31 46 CYS B C 1
ATOM 2574 O O . CYS B 1 46 ? -3.885 -2.219 -24.25 1 87.31 46 CYS B O 1
ATOM 2576 N N . ASP B 1 47 ? -3.859 -4.496 -24.219 1 87 47 ASP B N 1
ATOM 2577 C CA . ASP B 1 47 ? -3.965 -4.629 -25.672 1 87 47 ASP B CA 1
ATOM 2578 C C . ASP B 1 47 ? -5.422 -4.754 -26.109 1 87 47 ASP B C 1
ATOM 2580 O O . ASP B 1 47 ? -5.938 -5.863 -26.266 1 87 47 ASP B O 1
ATOM 2584 N N . GLU B 1 48 ? -6.023 -3.693 -26.391 1 83.5 48 GLU B N 1
ATOM 2585 C CA . GLU B 1 48 ? -7.457 -3.639 -26.656 1 83.5 48 GLU B CA 1
ATOM 2586 C C . GLU B 1 48 ? -7.816 -4.48 -27.875 1 83.5 48 GLU B C 1
ATOM 2588 O O . GLU B 1 48 ? -8.867 -5.121 -27.906 1 83.5 48 GLU B O 1
ATOM 2593 N N . ALA B 1 49 ? -6.953 -4.395 -28.859 1 85.5 49 ALA B N 1
ATOM 2594 C CA . ALA B 1 49 ? -7.207 -5.152 -30.078 1 85.5 49 ALA B CA 1
ATOM 2595 C C . ALA B 1 49 ? -7.258 -6.652 -29.797 1 85.5 49 ALA B C 1
ATOM 2597 O O . ALA B 1 49 ? -8.164 -7.348 -30.266 1 85.5 49 ALA B O 1
ATOM 2598 N N . MET B 1 50 ? -6.367 -7.102 -29.062 1 87.44 50 MET B N 1
ATOM 2599 C CA . MET B 1 50 ? -6.301 -8.523 -28.75 1 87.44 50 MET B CA 1
ATOM 2600 C C . MET B 1 50 ? -7.434 -8.922 -27.812 1 87.44 50 MET B C 1
ATOM 2602 O O . MET B 1 50 ? -7.945 -10.047 -27.891 1 87.44 50 MET B O 1
ATOM 2606 N N . VAL B 1 51 ? -7.898 -8.07 -26.953 1 86.19 51 VAL B N 1
ATOM 2607 C CA . VAL B 1 51 ? -9 -8.328 -26.031 1 86.19 51 VAL B CA 1
ATOM 2608 C C . VAL B 1 51 ? -10.289 -8.57 -26.828 1 86.19 51 VAL B C 1
ATOM 2610 O O . VAL B 1 51 ? -11.008 -9.531 -26.562 1 86.19 51 VAL B O 1
ATOM 2613 N N . LEU B 1 52 ? -10.492 -7.75 -27.734 1 82.06 52 LEU B N 1
ATOM 2614 C CA . LEU B 1 52 ? -11.703 -7.855 -28.547 1 82.06 52 LEU B CA 1
ATOM 2615 C C . LEU B 1 52 ? -11.711 -9.156 -29.328 1 82.06 52 LEU B C 1
ATOM 2617 O O . LEU B 1 52 ? -12.773 -9.766 -29.516 1 82.06 52 LEU B O 1
ATOM 2621 N N . GLN B 1 53 ? -10.555 -9.547 -29.734 1 82.94 53 GLN B N 1
ATOM 2622 C CA . GLN B 1 53 ? -10.438 -10.758 -30.531 1 82.94 53 GLN B CA 1
ATOM 2623 C C . GLN B 1 53 ? -10.664 -12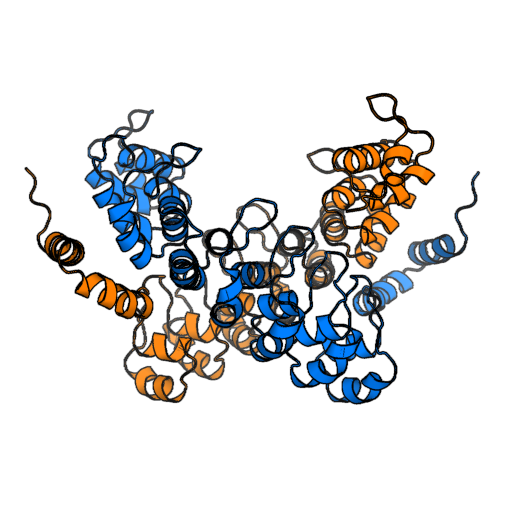.008 -29.688 1 82.94 53 GLN B C 1
ATOM 2625 O O . GLN B 1 53 ? -11.219 -13 -30.156 1 82.94 53 GLN B O 1
ATOM 2630 N N . ARG B 1 54 ? -10.305 -11.898 -28.422 1 83.31 54 ARG B N 1
ATOM 2631 C CA . ARG B 1 54 ? -10.242 -13.117 -27.609 1 83.31 54 ARG B CA 1
ATOM 2632 C C . ARG B 1 54 ? -11.422 -13.195 -26.656 1 83.31 54 ARG B C 1
ATOM 2634 O O . ARG B 1 54 ? -11.719 -14.266 -26.109 1 83.31 54 ARG B O 1
ATOM 2641 N N . MET B 1 55 ? -12.117 -12.211 -26.453 1 77.62 55 MET B N 1
ATOM 2642 C CA . MET B 1 55 ? -13.18 -12.117 -25.453 1 77.62 55 MET B CA 1
ATOM 2643 C C . MET B 1 55 ? -14.227 -13.203 -25.672 1 77.62 55 MET B C 1
ATOM 2645 O O . MET B 1 55 ? -14.797 -13.719 -24.703 1 77.62 55 MET B O 1
ATOM 2649 N N . ARG B 1 56 ? -14.375 -13.617 -26.797 1 72.88 56 ARG B N 1
ATOM 2650 C CA . ARG B 1 56 ? -15.422 -14.578 -27.109 1 72.88 56 ARG B CA 1
ATOM 2651 C C . ARG B 1 56 ? -14.953 -16 -26.844 1 72.88 56 ARG B C 1
ATOM 2653 O O . ARG B 1 56 ? -15.773 -16.891 -26.609 1 72.88 56 ARG B O 1
ATOM 2660 N N . THR B 1 57 ? -13.711 -16.234 -26.719 1 68.44 57 THR B N 1
ATOM 2661 C CA . THR B 1 57 ? -13.211 -17.609 -26.703 1 68.44 57 THR B CA 1
ATOM 2662 C C . THR B 1 57 ? -12.688 -17.969 -25.328 1 68.44 57 THR B C 1
ATOM 2664 O O . THR B 1 57 ? -12.734 -19.141 -24.922 1 68.44 57 THR B O 1
ATOM 2667 N N . ASP B 1 58 ? -12.234 -17.094 -24.688 1 66.88 58 ASP B N 1
ATOM 2668 C CA . ASP B 1 58 ? -11.438 -17.453 -23.516 1 66.88 58 ASP B CA 1
ATOM 2669 C C . ASP B 1 58 ? -12.078 -16.922 -22.234 1 66.88 58 ASP B C 1
ATOM 2671 O O . ASP B 1 58 ? -11.398 -16.766 -21.219 1 66.88 58 ASP B O 1
ATOM 2675 N N . ALA B 1 59 ? -13.461 -16.828 -22.25 1 66.88 59 ALA B N 1
ATOM 2676 C CA . ALA B 1 59 ? -14.117 -16.328 -21.031 1 66.88 59 ALA B CA 1
ATOM 2677 C C . ALA B 1 59 ? -14.289 -17.438 -20 1 66.88 59 ALA B C 1
ATOM 2679 O O . ALA B 1 59 ? -14.453 -18.609 -20.359 1 66.88 59 ALA B O 1
ATOM 2680 N N . GLY B 1 60 ? -13.867 -17.172 -18.781 1 70.75 60 GLY B N 1
ATOM 2681 C CA . GLY B 1 60 ? -14.133 -18.109 -17.688 1 70.75 60 GLY B CA 1
ATOM 2682 C C . GLY B 1 60 ? -12.875 -18.656 -17.062 1 70.75 60 GLY B C 1
ATOM 2683 O O . GLY B 1 60 ? -12.93 -19.344 -16.031 1 70.75 60 GLY B O 1
ATOM 2684 N N . GLY B 1 61 ? -11.891 -18.453 -17.609 1 80.44 61 GLY B N 1
ATOM 2685 C CA . GLY B 1 61 ? -10.68 -19.047 -17.062 1 80.44 61 GLY B CA 1
ATOM 2686 C C . GLY B 1 61 ? -10.102 -18.25 -15.914 1 80.44 61 GLY B C 1
ATOM 2687 O O . GLY B 1 61 ? -10.469 -17.094 -15.703 1 80.44 61 GLY B O 1
ATOM 2688 N N . ARG B 1 62 ? -9.43 -19.031 -15.016 1 86.44 62 ARG B N 1
ATOM 2689 C CA . ARG B 1 62 ? -8.688 -18.422 -13.914 1 86.44 62 ARG B CA 1
ATOM 2690 C C . ARG B 1 62 ? -7.188 -18.656 -14.07 1 86.44 62 ARG B C 1
ATOM 2692 O O . ARG B 1 62 ? -6.766 -19.719 -14.531 1 86.44 62 ARG B O 1
ATOM 2699 N N . ASP B 1 63 ? -6.465 -17.641 -13.742 1 83.56 63 ASP B N 1
ATOM 2700 C CA . ASP B 1 63 ? -5.016 -17.828 -13.789 1 83.56 63 ASP B CA 1
ATOM 2701 C C . ASP B 1 63 ? -4.508 -18.484 -12.508 1 83.56 63 ASP B C 1
ATOM 2703 O O . ASP B 1 63 ? -5.297 -18.969 -11.695 1 83.56 63 ASP B O 1
ATOM 2707 N N . ALA B 1 64 ? -3.156 -18.562 -12.352 1 75.19 64 ALA B N 1
ATOM 2708 C CA . ALA B 1 64 ? -2.535 -19.297 -11.25 1 75.19 64 ALA B CA 1
ATOM 2709 C C . ALA B 1 64 ? -2.873 -18.656 -9.906 1 75.19 64 ALA B C 1
ATOM 2711 O O . ALA B 1 64 ? -2.807 -19.312 -8.867 1 75.19 64 ALA B O 1
ATOM 2712 N N . GLN B 1 65 ? -3.309 -17.438 -9.953 1 79.25 65 GLN B N 1
ATOM 2713 C CA . GLN B 1 65 ? -3.678 -16.734 -8.727 1 79.25 65 GLN B CA 1
ATOM 2714 C C . GLN B 1 65 ? -5.188 -16.766 -8.508 1 79.25 65 GLN B C 1
ATOM 2716 O O . GLN B 1 65 ? -5.691 -16.234 -7.516 1 79.25 65 GLN B O 1
ATOM 2721 N N . GLY B 1 66 ? -5.824 -17.375 -9.422 1 86 66 GLY B N 1
ATOM 2722 C CA . GLY B 1 66 ? -7.273 -17.438 -9.328 1 86 66 GLY B CA 1
ATOM 2723 C C . GLY B 1 66 ? -7.957 -16.203 -9.906 1 86 66 GLY B C 1
ATOM 2724 O O . GLY B 1 66 ? -9.172 -16.031 -9.75 1 86 66 GLY B O 1
ATOM 2725 N N . CYS B 1 67 ? -7.25 -15.398 -10.562 1 89.25 67 CYS B N 1
ATOM 2726 C CA . CYS B 1 67 ? -7.816 -14.188 -11.133 1 89.25 67 CYS B CA 1
ATOM 2727 C C . CYS B 1 67 ? -8.57 -14.484 -12.422 1 89.25 67 CYS B C 1
ATOM 2729 O O . CYS B 1 67 ? -8.109 -15.281 -13.242 1 89.25 67 CYS B O 1
ATOM 2731 N N . THR B 1 68 ? -9.719 -13.922 -12.555 1 91.94 68 THR B N 1
ATOM 2732 C CA . THR B 1 68 ? -10.5 -13.984 -13.781 1 91.94 68 THR B CA 1
ATOM 2733 C C . THR B 1 68 ? -10.18 -12.805 -14.688 1 91.94 68 THR B C 1
ATOM 2735 O O . THR B 1 68 ? -9.438 -11.898 -14.305 1 91.94 68 THR B O 1
ATOM 2738 N N . ALA B 1 69 ? -10.75 -12.922 -15.914 1 91.44 69 ALA B N 1
ATOM 2739 C CA . ALA B 1 69 ? -10.633 -11.789 -16.828 1 91.44 69 ALA B CA 1
ATOM 2740 C C . ALA B 1 69 ? -11.273 -10.531 -16.234 1 91.44 69 ALA B C 1
ATOM 2742 O O . ALA B 1 69 ? -10.742 -9.43 -16.391 1 91.44 69 ALA B O 1
ATOM 2743 N N . LEU B 1 70 ? -12.352 -10.695 -15.484 1 92.81 70 LEU B N 1
ATOM 2744 C CA . LEU B 1 70 ? -13.031 -9.586 -14.828 1 92.81 70 LEU B CA 1
ATOM 2745 C C . LEU B 1 70 ? -12.117 -8.922 -13.805 1 92.81 70 LEU B C 1
ATOM 2747 O O . LEU B 1 70 ? -12.023 -7.691 -13.75 1 92.81 70 LEU B O 1
ATOM 2751 N N . PHE B 1 71 ? -11.453 -9.742 -13.008 1 94.62 71 PHE B N 1
ATOM 2752 C CA . PHE B 1 71 ? -10.539 -9.25 -11.984 1 94.62 71 PHE B CA 1
ATOM 2753 C C . PHE B 1 71 ? -9.422 -8.422 -12.609 1 94.62 71 PHE B C 1
ATOM 2755 O O . PHE B 1 71 ? -9.148 -7.305 -12.164 1 94.62 71 PHE B O 1
ATOM 2762 N N . LEU B 1 72 ? -8.844 -8.961 -13.641 1 92.81 72 LEU B N 1
ATOM 2763 C CA . LEU B 1 72 ? -7.727 -8.281 -14.289 1 92.81 72 LEU B CA 1
ATOM 2764 C C . LEU B 1 72 ? -8.195 -7.012 -14.984 1 92.81 72 LEU B C 1
ATOM 2766 O O . LEU B 1 72 ? -7.492 -5.996 -14.969 1 92.81 72 LEU B O 1
ATOM 2770 N N . ALA B 1 73 ? -9.297 -7.066 -15.664 1 93.06 73 ALA B N 1
ATOM 2771 C CA . ALA B 1 73 ? -9.859 -5.891 -16.328 1 93.06 73 ALA B CA 1
ATOM 2772 C C . ALA B 1 73 ? -10.125 -4.773 -15.32 1 93.06 73 ALA B C 1
ATOM 2774 O O . ALA B 1 73 ? -9.867 -3.6 -15.602 1 93.06 73 ALA B O 1
ATOM 2775 N N . ALA B 1 74 ? -10.648 -5.121 -14.141 1 95.44 74 ALA B N 1
ATOM 2776 C CA . ALA B 1 74 ? -10.906 -4.152 -13.078 1 95.44 74 ALA B CA 1
ATOM 2777 C C . ALA B 1 74 ? -9.602 -3.549 -12.562 1 95.44 74 ALA B C 1
ATOM 2779 O O . ALA B 1 74 ? -9.523 -2.34 -12.328 1 95.44 74 ALA B O 1
ATOM 2780 N N . GLN B 1 75 ? -8.648 -4.41 -12.383 1 93.56 75 GLN B N 1
ATOM 2781 C CA . GLN B 1 75 ? -7.34 -3.971 -11.906 1 93.56 75 GLN B CA 1
ATOM 2782 C C . GLN B 1 75 ? -6.711 -2.963 -12.867 1 93.56 75 GLN B C 1
ATOM 2784 O O . GLN B 1 75 ? -6.086 -1.993 -12.43 1 93.56 75 GLN B O 1
ATOM 2789 N N . ARG B 1 76 ? -6.93 -3.17 -14.133 1 91.56 76 ARG B N 1
ATOM 2790 C CA . ARG B 1 76 ? -6.27 -2.361 -15.148 1 91.56 76 ARG B CA 1
ATOM 2791 C C . ARG B 1 76 ? -7.148 -1.188 -15.57 1 91.56 76 ARG B C 1
ATOM 2793 O O . ARG B 1 76 ? -6.727 -0.342 -16.359 1 91.56 76 ARG B O 1
ATOM 2800 N N . GLY B 1 77 ? -8.32 -1.105 -15.125 1 93 77 GLY B N 1
ATOM 2801 C CA . GLY B 1 77 ? -9.188 0.036 -15.375 1 93 77 GLY B CA 1
ATOM 2802 C C . GLY B 1 77 ? -9.891 -0.036 -16.719 1 93 77 GLY B C 1
ATOM 2803 O O . GLY B 1 77 ? -10.219 0.996 -17.312 1 93 77 GLY B O 1
ATOM 2804 N N . MET B 1 78 ? -10.078 -1.188 -17.219 1 91.38 78 MET B N 1
ATOM 2805 C CA . MET B 1 78 ? -10.805 -1.345 -18.469 1 91.38 78 MET B CA 1
ATOM 2806 C C . MET B 1 78 ? -12.305 -1.433 -18.234 1 91.38 78 MET B C 1
ATOM 2808 O O . MET B 1 78 ? -12.914 -2.477 -18.469 1 91.38 78 MET B O 1
ATOM 2812 N N . HIS B 1 79 ? -12.875 -0.342 -17.953 1 90.5 79 HIS B N 1
ATOM 2813 C CA . HIS B 1 79 ? -14.258 -0.312 -17.469 1 90.5 79 HIS B CA 1
ATOM 2814 C C . HIS B 1 79 ? -15.227 -0.707 -18.578 1 90.5 79 HIS B C 1
ATOM 2816 O O . HIS B 1 79 ? -16.281 -1.271 -18.312 1 90.5 79 HIS B O 1
ATOM 2822 N N . GLN B 1 80 ? -14.828 -0.533 -19.844 1 86.31 80 GLN B N 1
ATOM 2823 C CA . GLN B 1 80 ? -15.703 -0.857 -20.953 1 86.31 80 GLN B CA 1
ATOM 2824 C C . GLN B 1 80 ? -15.898 -2.365 -21.094 1 86.31 80 GLN B C 1
ATOM 2826 O O . GLN B 1 80 ? -16.922 -2.824 -21.594 1 86.31 80 GLN B O 1
ATOM 2831 N N . LEU B 1 81 ? -14.969 -3.088 -20.609 1 88.69 81 LEU B N 1
ATOM 2832 C CA . LEU B 1 81 ? -14.992 -4.539 -20.734 1 88.69 81 LEU B CA 1
ATOM 2833 C C . LEU B 1 81 ? -15.773 -5.176 -19.594 1 88.69 81 LEU B C 1
ATOM 2835 O O . LEU B 1 81 ? -16.188 -6.336 -19.672 1 88.69 81 LEU B O 1
ATOM 2839 N N . LEU B 1 82 ? -16.031 -4.512 -18.531 1 91.06 82 LEU B N 1
ATOM 2840 C CA . LEU B 1 82 ? -16.609 -5.086 -17.312 1 91.06 82 LEU B CA 1
ATOM 2841 C C . LEU B 1 82 ? -18.031 -5.555 -17.562 1 91.06 82 LEU B C 1
ATOM 2843 O O . LEU B 1 82 ? -18.438 -6.598 -17.047 1 91.06 82 LEU B O 1
ATOM 2847 N N . ASN B 1 83 ? -18.703 -4.797 -18.359 1 87.69 83 ASN B N 1
ATOM 2848 C CA . ASN B 1 83 ? -20.094 -5.152 -18.609 1 87.69 83 ASN B CA 1
ATOM 2849 C C . ASN B 1 83 ? -20.219 -6.5 -19.312 1 87.69 83 ASN B C 1
ATOM 2851 O O . ASN B 1 83 ? -21.188 -7.234 -19.094 1 87.69 83 ASN B O 1
ATOM 2855 N N . LEU B 1 84 ? -19.219 -6.77 -20.031 1 85.31 84 LEU B N 1
ATOM 2856 C CA . LEU B 1 84 ? -19.234 -8.023 -20.781 1 85.31 84 LEU B CA 1
ATOM 2857 C C . LEU B 1 84 ? -18.859 -9.195 -19.891 1 85.31 84 LEU B C 1
ATOM 2859 O O . LEU B 1 84 ? -19.234 -10.336 -20.172 1 85.31 84 LEU B O 1
ATOM 2863 N N . LEU B 1 85 ? -18.219 -8.922 -18.812 1 89.12 85 LEU B N 1
ATOM 2864 C CA . LEU B 1 85 ? -17.625 -10.008 -18.031 1 89.12 85 LEU B CA 1
ATOM 2865 C C . LEU B 1 85 ? -18.359 -10.18 -16.703 1 89.12 85 LEU B C 1
ATOM 2867 O O . LEU B 1 85 ? -18.297 -11.242 -16.094 1 89.12 85 LEU B O 1
ATOM 2871 N N . VAL B 1 86 ? -19.047 -9.156 -16.25 1 90.62 86 VAL B N 1
ATOM 2872 C CA . VAL B 1 86 ? -19.594 -9.102 -14.891 1 90.62 86 VAL B CA 1
ATOM 2873 C C . VAL B 1 86 ? -20.672 -10.164 -14.719 1 90.62 86 VAL B C 1
ATOM 2875 O O . VAL B 1 86 ? -20.781 -10.781 -13.656 1 90.62 86 VAL B O 1
ATOM 2878 N N . GLY B 1 87 ? -21.438 -10.438 -15.672 1 86.56 87 GLY B N 1
ATOM 2879 C CA . GLY B 1 87 ? -22.484 -11.438 -15.586 1 86.56 87 GLY B CA 1
ATOM 2880 C C . GLY B 1 87 ? -21.984 -12.828 -15.258 1 86.56 87 GLY B C 1
ATOM 2881 O O . GLY B 1 87 ? -22.547 -13.523 -14.422 1 86.56 87 GLY B O 1
ATOM 2882 N N . ALA B 1 88 ? -20.891 -13.227 -15.758 1 85.81 88 ALA B N 1
ATOM 2883 C CA . ALA B 1 88 ? -20.359 -14.586 -15.633 1 85.81 88 ALA B CA 1
ATOM 2884 C C . ALA B 1 88 ? -19.391 -14.695 -14.461 1 85.81 88 ALA B C 1
ATOM 2886 O O . ALA B 1 88 ? -19.203 -15.781 -13.906 1 85.81 88 ALA B O 1
ATOM 2887 N N . GLU B 1 89 ? -18.828 -13.555 -14.117 1 90.44 89 GLU B N 1
ATOM 2888 C CA . GLU B 1 89 ? -17.656 -13.711 -13.25 1 90.44 89 GLU B CA 1
ATOM 2889 C C . GLU B 1 89 ? -17.781 -12.867 -11.984 1 90.44 89 GLU B C 1
ATOM 2891 O O . GLU B 1 89 ? -16.875 -12.828 -11.156 1 90.44 89 GLU B O 1
ATOM 2896 N N . ALA B 1 90 ? -18.891 -12.227 -11.695 1 90.12 90 ALA B N 1
ATOM 2897 C CA . ALA B 1 90 ? -19.047 -11.297 -10.578 1 90.12 90 ALA B CA 1
ATOM 2898 C C . ALA B 1 90 ? -18.891 -12.016 -9.242 1 90.12 90 ALA B C 1
ATOM 2900 O O . ALA B 1 90 ? -18.438 -11.43 -8.258 1 90.12 90 ALA B O 1
ATOM 2901 N N . ASP B 1 91 ? -19.141 -13.273 -9.188 1 90.69 91 ASP B N 1
ATOM 2902 C CA . ASP B 1 91 ? -19.156 -13.992 -7.922 1 90.69 91 ASP B CA 1
ATOM 2903 C C . ASP B 1 91 ? -17.844 -14.75 -7.699 1 90.69 91 ASP B C 1
ATOM 2905 O O . ASP B 1 91 ? -17.688 -15.445 -6.695 1 90.69 91 ASP B O 1
ATOM 2909 N N . ILE B 1 92 ? -17 -14.555 -8.57 1 89.75 92 ILE B N 1
ATOM 2910 C CA . ILE B 1 92 ? -15.75 -15.297 -8.469 1 89.75 92 ILE B CA 1
ATOM 2911 C C . ILE B 1 92 ? -14.68 -14.43 -7.809 1 89.75 92 ILE B C 1
ATOM 2913 O O . ILE B 1 92 ? -14.5 -13.266 -8.18 1 89.75 92 ILE B O 1
ATOM 2917 N N . ALA B 1 93 ? -14.008 -14.914 -6.762 1 90.75 93 ALA B N 1
ATOM 2918 C CA . ALA B 1 93 ? -12.875 -14.273 -6.098 1 90.75 93 ALA B CA 1
ATOM 2919 C C . ALA B 1 93 ? -11.578 -15.023 -6.383 1 90.75 93 ALA B C 1
ATOM 2921 O O . ALA B 1 93 ? -11.602 -16.172 -6.82 1 90.75 93 ALA B O 1
ATOM 2922 N N . ASP B 1 94 ? -10.492 -14.32 -6.223 1 87.69 94 ASP B N 1
ATOM 2923 C CA . ASP B 1 94 ? -9.211 -14.977 -6.461 1 87.69 94 ASP B CA 1
ATOM 2924 C C . ASP B 1 94 ? -8.836 -15.891 -5.297 1 87.69 94 ASP B C 1
ATOM 2926 O O . ASP B 1 94 ? -9.68 -16.203 -4.445 1 87.69 94 ASP B O 1
ATOM 2930 N N . SER B 1 95 ? -7.602 -16.453 -5.312 1 78.5 95 SER B N 1
ATOM 2931 C CA . SER B 1 95 ? -7.156 -17.469 -4.355 1 78.5 95 SER B CA 1
ATOM 2932 C C . SER B 1 95 ? -7.02 -16.875 -2.955 1 78.5 95 SER B C 1
ATOM 2934 O O . SER B 1 95 ? -6.883 -17.609 -1.979 1 78.5 95 SER B O 1
ATOM 2936 N N . ARG B 1 96 ? -7.227 -15.617 -2.854 1 81.75 96 ARG B N 1
ATOM 2937 C CA . ARG B 1 96 ? -7.148 -14.969 -1.549 1 81.75 96 ARG B CA 1
ATOM 2938 C C . ARG B 1 96 ? -8.492 -14.359 -1.161 1 81.75 96 ARG B C 1
ATOM 2940 O O . ARG B 1 96 ? -8.578 -13.625 -0.177 1 81.75 96 ARG B O 1
ATOM 2947 N N . GLY B 1 97 ? -9.43 -14.648 -1.946 1 89.38 97 GLY B N 1
ATOM 2948 C CA . GLY B 1 97 ? -10.758 -14.125 -1.672 1 89.38 97 GLY B CA 1
ATOM 2949 C C . GLY B 1 97 ? -10.961 -12.711 -2.178 1 89.38 97 GLY B C 1
ATOM 2950 O O . GLY B 1 97 ? -11.945 -12.055 -1.834 1 89.38 97 GLY B O 1
ATOM 2951 N N . ARG B 1 98 ? -10.086 -12.227 -2.99 1 93.75 98 ARG B N 1
ATOM 2952 C CA . ARG B 1 98 ? -10.195 -10.867 -3.498 1 93.75 98 ARG B CA 1
ATOM 2953 C C . ARG B 1 98 ? -11.164 -10.797 -4.676 1 93.75 98 ARG B C 1
ATOM 2955 O O . ARG B 1 98 ? -11.156 -11.664 -5.547 1 93.75 98 ARG B O 1
ATOM 2962 N N . THR B 1 99 ? -11.938 -9.758 -4.621 1 96.62 99 THR B N 1
ATOM 2963 C CA . THR B 1 99 ? -12.898 -9.547 -5.699 1 96.62 99 THR B CA 1
ATOM 2964 C C . THR B 1 99 ? -12.375 -8.523 -6.699 1 96.62 99 THR B C 1
ATOM 2966 O O . THR B 1 99 ? -11.383 -7.84 -6.434 1 96.62 99 THR B O 1
ATOM 2969 N N . ALA B 1 100 ? -13.07 -8.5 -7.844 1 96.75 100 ALA B N 1
ATOM 2970 C CA . ALA B 1 100 ? -12.742 -7.504 -8.859 1 96.75 100 ALA B CA 1
ATOM 2971 C C . ALA B 1 100 ? -12.914 -6.086 -8.32 1 96.75 100 ALA B C 1
ATOM 2973 O O . ALA B 1 100 ? -12.148 -5.188 -8.672 1 96.75 100 ALA B O 1
ATOM 2974 N N . LEU B 1 101 ? -13.875 -5.859 -7.453 1 97.88 101 LEU B N 1
ATOM 2975 C CA . LEU B 1 101 ? -14.078 -4.551 -6.836 1 97.88 101 LEU B CA 1
ATOM 2976 C C . LEU B 1 101 ? -12.875 -4.152 -5.996 1 97.88 101 LEU B C 1
ATOM 2978 O O . LEU B 1 101 ? -12.445 -2.996 -6.027 1 97.88 101 LEU B O 1
ATOM 2982 N N . MET B 1 102 ? -12.328 -5.094 -5.242 1 97.56 102 MET B N 1
ATOM 2983 C CA . MET B 1 102 ? -11.148 -4.832 -4.422 1 97.56 102 MET B CA 1
ATOM 2984 C C . MET B 1 102 ? -9.953 -4.461 -5.289 1 97.56 102 MET B C 1
ATOM 2986 O O . MET B 1 102 ? -9.188 -3.557 -4.945 1 97.56 102 MET B O 1
ATOM 2990 N N . ALA B 1 103 ? -9.859 -5.164 -6.387 1 95.56 103 ALA B N 1
ATOM 2991 C CA . ALA B 1 103 ? -8.781 -4.848 -7.316 1 95.56 103 ALA B CA 1
ATOM 2992 C C . ALA B 1 103 ? -8.938 -3.441 -7.887 1 95.56 103 ALA B C 1
ATOM 2994 O O . ALA B 1 103 ? -7.965 -2.693 -7.992 1 95.56 103 ALA B O 1
ATOM 2995 N N . ALA B 1 104 ? -10.117 -3.123 -8.312 1 96.81 104 ALA B N 1
ATOM 2996 C CA . ALA B 1 104 ? -10.398 -1.786 -8.828 1 96.81 104 ALA B CA 1
ATOM 2997 C C . ALA B 1 104 ? -10.125 -0.722 -7.77 1 96.81 104 ALA B C 1
ATOM 2999 O O . ALA B 1 104 ? -9.562 0.332 -8.07 1 96.81 104 ALA B O 1
ATOM 3000 N N . ALA B 1 105 ? -10.484 -0.98 -6.539 1 97.25 105 ALA B N 1
ATOM 3001 C CA . ALA B 1 105 ? -10.312 -0.042 -5.43 1 97.25 105 ALA B CA 1
ATOM 3002 C C . ALA B 1 105 ? -8.836 0.19 -5.137 1 97.25 105 ALA B C 1
ATOM 3004 O O . ALA B 1 105 ? -8.398 1.331 -4.957 1 97.25 105 ALA B O 1
ATOM 3005 N N . ALA B 1 106 ? -8.078 -0.907 -5.137 1 94.94 106 ALA B N 1
ATOM 3006 C CA . ALA B 1 106 ? -6.652 -0.818 -4.844 1 94.94 106 ALA B CA 1
ATOM 3007 C C . ALA B 1 106 ? -5.934 0.042 -5.879 1 94.94 106 ALA B C 1
ATOM 3009 O O . ALA B 1 106 ? -4.926 0.684 -5.57 1 94.94 106 ALA B O 1
ATOM 3010 N N . ASN B 1 107 ? -6.496 0.095 -7.078 1 92.38 107 ASN B N 1
ATOM 3011 C CA . ASN B 1 107 ? -5.816 0.778 -8.172 1 92.38 107 ASN B CA 1
ATOM 3012 C C . ASN B 1 107 ? -6.531 2.072 -8.555 1 92.38 107 ASN B C 1
ATOM 3014 O O . ASN B 1 107 ? -6.273 2.639 -9.617 1 92.38 107 ASN B O 1
ATOM 3018 N N . ASN B 1 108 ? -7.348 2.518 -7.777 1 94 108 ASN B N 1
ATOM 3019 C CA . ASN B 1 108 ? -8.047 3.787 -7.934 1 94 108 ASN B CA 1
ATOM 3020 C C . ASN B 1 108 ? -8.75 3.875 -9.289 1 94 108 ASN B C 1
ATOM 3022 O O . ASN B 1 108 ? -8.68 4.902 -9.961 1 94 108 ASN B O 1
ATOM 3026 N N . ARG B 1 109 ? -9.359 2.74 -9.656 1 94.12 109 ARG B N 1
ATOM 3027 C CA . ARG B 1 109 ? -10.086 2.693 -10.922 1 94.12 109 ARG B CA 1
ATOM 3028 C C . ARG B 1 109 ? -11.555 3.057 -10.727 1 94.12 109 ARG B C 1
ATOM 3030 O O . ARG B 1 109 ? -12.414 2.178 -10.695 1 94.12 109 ARG B O 1
ATOM 3037 N N . VAL B 1 110 ? -11.844 4.336 -10.781 1 94.69 110 VAL B N 1
ATOM 3038 C CA . VAL B 1 110 ? -13.133 4.891 -10.391 1 94.69 110 VAL B CA 1
ATOM 3039 C C . VAL B 1 110 ? -14.227 4.355 -11.312 1 94.69 110 VAL B C 1
ATOM 3041 O O . VAL B 1 110 ? -15.305 3.973 -10.852 1 94.69 110 VAL B O 1
ATOM 3044 N N . GLY B 1 111 ? -13.961 4.348 -12.609 1 94.69 111 GLY B N 1
ATOM 3045 C CA . GLY B 1 111 ? -14.945 3.83 -13.547 1 94.69 111 GLY B CA 1
ATOM 3046 C C . GLY B 1 111 ? -15.312 2.379 -13.289 1 94.69 111 GLY B C 1
ATOM 3047 O O . GLY B 1 111 ? -16.484 2.004 -13.383 1 94.69 111 GLY B O 1
ATOM 3048 N N . CYS B 1 112 ? -14.359 1.574 -12.953 1 96.75 112 CYS B N 1
ATOM 3049 C CA . CYS B 1 112 ? -14.586 0.163 -12.664 1 96.75 112 CYS B CA 1
ATOM 3050 C C . CYS B 1 112 ? -15.328 -0.011 -11.344 1 96.75 112 CYS B C 1
ATOM 3052 O O . CYS B 1 112 ? -16.203 -0.875 -11.227 1 96.75 112 CYS B O 1
ATOM 3054 N N . ILE B 1 113 ? -14.992 0.803 -10.336 1 97.31 113 ILE B N 1
ATOM 3055 C CA . ILE B 1 113 ? -15.633 0.727 -9.031 1 97.31 113 ILE B CA 1
ATOM 3056 C C . ILE B 1 113 ? -17.125 0.989 -9.172 1 97.31 113 ILE B C 1
ATOM 3058 O O . ILE B 1 113 ? -17.953 0.234 -8.648 1 97.31 113 ILE B O 1
ATOM 3062 N N . ASP B 1 114 ? -17.453 1.983 -9.93 1 95.62 114 ASP B N 1
ATOM 3063 C CA . ASP B 1 114 ? -18.844 2.354 -10.141 1 95.62 114 ASP B CA 1
ATOM 3064 C C . ASP B 1 114 ? -19.625 1.195 -10.75 1 95.62 114 ASP B C 1
ATOM 3066 O O . ASP B 1 114 ? -20.781 0.968 -10.391 1 95.62 114 ASP B O 1
ATOM 3070 N N . ARG B 1 115 ? -19.047 0.511 -11.594 1 94.62 115 ARG B N 1
ATOM 3071 C CA . ARG B 1 115 ? -19.734 -0.569 -12.305 1 94.62 115 ARG B CA 1
ATOM 3072 C C . ARG B 1 115 ? -19.828 -1.817 -11.438 1 94.62 115 ARG B C 1
ATOM 3074 O O . ARG B 1 115 ? -20.797 -2.578 -11.547 1 94.62 115 ARG B O 1
ATOM 3081 N N . LEU B 1 116 ? -18.922 -2.055 -10.57 1 97.25 116 LEU B N 1
ATOM 3082 C CA . LEU B 1 116 ? -18.828 -3.314 -9.844 1 97.25 116 LEU B CA 1
ATOM 3083 C C . LEU B 1 116 ? -19.531 -3.215 -8.492 1 97.25 116 LEU B C 1
ATOM 3085 O O . LEU B 1 116 ? -19.875 -4.234 -7.891 1 97.25 116 LEU B O 1
ATOM 3089 N N . LEU B 1 117 ? -19.766 -2.01 -7.984 1 95.88 117 LEU B N 1
ATOM 3090 C CA . LEU B 1 117 ? -20.297 -1.754 -6.652 1 95.88 117 LEU B CA 1
ATOM 3091 C C . LEU B 1 117 ? -21.625 -2.459 -6.453 1 95.88 117 LEU B C 1
ATOM 3093 O O . LEU B 1 117 ? -21.844 -3.105 -5.426 1 95.88 117 LEU B O 1
ATOM 3097 N N . PRO B 1 118 ? -22.516 -2.461 -7.406 1 95.06 118 PRO B N 1
ATOM 3098 C CA . PRO B 1 118 ? -23.812 -3.125 -7.211 1 95.06 118 PRO B CA 1
ATOM 3099 C C . PRO B 1 118 ? -23.688 -4.633 -7.031 1 95.06 118 PRO B C 1
ATOM 3101 O O . PRO B 1 118 ? -24.547 -5.266 -6.422 1 95.06 118 PRO B O 1
ATOM 3104 N N . PHE B 1 119 ? -22.625 -5.234 -7.418 1 95.06 119 PHE B N 1
ATOM 3105 C CA . PHE B 1 119 ? -22.484 -6.684 -7.43 1 95.06 119 PHE B CA 1
ATOM 3106 C C . PHE B 1 119 ? -21.641 -7.156 -6.246 1 95.06 119 PHE B C 1
ATOM 3108 O O . PHE B 1 119 ? -21.812 -8.273 -5.762 1 95.06 119 PHE B O 1
ATOM 3115 N N . GLN B 1 120 ? -20.75 -6.328 -5.797 1 96.38 120 GLN B N 1
ATOM 3116 C CA . GLN B 1 120 ? -19.734 -6.875 -4.906 1 96.38 120 GLN B CA 1
ATOM 3117 C C . GLN B 1 120 ? -19.578 -6.012 -3.656 1 96.38 120 GLN B C 1
ATOM 3119 O O . GLN B 1 120 ? -18.609 -6.16 -2.912 1 96.38 120 GLN B O 1
ATOM 3124 N N . HIS B 1 121 ? -20.469 -5.176 -3.387 1 94.69 121 HIS B N 1
ATOM 3125 C CA . HIS B 1 121 ? -20.438 -4.309 -2.215 1 94.69 121 HIS B CA 1
ATOM 3126 C C . HIS B 1 121 ? -20.375 -5.121 -0.927 1 94.69 121 HIS B C 1
ATOM 3128 O O . HIS B 1 121 ? -21.109 -6.098 -0.773 1 94.69 121 HIS B O 1
ATOM 3134 N N . GLY B 1 122 ? -19.453 -4.75 -0.063 1 94.25 122 GLY B N 1
ATOM 3135 C CA . GLY B 1 122 ? -19.422 -5.316 1.275 1 94.25 122 GLY B CA 1
ATOM 3136 C C . GLY B 1 122 ? -18.719 -6.656 1.342 1 94.25 122 GLY B C 1
ATOM 3137 O O . GLY B 1 122 ? -18.562 -7.227 2.422 1 94.25 122 GLY B O 1
ATOM 3138 N N . ARG B 1 123 ? -18.266 -7.145 0.226 1 96.25 123 ARG B N 1
ATOM 3139 C CA . ARG B 1 123 ? -17.547 -8.414 0.223 1 96.25 123 ARG B CA 1
ATOM 3140 C C . ARG B 1 123 ? -16.188 -8.266 0.915 1 96.25 123 ARG B C 1
ATOM 3142 O O . ARG B 1 123 ? -15.586 -7.195 0.884 1 96.25 123 ARG B O 1
ATOM 3149 N N . GLN B 1 124 ? -15.773 -9.328 1.57 1 95.81 124 GLN B N 1
ATOM 3150 C CA . GLN B 1 124 ? -14.5 -9.344 2.281 1 95.81 124 GLN B CA 1
ATOM 3151 C C . GLN B 1 124 ? -13.617 -10.492 1.8 1 95.81 124 GLN B C 1
ATOM 3153 O O . GLN B 1 124 ? -14.109 -11.57 1.469 1 95.81 124 GLN B O 1
ATOM 3158 N N . ASP B 1 125 ? -12.352 -10.219 1.729 1 92.88 125 ASP B N 1
ATOM 3159 C CA . ASP B 1 125 ? -11.422 -11.289 1.373 1 92.88 125 ASP B CA 1
ATOM 3160 C C . ASP B 1 125 ? -11.125 -12.18 2.576 1 92.88 125 ASP B C 1
ATOM 3162 O O . ASP B 1 125 ? -11.82 -12.117 3.592 1 92.88 125 ASP B O 1
ATOM 3166 N N . PHE B 1 126 ? -10.172 -13.078 2.496 1 85.19 126 PHE B N 1
ATOM 3167 C CA . PHE B 1 126 ? -9.914 -14.078 3.527 1 85.19 126 PHE B CA 1
ATOM 3168 C C . PHE B 1 126 ? -9.375 -13.422 4.797 1 85.19 126 PHE B C 1
ATOM 3170 O O . PHE B 1 126 ? -9.516 -13.977 5.891 1 85.19 126 PHE B O 1
ATOM 3177 N N . ASP B 1 127 ? -8.805 -12.25 4.676 1 86.06 127 ASP B N 1
ATOM 3178 C CA . ASP B 1 127 ? -8.32 -11.508 5.836 1 86.06 127 ASP B CA 1
ATOM 3179 C C . ASP B 1 127 ? -9.391 -10.555 6.367 1 86.06 127 ASP B C 1
ATOM 3181 O O . ASP B 1 127 ? -9.18 -9.883 7.379 1 86.06 127 ASP B O 1
ATOM 3185 N N . GLY B 1 128 ? -10.469 -10.516 5.676 1 93.69 128 GLY B N 1
ATOM 3186 C CA . GLY B 1 128 ? -11.562 -9.648 6.094 1 93.69 128 GLY B CA 1
ATOM 3187 C C . GLY B 1 128 ? -11.484 -8.258 5.496 1 93.69 128 GLY B C 1
ATOM 3188 O O . GLY B 1 128 ? -12.273 -7.379 5.848 1 93.69 128 GLY B O 1
ATOM 3189 N N . ASP B 1 129 ? -10.578 -8.031 4.633 1 95.5 129 ASP B N 1
ATOM 3190 C CA . ASP B 1 129 ? -10.422 -6.715 4.023 1 95.5 129 ASP B CA 1
ATOM 3191 C C . ASP B 1 129 ? -11.539 -6.445 3.012 1 95.5 129 ASP B C 1
ATOM 3193 O O . ASP B 1 129 ? -11.953 -7.352 2.281 1 95.5 129 ASP B O 1
ATOM 3197 N N . THR B 1 130 ? -12.023 -5.25 2.998 1 97.31 130 THR B N 1
ATOM 3198 C CA . THR B 1 130 ? -13.031 -4.793 2.047 1 97.31 130 THR B CA 1
ATOM 3199 C C . THR B 1 130 ? -12.391 -3.928 0.962 1 97.31 130 THR B C 1
ATOM 3201 O O . THR B 1 130 ? -11.203 -3.605 1.035 1 97.31 130 THR B O 1
ATOM 3204 N N . ALA B 1 131 ? -13.234 -3.6 -0.043 1 97.94 131 ALA B N 1
ATOM 3205 C CA . ALA B 1 131 ? -12.758 -2.709 -1.099 1 97.94 131 ALA B CA 1
ATOM 3206 C C . ALA B 1 131 ? -12.32 -1.363 -0.528 1 97.94 131 ALA B C 1
ATOM 3208 O O . ALA B 1 131 ? -11.328 -0.785 -0.973 1 97.94 131 ALA B O 1
ATOM 3209 N N . LEU B 1 132 ? -12.984 -0.874 0.498 1 97.44 132 LEU B N 1
ATOM 3210 C CA . LEU B 1 132 ? -12.617 0.387 1.13 1 97.44 132 LEU B CA 1
ATOM 3211 C C . LEU B 1 132 ? -11.258 0.273 1.814 1 97.44 132 LEU B C 1
ATOM 3213 O O . LEU B 1 132 ? -10.438 1.196 1.744 1 97.44 132 LEU B O 1
ATOM 3217 N N . ILE B 1 133 ? -11.031 -0.835 2.479 1 96.31 133 ILE B N 1
ATOM 3218 C CA . ILE B 1 133 ? -9.758 -1.052 3.154 1 96.31 133 ILE B CA 1
ATOM 3219 C C . ILE B 1 133 ? -8.625 -1.104 2.127 1 96.31 133 ILE B C 1
ATOM 3221 O O . ILE B 1 133 ? -7.547 -0.555 2.354 1 96.31 133 ILE B O 1
ATOM 3225 N N . TYR B 1 134 ? -8.906 -1.725 1.003 1 96.81 134 TYR B N 1
ATOM 3226 C CA . TYR B 1 134 ? -7.914 -1.72 -0.065 1 96.81 134 TYR B CA 1
ATOM 3227 C C . TYR B 1 134 ? -7.652 -0.302 -0.56 1 96.81 134 TYR B C 1
ATOM 3229 O O . TYR B 1 134 ? -6.5 0.079 -0.79 1 96.81 134 TYR B O 1
ATOM 3237 N N . ALA B 1 135 ? -8.672 0.435 -0.795 1 96.75 135 ALA B N 1
ATOM 3238 C CA . ALA B 1 135 ? -8.516 1.818 -1.236 1 96.75 135 ALA B CA 1
ATOM 3239 C C . ALA B 1 135 ? -7.664 2.613 -0.252 1 96.75 135 ALA B C 1
ATOM 3241 O O . ALA B 1 135 ? -6.816 3.414 -0.658 1 96.75 135 ALA B O 1
ATOM 3242 N N . ALA B 1 136 ? -7.867 2.385 1.006 1 94.31 136 ALA B N 1
ATOM 3243 C CA . ALA B 1 136 ? -7.113 3.066 2.055 1 94.31 136 ALA B CA 1
ATOM 3244 C C . ALA B 1 136 ? -5.652 2.623 2.057 1 94.31 136 ALA B C 1
ATOM 3246 O O . ALA B 1 136 ? -4.746 3.449 2.201 1 94.31 136 ALA B O 1
ATOM 3247 N N . ARG B 1 137 ? -5.453 1.385 1.889 1 93.62 137 ARG B N 1
ATOM 3248 C CA . ARG B 1 137 ? -4.117 0.802 1.936 1 93.62 137 ARG B CA 1
ATOM 3249 C C . ARG B 1 137 ? -3.262 1.299 0.774 1 93.62 137 ARG B C 1
ATOM 3251 O O . ARG B 1 137 ? -2.062 1.532 0.935 1 93.62 137 ARG B O 1
ATOM 3258 N N . PHE B 1 138 ? -3.914 1.482 -0.382 1 94.38 138 PHE B N 1
ATOM 3259 C CA . PHE B 1 138 ? -3.148 1.751 -1.593 1 94.38 138 PHE B CA 1
ATOM 3260 C C . PHE B 1 138 ? -3.344 3.191 -2.049 1 94.38 138 PHE B C 1
ATOM 3262 O O . PHE B 1 138 ? -3.236 3.492 -3.24 1 94.38 138 PHE B O 1
ATOM 3269 N N . TRP B 1 139 ? -3.637 4.066 -1.24 1 92.69 139 TRP B N 1
ATOM 3270 C CA . TRP B 1 139 ? -3.703 5.508 -1.458 1 92.69 139 TRP B CA 1
ATOM 3271 C C . TRP B 1 139 ? -4.641 5.84 -2.613 1 92.69 139 TRP B C 1
ATOM 3273 O O . TRP B 1 139 ? -4.324 6.684 -3.455 1 92.69 139 TRP B O 1
ATOM 3283 N N . ALA B 1 140 ? -5.715 5.086 -2.699 1 93.25 140 ALA B N 1
ATOM 3284 C CA . ALA B 1 140 ? -6.684 5.344 -3.762 1 93.25 140 ALA B CA 1
ATOM 3285 C C . ALA B 1 140 ? -7.691 6.406 -3.34 1 93.25 140 ALA B C 1
ATOM 3287 O O . ALA B 1 140 ? -8.812 6.086 -2.934 1 93.25 140 ALA B O 1
ATOM 3288 N N . THR B 1 141 ? -7.359 7.66 -3.521 1 87.44 141 THR B N 1
ATOM 3289 C CA . THR B 1 141 ? -8.102 8.789 -2.982 1 87.44 141 THR B CA 1
ATOM 3290 C C . THR B 1 141 ? -9.5 8.852 -3.578 1 87.44 141 THR B C 1
ATOM 3292 O O . THR B 1 141 ? -10.484 9.023 -2.852 1 87.44 141 THR B O 1
ATOM 3295 N N . ASP B 1 142 ? -9.594 8.711 -4.871 1 89.38 142 ASP B N 1
ATOM 3296 C CA . ASP B 1 142 ? -10.883 8.891 -5.547 1 89.38 142 ASP B CA 1
ATOM 3297 C C . ASP B 1 142 ? -11.82 7.723 -5.242 1 89.38 142 ASP B C 1
ATOM 3299 O O . ASP B 1 142 ? -13.039 7.891 -5.238 1 89.38 142 ASP B O 1
ATOM 3303 N N . ALA B 1 143 ? -11.25 6.605 -4.965 1 95.31 143 ALA B N 1
ATOM 3304 C CA . ALA B 1 143 ? -12.039 5.414 -4.656 1 95.31 143 ALA B CA 1
ATOM 3305 C C . ALA B 1 143 ? -12.711 5.535 -3.291 1 95.31 143 ALA B C 1
ATOM 3307 O O . ALA B 1 143 ? -13.773 4.961 -3.059 1 95.31 143 ALA B O 1
ATOM 3308 N N . LEU B 1 144 ? -12.18 6.297 -2.357 1 93.94 144 LEU B N 1
ATOM 3309 C CA . LEU B 1 144 ? -12.672 6.391 -0.987 1 93.94 144 LEU B CA 1
ATOM 3310 C C . LEU B 1 144 ? -14.102 6.922 -0.954 1 93.94 144 LEU B C 1
ATOM 3312 O O . LEU B 1 144 ? -14.945 6.395 -0.228 1 93.94 144 LEU B O 1
ATOM 3316 N N . SER B 1 145 ? -14.32 7.895 -1.739 1 91.06 145 SER B N 1
ATOM 3317 C CA . SER B 1 145 ? -15.641 8.516 -1.716 1 91.06 145 SER B CA 1
ATOM 3318 C C . SER B 1 145 ? -16.703 7.562 -2.232 1 91.06 145 SER B C 1
ATOM 3320 O O . SER B 1 145 ? -17.828 7.535 -1.71 1 91.06 145 SER B O 1
ATOM 3322 N N . LEU B 1 146 ? -16.438 6.777 -3.23 1 94 146 LEU B N 1
ATOM 3323 C CA . LEU B 1 146 ? -17.391 5.855 -3.834 1 94 146 LEU B CA 1
ATOM 3324 C C . LEU B 1 146 ? -17.672 4.684 -2.9 1 94 146 LEU B C 1
ATOM 3326 O O . LEU B 1 146 ? -18.781 4.121 -2.92 1 94 146 LEU B O 1
ATOM 3330 N N . LEU B 1 147 ? -16.734 4.363 -2.029 1 96.44 147 LEU B N 1
ATOM 3331 C CA . LEU B 1 147 ? -16.844 3.17 -1.197 1 96.44 147 LEU B CA 1
ATOM 3332 C C . LEU B 1 147 ? -17.203 3.541 0.237 1 96.44 147 LEU B C 1
ATOM 3334 O O . LEU B 1 147 ? -17.141 2.699 1.137 1 96.44 147 LEU B O 1
ATOM 3338 N N . ARG B 1 148 ? -17.656 4.777 0.451 1 91.62 148 ARG B N 1
ATOM 3339 C CA . ARG B 1 148 ? -17.891 5.32 1.784 1 91.62 148 ARG B CA 1
ATOM 3340 C C . ARG B 1 148 ? -18.922 4.488 2.537 1 91.62 148 ARG B C 1
ATOM 3342 O O . ARG B 1 148 ? -18.922 4.441 3.77 1 91.62 148 ARG B O 1
ATOM 3349 N N . THR B 1 149 ? -19.766 3.764 1.863 1 91.44 149 THR B N 1
ATOM 3350 C CA . THR B 1 149 ? -20.812 2.967 2.49 1 91.44 149 THR B CA 1
ATOM 3351 C C . THR B 1 149 ? -20.219 1.766 3.219 1 91.44 149 THR B C 1
ATOM 3353 O O . THR B 1 149 ? -20.891 1.136 4.039 1 91.44 149 THR B O 1
ATOM 3356 N N . GLU B 1 150 ? -19 1.438 3.006 1 92.5 150 GLU B N 1
ATOM 3357 C CA . GLU B 1 150 ? -18.328 0.312 3.662 1 92.5 150 GLU B CA 1
ATOM 3358 C C . GLU B 1 150 ? -17.578 0.765 4.91 1 92.5 150 GLU B C 1
ATOM 3360 O O . GLU B 1 150 ? -16.891 -0.031 5.543 1 92.5 150 GLU B O 1
ATOM 3365 N N . ALA B 1 151 ? -17.719 1.979 5.305 1 88.5 151 ALA B N 1
ATOM 3366 C CA . ALA B 1 151 ? -16.922 2.594 6.355 1 88.5 151 ALA B CA 1
ATOM 3367 C C . ALA B 1 151 ? -17.141 1.901 7.695 1 88.5 151 ALA B C 1
ATOM 3369 O O . ALA B 1 151 ? -16.312 1.992 8.602 1 88.5 151 ALA B O 1
ATOM 3370 N N . ARG B 1 152 ? -18.125 1.104 7.879 1 83.88 152 ARG B N 1
ATOM 3371 C CA . ARG B 1 152 ? -18.453 0.459 9.148 1 83.88 152 ARG B CA 1
ATOM 3372 C C . ARG B 1 152 ? -17.797 -0.911 9.25 1 83.88 152 ARG B C 1
ATOM 3374 O O . ARG B 1 152 ? -17.719 -1.481 10.344 1 83.88 152 ARG B O 1
ATOM 3381 N N . LEU B 1 153 ? -17.281 -1.384 8.266 1 90.94 153 LEU B N 1
ATOM 3382 C CA . LEU B 1 153 ? -16.797 -2.76 8.234 1 90.94 153 LEU B CA 1
ATOM 3383 C C . LEU B 1 153 ? -15.352 -2.838 8.727 1 90.94 153 LEU B C 1
ATOM 3385 O O . LEU B 1 153 ? -14.562 -1.924 8.492 1 90.94 153 LEU B O 1
ATOM 3389 N N . GLN B 1 154 ? -15.07 -3.852 9.469 1 89.88 154 GLN B N 1
ATOM 3390 C CA . GLN B 1 154 ? -13.734 -4.137 9.977 1 89.88 154 GLN B CA 1
ATOM 3391 C C . GLN B 1 154 ? -13.211 -5.465 9.438 1 89.88 154 GLN B C 1
ATOM 3393 O O . GLN B 1 154 ? -13.992 -6.348 9.078 1 89.88 154 GLN B O 1
ATOM 3398 N N . ASN B 1 155 ? -11.93 -5.512 9.312 1 92.12 155 ASN B N 1
ATOM 3399 C CA . ASN B 1 155 ? -11.359 -6.793 8.891 1 92.12 155 ASN B CA 1
ATOM 3400 C C . ASN B 1 155 ? -11.211 -7.746 10.07 1 92.12 155 ASN B C 1
ATOM 3402 O O . ASN B 1 155 ? -11.703 -7.473 11.164 1 92.12 155 ASN B O 1
ATOM 3406 N N . LYS B 1 156 ? -10.609 -8.906 9.859 1 88.69 156 LYS B N 1
ATOM 3407 C CA . LYS B 1 156 ? -10.539 -9.953 10.875 1 88.69 156 LYS B CA 1
ATOM 3408 C C . LYS B 1 156 ? -9.625 -9.539 12.031 1 88.69 156 LYS B C 1
ATOM 3410 O O . LYS B 1 156 ? -9.727 -10.086 13.133 1 88.69 156 LYS B O 1
ATOM 3415 N N . ARG B 1 157 ? -8.734 -8.602 11.789 1 84.38 157 ARG B N 1
ATOM 3416 C CA . ARG B 1 157 ? -7.863 -8.086 12.844 1 84.38 157 ARG B CA 1
ATOM 3417 C C . ARG B 1 157 ? -8.531 -6.953 13.609 1 84.38 157 ARG B C 1
ATOM 3419 O O . ARG B 1 157 ? -7.922 -6.348 14.492 1 84.38 157 ARG B O 1
ATOM 3426 N N . GLY B 1 158 ? -9.703 -6.57 13.211 1 84.31 158 GLY B N 1
ATOM 3427 C CA . GLY B 1 158 ? -10.422 -5.484 13.859 1 84.31 158 GLY B CA 1
ATOM 3428 C C . GLY B 1 158 ? -10.055 -4.117 13.32 1 84.31 158 GLY B C 1
ATOM 3429 O O . GLY B 1 158 ? -10.375 -3.094 13.93 1 84.31 158 GLY B O 1
ATOM 3430 N N . GLU B 1 159 ? -9.406 -4.09 12.242 1 86.88 159 GLU B N 1
ATOM 3431 C CA . GLU B 1 159 ? -8.969 -2.822 11.664 1 86.88 159 GLU B CA 1
ATOM 3432 C C . GLU B 1 159 ? -10.031 -2.246 10.734 1 86.88 159 GLU B C 1
ATOM 3434 O O . GLU B 1 159 ? -10.648 -2.98 9.961 1 86.88 159 GLU B O 1
ATOM 3439 N N . THR B 1 160 ? -10.219 -0.947 10.898 1 88.88 160 THR B N 1
ATOM 3440 C CA . THR B 1 160 ? -11.062 -0.207 9.969 1 88.88 160 THR B CA 1
ATOM 3441 C C . THR B 1 160 ? -10.234 0.411 8.852 1 88.88 160 THR B C 1
ATOM 3443 O O . THR B 1 160 ? -9 0.378 8.898 1 88.88 160 THR B O 1
ATOM 3446 N N . ALA B 1 161 ? -10.953 0.935 7.844 1 92.69 161 ALA B N 1
ATOM 3447 C CA . ALA B 1 161 ? -10.258 1.601 6.746 1 92.69 161 ALA B CA 1
ATOM 3448 C C . ALA B 1 161 ? -9.43 2.777 7.258 1 92.69 161 ALA B C 1
ATOM 3450 O O . ALA B 1 161 ? -8.336 3.037 6.762 1 92.69 161 ALA B O 1
ATOM 3451 N N . LEU B 1 162 ? -9.875 3.441 8.258 1 89.06 162 LEU B N 1
ATOM 3452 C CA . LEU B 1 162 ? -9.164 4.559 8.867 1 89.06 162 LEU B CA 1
ATOM 3453 C C . LEU B 1 162 ? -7.836 4.098 9.461 1 89.06 162 LEU B C 1
ATOM 3455 O O . LEU B 1 162 ? -6.797 4.715 9.219 1 89.06 162 LEU B O 1
ATOM 3459 N N . MET B 1 163 ? -7.863 3.025 10.219 1 87.38 163 MET B N 1
ATOM 3460 C CA . MET B 1 163 ? -6.664 2.486 10.859 1 87.38 163 MET B CA 1
ATOM 3461 C C . MET B 1 163 ? -5.641 2.051 9.812 1 87.38 163 MET B C 1
ATOM 3463 O O . MET B 1 163 ? -4.441 2.275 9.984 1 87.38 163 MET B O 1
ATOM 3467 N N . VAL B 1 164 ? -6.145 1.497 8.734 1 90.56 164 VAL B N 1
ATOM 3468 C CA . VAL B 1 164 ? -5.254 1.03 7.676 1 90.56 164 VAL B CA 1
ATOM 3469 C C . VAL B 1 164 ? -4.633 2.227 6.957 1 90.56 164 VAL B C 1
ATOM 3471 O O . VAL B 1 164 ? -3.447 2.203 6.613 1 90.56 164 VAL B O 1
ATOM 3474 N N . ALA B 1 165 ? -5.426 3.199 6.672 1 90.88 165 ALA B N 1
ATOM 3475 C CA . ALA B 1 165 ? -4.906 4.414 6.051 1 90.88 165 ALA B CA 1
ATOM 3476 C C . ALA B 1 165 ? -3.799 5.035 6.898 1 90.88 165 ALA B C 1
ATOM 3478 O O . ALA B 1 165 ? -2.781 5.484 6.363 1 90.88 165 ALA B O 1
ATOM 3479 N N . ALA B 1 166 ? -3.994 5.074 8.18 1 86.81 166 ALA B N 1
ATOM 3480 C CA . ALA B 1 166 ? -2.992 5.617 9.094 1 86.81 166 ALA B CA 1
ATOM 3481 C C . ALA B 1 166 ? -1.711 4.793 9.062 1 86.81 166 ALA B C 1
ATOM 3483 O O . ALA B 1 166 ? -0.608 5.344 9.023 1 86.81 166 ALA B O 1
ATOM 3484 N N . ALA B 1 167 ? -1.879 3.506 9.055 1 82.94 167 ALA B N 1
ATOM 3485 C CA . ALA B 1 167 ? -0.732 2.602 9.031 1 82.94 167 ALA B CA 1
ATOM 3486 C C . ALA B 1 167 ? 0.069 2.764 7.742 1 82.94 167 ALA B C 1
ATOM 3488 O O . ALA B 1 167 ? 1.287 2.568 7.734 1 82.94 167 ALA B O 1
ATOM 3489 N N . SER B 1 168 ? -0.631 3.158 6.711 1 86.25 168 SER B N 1
ATOM 3490 C CA . SER B 1 168 ? 0.03 3.35 5.422 1 86.25 168 SER B CA 1
ATOM 3491 C C . SER B 1 168 ? 0.515 4.785 5.258 1 86.25 168 SER B C 1
ATOM 3493 O O . SER B 1 168 ? 0.954 5.18 4.176 1 86.25 168 SER B O 1
ATOM 3495 N N . ASN B 1 169 ? 0.343 5.613 6.277 1 82.56 169 ASN B N 1
ATOM 3496 C CA . ASN B 1 169 ? 0.753 7.016 6.27 1 82.56 169 ASN B CA 1
ATOM 3497 C C . ASN B 1 169 ? 0.064 7.797 5.156 1 82.56 169 ASN B C 1
ATOM 3499 O O . ASN B 1 169 ? 0.704 8.586 4.461 1 82.56 169 ASN B O 1
ATOM 3503 N N . TYR B 1 170 ? -1.111 7.547 4.965 1 87.31 170 TYR B N 1
ATOM 3504 C CA . TYR B 1 170 ? -1.943 8.172 3.941 1 87.31 170 TYR B CA 1
ATOM 3505 C C . TYR B 1 170 ? -2.734 9.344 4.523 1 87.31 170 TYR B C 1
ATOM 3507 O O . TYR B 1 170 ? -3.885 9.172 4.938 1 87.31 170 TYR B O 1
ATOM 3515 N N . VAL B 1 171 ? -2.236 10.523 4.426 1 84 171 VAL B N 1
ATOM 3516 C CA . VAL B 1 171 ? -2.807 11.68 5.117 1 84 171 VAL B CA 1
ATOM 3517 C C . VAL B 1 171 ? -4.16 12.031 4.504 1 84 171 VAL B C 1
ATOM 3519 O O . VAL B 1 171 ? -5.145 12.219 5.227 1 84 171 VAL B O 1
ATOM 3522 N N . GLU B 1 172 ? -4.23 12.078 3.184 1 83.88 172 GLU B N 1
ATOM 3523 C CA . GLU B 1 172 ? -5.48 12.43 2.516 1 83.88 172 GLU B CA 1
ATOM 3524 C C . GLU B 1 172 ? -6.578 11.414 2.83 1 83.88 172 GLU B C 1
ATOM 3526 O O . GLU B 1 172 ? -7.738 11.781 3.021 1 83.88 172 GLU B O 1
ATOM 3531 N N . GLY B 1 173 ? -6.18 10.18 2.873 1 88.38 173 GLY B N 1
ATOM 3532 C CA . GLY B 1 173 ? -7.137 9.133 3.199 1 88.38 173 GLY B CA 1
ATOM 3533 C C . GLY B 1 173 ? -7.668 9.234 4.617 1 88.38 173 GLY B C 1
ATOM 3534 O O . GLY B 1 173 ? -8.859 9.031 4.852 1 88.38 173 GLY B O 1
ATOM 3535 N N . VAL B 1 174 ? -6.789 9.539 5.559 1 86.75 174 VAL B N 1
ATOM 3536 C CA . VAL B 1 174 ? -7.191 9.672 6.957 1 86.75 174 VAL B CA 1
ATOM 3537 C C . VAL B 1 174 ? -8.203 10.812 7.094 1 86.75 174 VAL B C 1
ATOM 3539 O O . VAL B 1 174 ? -9.219 10.664 7.77 1 86.75 174 VAL B O 1
ATOM 3542 N N . GLU B 1 175 ? -7.941 11.82 6.438 1 83.5 175 GLU B N 1
ATOM 3543 C CA . GLU B 1 175 ? -8.844 12.961 6.52 1 83.5 175 GLU B CA 1
ATOM 3544 C C . GLU B 1 175 ? -10.211 12.625 5.934 1 83.5 175 GLU B C 1
ATOM 3546 O O . GLU B 1 175 ? -11.25 12.992 6.496 1 83.5 175 GLU B O 1
ATOM 3551 N N . ALA B 1 176 ? -10.242 11.977 4.871 1 84.56 176 ALA B N 1
ATOM 3552 C CA . ALA B 1 176 ? -11.5 11.586 4.238 1 84.56 176 ALA B CA 1
ATOM 3553 C C . ALA B 1 176 ? -12.242 10.555 5.086 1 84.56 176 ALA B C 1
ATOM 3555 O O . ALA B 1 176 ? -13.445 10.68 5.301 1 84.56 176 ALA B O 1
ATOM 3556 N N . LEU B 1 177 ? -11.562 9.633 5.602 1 86.75 177 LEU B N 1
ATOM 3557 C CA . LEU B 1 177 ? -12.18 8.508 6.301 1 86.75 177 LEU B CA 1
ATOM 3558 C C . LEU B 1 177 ? -12.633 8.922 7.695 1 86.75 177 LEU B C 1
ATOM 3560 O O . LEU B 1 177 ? -13.562 8.328 8.25 1 86.75 177 LEU B O 1
ATOM 3564 N N . LEU B 1 178 ? -11.938 9.883 8.273 1 81.69 178 LEU B N 1
ATOM 3565 C CA . LEU B 1 178 ? -12.43 10.43 9.539 1 81.69 178 LEU B CA 1
ATOM 3566 C C . LEU B 1 178 ? -13.852 10.953 9.383 1 81.69 178 LEU B C 1
ATOM 3568 O O . LEU B 1 178 ? -14.703 10.727 10.25 1 81.69 178 LEU B O 1
ATOM 3572 N N . LEU B 1 179 ? -14.086 11.594 8.289 1 77.25 179 LEU B N 1
ATOM 3573 C CA . LEU B 1 179 ? -15.422 12.125 8.016 1 77.25 179 LEU B CA 1
ATOM 3574 C C . LEU B 1 179 ? -16.422 11 7.805 1 77.25 179 LEU B C 1
ATOM 3576 O O . LEU B 1 179 ? -17.531 11.031 8.352 1 77.25 179 LEU B O 1
ATOM 3580 N N . TYR B 1 180 ? -16.047 10.008 7.078 1 78.56 180 TYR B N 1
ATOM 3581 C CA . TYR B 1 180 ? -16.969 8.922 6.75 1 78.56 180 TYR B CA 1
ATOM 3582 C C . TYR B 1 180 ? -17.25 8.062 7.977 1 78.56 180 TYR B C 1
ATOM 3584 O O . TYR B 1 180 ? -18.391 7.68 8.219 1 78.56 180 TYR B O 1
ATOM 3592 N N . GLU B 1 181 ? -16.25 7.762 8.742 1 76.88 181 GLU B N 1
ATOM 3593 C CA . GLU B 1 181 ? -16.406 6.855 9.875 1 76.88 181 GLU B CA 1
ATOM 3594 C C . GLU B 1 181 ? -17.031 7.574 11.07 1 76.88 181 GLU B C 1
ATOM 3596 O O . GLU B 1 181 ? -17.688 6.949 11.906 1 76.88 181 GLU B O 1
ATOM 3601 N N . ALA B 1 182 ? -16.703 8.836 11.203 1 68.5 182 ALA B N 1
ATOM 3602 C CA . ALA B 1 182 ? -17.422 9.625 12.203 1 68.5 182 ALA B CA 1
ATOM 3603 C C . ALA B 1 182 ? -18.922 9.602 11.938 1 68.5 182 ALA B C 1
ATOM 3605 O O . ALA B 1 182 ? -19.719 9.422 12.867 1 68.5 182 ALA B O 1
ATOM 3606 N N . ARG B 1 183 ? -19.266 9.742 10.734 1 66.69 183 ARG B N 1
ATOM 3607 C CA . ARG B 1 183 ? -20.672 9.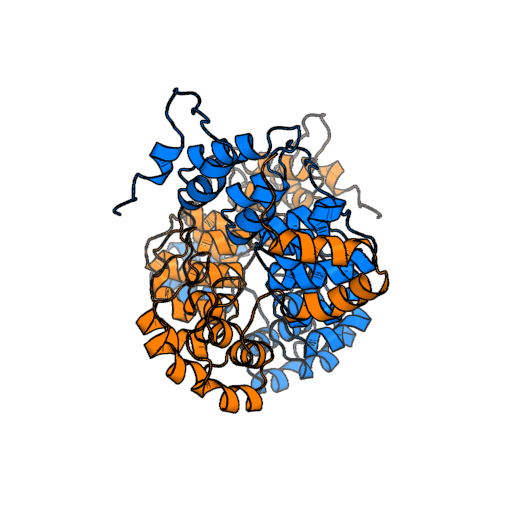727 10.352 1 66.69 183 ARG B CA 1
ATOM 3608 C C . ARG B 1 183 ? -21.281 8.352 10.586 1 66.69 183 ARG B C 1
ATOM 3610 O O . ARG B 1 183 ? -22.453 8.25 10.977 1 66.69 183 ARG B O 1
ATOM 3617 N N . ALA B 1 184 ? -20.469 7.391 10.469 1 67.81 184 ALA B N 1
ATOM 3618 C CA . ALA B 1 184 ? -20.938 6.02 10.656 1 67.81 184 ALA B CA 1
ATOM 3619 C C . ALA B 1 184 ? -20.844 5.602 12.125 1 67.81 184 ALA B C 1
ATOM 3621 O O . ALA B 1 184 ? -21.297 4.516 12.5 1 67.81 184 ALA B O 1
ATOM 3622 N N . GLN B 1 185 ? -20.234 6.441 12.938 1 67.38 185 GLN B N 1
ATOM 3623 C CA . GLN B 1 185 ? -20.047 6.176 14.359 1 67.38 185 GLN B CA 1
ATOM 3624 C C . GLN B 1 185 ? -19.312 4.855 14.586 1 67.38 185 GLN B C 1
ATOM 3626 O O . GLN B 1 185 ? -19.719 4.047 15.414 1 67.38 185 GLN B O 1
ATOM 3631 N N . THR B 1 186 ? -18.375 4.598 13.781 1 66.44 186 THR B N 1
ATOM 3632 C CA . THR B 1 186 ? -17.656 3.328 13.852 1 66.44 186 THR B CA 1
ATOM 3633 C C . THR B 1 186 ? -16.328 3.496 14.586 1 66.44 186 THR B C 1
ATOM 3635 O O . THR B 1 186 ? -15.727 2.514 15.016 1 66.44 186 THR B O 1
ATOM 3638 N N . VAL B 1 187 ? -15.922 4.695 14.711 1 64.44 187 VAL B N 1
ATOM 3639 C CA . VAL B 1 187 ? -14.609 4.871 15.32 1 64.44 187 VAL B CA 1
ATOM 3640 C C . VAL B 1 187 ? -14.727 5.715 16.594 1 64.44 187 VAL B C 1
ATOM 3642 O O . VAL B 1 187 ? -15.438 6.723 16.609 1 64.44 187 VAL B O 1
ATOM 3645 N N . GLU B 1 188 ? -14.062 5.148 17.5 1 68.62 188 GLU B N 1
ATOM 3646 C CA . GLU B 1 188 ? -13.984 5.914 18.75 1 68.62 188 GLU B CA 1
ATOM 3647 C C . GLU B 1 188 ? -13.078 7.129 18.578 1 68.62 188 GLU B C 1
ATOM 3649 O O . GLU B 1 188 ? -12.172 7.129 17.75 1 68.62 188 GLU B O 1
ATOM 3654 N N . GLY B 1 189 ? -13.461 8.125 19.312 1 69.25 189 GLY B N 1
ATOM 3655 C CA . GLY B 1 189 ? -12.727 9.383 19.234 1 69.25 189 GLY B CA 1
ATOM 3656 C C . GLY B 1 189 ? -11.242 9.219 19.469 1 69.25 189 GLY B C 1
ATOM 3657 O O . GLY B 1 189 ? -10.43 9.828 18.766 1 69.25 189 GLY B O 1
ATOM 3658 N N . TRP B 1 190 ? -10.898 8.312 20.266 1 71.62 190 TRP B N 1
ATOM 3659 C CA . TRP B 1 190 ? -9.492 8.109 20.578 1 71.62 190 TRP B CA 1
ATOM 3660 C C . TRP B 1 190 ? -8.75 7.496 19.391 1 71.62 190 TRP B C 1
ATOM 3662 O O . TRP B 1 190 ? -7.648 7.93 19.047 1 71.62 190 TRP B O 1
ATOM 3672 N N . THR B 1 191 ? -9.375 6.488 18.812 1 76.06 191 THR B N 1
ATOM 3673 C CA . THR B 1 191 ? -8.766 5.844 17.656 1 76.06 191 THR B CA 1
ATOM 3674 C C . THR B 1 191 ? -8.617 6.832 16.516 1 76.06 191 THR B C 1
ATOM 3676 O O . THR B 1 191 ? -7.594 6.836 15.82 1 76.06 191 THR B O 1
ATOM 3679 N N . ALA B 1 192 ? -9.578 7.617 16.422 1 77.12 192 ALA B N 1
ATOM 3680 C CA . ALA B 1 192 ? -9.547 8.641 15.375 1 77.12 192 ALA B CA 1
ATOM 3681 C C . ALA B 1 192 ? -8.398 9.617 15.609 1 77.12 192 ALA B C 1
ATOM 3683 O O . ALA B 1 192 ? -7.672 9.969 14.672 1 77.12 192 ALA B O 1
ATOM 3684 N N . LEU B 1 193 ? -8.219 10.031 16.828 1 79.19 193 LEU B N 1
ATOM 3685 C CA . LEU B 1 193 ? -7.148 10.961 17.188 1 79.19 193 LEU B CA 1
ATOM 3686 C C . LEU B 1 193 ? -5.781 10.336 16.938 1 79.19 193 LEU B C 1
ATOM 3688 O O . LEU B 1 193 ? -4.891 10.977 16.375 1 79.19 193 LEU B O 1
ATOM 3692 N N . MET B 1 194 ? -5.645 9.148 17.25 1 81.38 194 MET B N 1
ATOM 3693 C CA . MET B 1 194 ? -4.375 8.445 17.078 1 81.38 194 MET B CA 1
ATOM 3694 C C . MET B 1 194 ? -4.039 8.305 15.594 1 81.38 194 MET B C 1
ATOM 3696 O O . MET B 1 194 ? -2.904 8.555 15.188 1 81.38 194 MET B O 1
ATOM 3700 N N . CYS B 1 195 ? -5.035 7.941 14.859 1 81.25 195 CYS B N 1
ATOM 3701 C CA . CYS B 1 195 ? -4.824 7.773 13.43 1 81.25 195 CYS B CA 1
ATOM 3702 C C . CYS B 1 195 ? -4.449 9.102 12.773 1 81.25 195 CYS B C 1
ATOM 3704 O O . CYS B 1 195 ? -3.576 9.141 11.906 1 81.25 195 CYS B O 1
ATOM 3706 N N . ALA B 1 196 ? -5.02 10.117 13.18 1 81.94 196 ALA B N 1
ATOM 3707 C CA . ALA B 1 196 ? -4.715 11.438 12.641 1 81.94 196 ALA B CA 1
ATOM 3708 C C . ALA B 1 196 ? -3.314 11.883 13.055 1 81.94 196 ALA B C 1
ATOM 3710 O O . ALA B 1 196 ? -2.576 12.453 12.25 1 81.94 196 ALA B O 1
ATOM 3711 N N . ALA B 1 197 ? -2.92 11.594 14.266 1 82.44 197 ALA B N 1
ATOM 3712 C CA . ALA B 1 197 ? -1.646 12.047 14.82 1 82.44 197 ALA B CA 1
ATOM 3713 C C . ALA B 1 197 ? -0.47 11.375 14.117 1 82.44 197 ALA B C 1
ATOM 3715 O O . ALA B 1 197 ? 0.536 12.023 13.82 1 82.44 197 ALA B O 1
ATOM 3716 N N . VAL B 1 198 ? -0.652 10.156 13.828 1 83.5 198 VAL B N 1
ATOM 3717 C CA . VAL B 1 198 ? 0.488 9.391 13.336 1 83.5 198 VAL B CA 1
ATOM 3718 C C . VAL B 1 198 ? 0.755 9.742 11.875 1 83.5 198 VAL B C 1
ATOM 3720 O O . VAL B 1 198 ? 1.837 9.461 11.352 1 83.5 198 VAL B O 1
ATOM 3723 N N . VAL B 1 199 ? -0.214 10.32 11.227 1 83.06 199 VAL B N 1
ATOM 3724 C CA . VAL B 1 199 ? 0.001 10.641 9.812 1 83.06 199 VAL B CA 1
ATOM 3725 C C . VAL B 1 199 ? 0.227 12.141 9.648 1 83.06 199 VAL B C 1
ATOM 3727 O O . VAL B 1 199 ? 0.54 12.609 8.555 1 83.06 199 VAL B O 1
ATOM 3730 N N . GLY B 1 200 ? 0.075 12.891 10.703 1 77.88 200 GLY B N 1
ATOM 3731 C CA . GLY B 1 200 ? 0.296 14.328 10.641 1 77.88 200 GLY B CA 1
ATOM 3732 C C . GLY B 1 200 ? -0.892 15.094 10.086 1 77.88 200 GLY B C 1
ATOM 3733 O O . GLY B 1 200 ? -0.723 16.125 9.43 1 77.88 200 GLY B O 1
ATOM 3734 N N . ALA B 1 201 ? -2.029 14.508 10.188 1 78 201 ALA B N 1
ATOM 3735 C CA . ALA B 1 201 ? -3.254 15.211 9.82 1 78 201 ALA B CA 1
ATOM 3736 C C . ALA B 1 201 ? -3.607 16.266 10.867 1 78 201 ALA B C 1
ATOM 3738 O O . ALA B 1 201 ? -4.492 16.047 11.703 1 78 201 ALA B O 1
ATOM 3739 N N . THR B 1 202 ? -2.988 17.391 10.758 1 74.12 202 THR B N 1
ATOM 3740 C CA . THR B 1 202 ? -3.004 18.391 11.812 1 74.12 202 THR B CA 1
ATOM 3741 C C . THR B 1 202 ? -4.418 18.922 12.047 1 74.12 202 THR B C 1
ATOM 3743 O O . THR B 1 202 ? -4.824 19.141 13.188 1 74.12 202 THR B O 1
ATOM 3746 N N . ALA B 1 203 ? -5.164 19.078 11.016 1 68.62 203 ALA B N 1
ATOM 3747 C CA . ALA B 1 203 ? -6.52 19.594 11.164 1 68.62 203 ALA B CA 1
ATOM 3748 C C . ALA B 1 203 ? -7.391 18.641 11.977 1 68.62 203 ALA B C 1
ATOM 3750 O O . ALA B 1 203 ? -8.125 19.062 12.867 1 68.62 203 ALA B O 1
ATOM 3751 N N . ALA B 1 204 ? -7.289 17.422 11.609 1 74.62 204 ALA B N 1
ATOM 3752 C CA . ALA B 1 204 ? -8.062 16.406 12.328 1 74.62 204 ALA B CA 1
ATOM 3753 C C . ALA B 1 204 ? -7.586 16.297 13.773 1 74.62 204 ALA B C 1
ATOM 3755 O O . ALA B 1 204 ? -8.398 16.109 14.688 1 74.62 204 ALA B O 1
ATOM 3756 N N . VAL B 1 205 ? -6.34 16.391 13.977 1 78 205 VAL B N 1
ATOM 3757 C CA . VAL B 1 205 ? -5.781 16.328 15.32 1 78 205 VAL B CA 1
ATOM 3758 C C . VAL B 1 205 ? -6.332 17.469 16.172 1 78 205 VAL B C 1
ATOM 3760 O O . VAL B 1 205 ? -6.77 17.25 17.312 1 78 205 VAL B O 1
ATOM 3763 N N . CYS B 1 206 ? -6.324 18.609 15.617 1 70.25 206 CYS B N 1
ATOM 3764 C CA . CYS B 1 206 ? -6.816 19.766 16.344 1 70.25 206 CYS B CA 1
ATOM 3765 C C . CYS B 1 206 ? -8.281 19.594 16.734 1 70.25 206 CYS B C 1
ATOM 3767 O O . CYS B 1 206 ? -8.68 19.953 17.844 1 70.25 206 CYS B O 1
ATOM 3769 N N . GLN B 1 207 ? -8.992 19 15.914 1 67.31 207 GLN B N 1
ATOM 3770 C CA . GLN B 1 207 ? -10.422 18.812 16.156 1 67.31 207 GLN B CA 1
ATOM 3771 C C . GLN B 1 207 ? -10.656 17.719 17.203 1 67.31 207 GLN B C 1
ATOM 3773 O O . GLN B 1 207 ? -11.531 17.844 18.062 1 67.31 207 GLN B O 1
ATOM 3778 N N . LEU B 1 208 ? -9.93 16.75 17.141 1 71.69 208 LEU B N 1
ATOM 3779 C CA . LEU B 1 208 ? -10.195 15.578 17.953 1 71.69 208 LEU B CA 1
ATOM 3780 C C . LEU B 1 208 ? -9.555 15.711 19.328 1 71.69 208 LEU B C 1
ATOM 3782 O O . LEU B 1 208 ? -10.055 15.156 20.312 1 71.69 208 LEU B O 1
ATOM 3786 N N . VAL B 1 209 ? -8.5 16.406 19.375 1 70.69 209 VAL B N 1
ATOM 3787 C CA . VAL B 1 209 ? -7.742 16.5 20.625 1 70.69 209 VAL B CA 1
ATOM 3788 C C . VAL B 1 209 ? -8.57 17.25 21.672 1 70.69 209 VAL B C 1
ATOM 3790 O O . VAL B 1 209 ? -8.438 16.984 22.875 1 70.69 209 VAL B O 1
ATOM 3793 N N . THR B 1 210 ? -9.406 18.062 21.219 1 60.88 210 THR B N 1
ATOM 3794 C CA . THR B 1 210 ? -10.227 18.844 22.141 1 60.88 210 THR B CA 1
ATOM 3795 C C . THR B 1 210 ? -11.148 17.938 22.938 1 60.88 210 THR B C 1
ATOM 3797 O O . THR B 1 210 ? -11.469 18.234 24.094 1 60.88 210 THR B O 1
ATOM 3800 N N . VAL B 1 211 ? -11.5 16.875 22.344 1 56.94 211 VAL B N 1
ATOM 3801 C CA . VAL B 1 211 ? -12.445 15.969 23 1 56.94 211 VAL B CA 1
ATOM 3802 C C . VAL B 1 211 ? -11.695 14.805 23.641 1 56.94 211 VAL B C 1
ATOM 3804 O O . VAL B 1 211 ? -12.078 14.32 24.703 1 56.94 211 VAL B O 1
ATOM 3807 N N . GLU B 1 212 ? -10.586 14.523 23.078 1 56.91 212 GLU B N 1
ATOM 3808 C CA . GLU B 1 212 ? -9.961 13.258 23.453 1 56.91 212 GLU B CA 1
ATOM 3809 C C . GLU B 1 212 ? -8.594 13.484 24.094 1 56.91 212 GLU B C 1
ATOM 3811 O O . GLU B 1 212 ? -7.82 12.547 24.266 1 56.91 212 GLU B O 1
ATOM 3816 N N . ALA B 1 213 ? -8.312 14.641 24.516 1 58.16 213 ALA B N 1
ATOM 3817 C CA . ALA B 1 213 ? -6.977 14.961 25.016 1 58.16 213 ALA B CA 1
ATOM 3818 C C . ALA B 1 213 ? -6.625 14.102 26.219 1 58.16 213 ALA B C 1
ATOM 3820 O O . ALA B 1 213 ? -7.48 13.844 27.078 1 58.16 213 ALA B O 1
ATOM 3821 N N . GLY B 1 214 ? -5.387 13.633 26.188 1 59.03 214 GLY B N 1
ATOM 3822 C CA . GLY B 1 214 ? -4.836 12.945 27.344 1 59.03 214 GLY B CA 1
ATOM 3823 C C . GLY B 1 214 ? -5.141 11.461 27.359 1 59.03 214 GLY B C 1
ATOM 3824 O O . GLY B 1 214 ? -4.609 10.719 28.188 1 59.03 214 GLY B O 1
ATOM 3825 N N . LEU B 1 215 ? -5.922 10.984 26.453 1 66.5 215 LEU B N 1
ATOM 3826 C CA . LEU B 1 215 ? -6.258 9.562 26.453 1 66.5 215 LEU B CA 1
ATOM 3827 C C . LEU B 1 215 ? -5.074 8.734 25.969 1 66.5 215 LEU B C 1
ATOM 3829 O O . LEU B 1 215 ? -4.227 9.227 25.219 1 66.5 215 LEU B O 1
ATOM 3833 N N . ARG B 1 216 ? -4.938 7.492 26.547 1 66.94 216 ARG B N 1
ATOM 3834 C CA . ARG B 1 216 ? -3.828 6.59 26.25 1 66.94 216 ARG B CA 1
ATOM 3835 C C . ARG B 1 216 ? -4.328 5.309 25.594 1 66.94 216 ARG B C 1
ATOM 3837 O O . ARG B 1 216 ? -5.461 4.883 25.828 1 66.94 216 ARG B O 1
ATOM 3844 N N . ASN B 1 217 ? -3.484 4.859 24.75 1 66.81 217 ASN B N 1
ATOM 3845 C CA . ASN B 1 217 ? -3.801 3.562 24.172 1 66.81 217 ASN B CA 1
ATOM 3846 C C . ASN B 1 217 ? -3.453 2.416 25.109 1 66.81 217 ASN B C 1
ATOM 3848 O O . ASN B 1 217 ? -3.145 2.643 26.281 1 66.81 217 ASN B O 1
ATOM 3852 N N . ASN B 1 218 ? -3.684 1.145 24.516 1 63.56 218 ASN B N 1
ATOM 3853 C CA . ASN B 1 218 ? -3.457 -0.052 25.328 1 63.56 218 ASN B CA 1
ATOM 3854 C C . ASN B 1 218 ? -2.006 -0.151 25.781 1 63.56 218 ASN B C 1
ATOM 3856 O O . ASN B 1 218 ? -1.703 -0.864 26.734 1 63.56 218 ASN B O 1
ATOM 3860 N N . ARG B 1 219 ? -1.1 0.643 25.25 1 67.75 219 ARG B N 1
ATOM 3861 C CA . ARG B 1 219 ? 0.314 0.639 25.609 1 67.75 219 ARG B CA 1
ATOM 3862 C C . ARG B 1 219 ? 0.652 1.82 26.5 1 67.75 219 ARG B C 1
ATOM 3864 O O . ARG B 1 219 ? 1.823 2.074 26.797 1 67.75 219 ARG B O 1
ATOM 3871 N N . GLY B 1 220 ? -0.302 2.592 26.828 1 69.81 220 GLY B N 1
ATOM 3872 C CA . GLY B 1 220 ? -0.104 3.748 27.688 1 69.81 220 GLY B CA 1
ATOM 3873 C C . GLY B 1 220 ? 0.44 4.953 26.953 1 69.81 220 GLY B C 1
ATOM 3874 O O . GLY B 1 220 ? 0.975 5.879 27.562 1 69.81 220 GLY B O 1
ATOM 3875 N N . ARG B 1 221 ? 0.38 4.984 25.672 1 74.81 221 ARG B N 1
ATOM 3876 C CA . ARG B 1 221 ? 0.947 6.066 24.875 1 74.81 221 ARG B CA 1
ATOM 3877 C C . ARG B 1 221 ? -0.135 7.047 24.422 1 74.81 221 ARG B C 1
ATOM 3879 O O . ARG B 1 221 ? -1.232 6.637 24.047 1 74.81 221 ARG B O 1
ATOM 3886 N N . THR B 1 222 ? 0.226 8.266 24.594 1 79.56 222 THR B N 1
ATOM 3887 C CA . THR B 1 222 ? -0.67 9.32 24.141 1 79.56 222 THR B CA 1
ATOM 3888 C C . THR B 1 222 ? -0.454 9.594 22.656 1 79.56 222 THR B C 1
ATOM 3890 O O . THR B 1 222 ? 0.455 9.039 22.031 1 79.56 222 THR B O 1
ATOM 3893 N N . ALA B 1 223 ? -1.333 10.414 22.109 1 80.94 223 ALA B N 1
ATOM 3894 C CA . ALA B 1 223 ? -1.211 10.805 20.703 1 80.94 223 ALA B CA 1
ATOM 3895 C C . ALA B 1 223 ? 0.109 11.523 20.453 1 80.94 223 ALA B C 1
ATOM 3897 O O . ALA B 1 223 ? 0.715 11.367 19.391 1 80.94 223 ALA B O 1
ATOM 3898 N N . LEU B 1 224 ? 0.574 12.242 21.422 1 82 224 LEU B N 1
ATOM 3899 C CA . LEU B 1 224 ? 1.838 12.961 21.297 1 82 224 LEU B CA 1
ATOM 3900 C C . LEU B 1 224 ? 3.008 11.984 21.203 1 82 224 LEU B C 1
ATOM 3902 O O . LEU B 1 224 ? 3.885 12.141 20.344 1 82 224 LEU B O 1
ATOM 3906 N N . ILE B 1 225 ? 2.975 11.016 22.031 1 80.06 225 ILE B N 1
ATOM 3907 C CA . ILE B 1 225 ? 4.043 10.023 22.031 1 80.06 225 ILE B CA 1
ATOM 3908 C C . ILE B 1 225 ? 4.078 9.297 20.688 1 80.06 225 ILE B C 1
ATOM 3910 O O . ILE B 1 225 ? 5.148 9.109 20.109 1 80.06 225 ILE B O 1
ATOM 3914 N N . GLU B 1 226 ? 2.928 8.961 20.219 1 80.25 226 GLU B N 1
ATOM 3915 C CA . GLU B 1 226 ? 2.854 8.258 18.938 1 80.25 226 GLU B CA 1
ATOM 3916 C C . GLU B 1 226 ? 3.33 9.148 17.797 1 80.25 226 GLU B C 1
ATOM 3918 O O . GLU B 1 226 ? 3.988 8.672 16.859 1 80.25 226 GLU B O 1
ATOM 3923 N N . ALA B 1 227 ? 2.957 10.312 17.797 1 83.62 227 ALA B N 1
ATOM 3924 C CA . ALA B 1 227 ? 3.393 11.25 16.766 1 83.62 227 ALA B CA 1
ATOM 3925 C C . ALA B 1 227 ? 4.914 11.375 16.75 1 83.62 227 ALA B C 1
ATOM 3927 O O . ALA B 1 227 ? 5.527 11.438 15.68 1 83.62 227 ALA B O 1
ATOM 3928 N N . VAL B 1 228 ? 5.52 11.398 17.938 1 81.19 228 VAL B N 1
ATOM 3929 C CA . VAL B 1 228 ? 6.973 11.508 18.047 1 81.19 228 VAL B CA 1
ATOM 3930 C C . VAL B 1 228 ? 7.625 10.234 17.5 1 81.19 228 VAL B C 1
ATOM 3932 O O . VAL B 1 228 ? 8.602 10.312 16.75 1 81.19 228 VAL B O 1
ATOM 3935 N N . LEU B 1 229 ? 7.031 9.164 17.875 1 76.56 229 LEU B N 1
ATOM 3936 C CA . LEU B 1 229 ? 7.582 7.879 17.453 1 76.56 229 LEU B CA 1
ATOM 3937 C C . LEU B 1 229 ? 7.523 7.738 15.93 1 76.56 229 LEU B C 1
ATOM 3939 O O . LEU B 1 229 ? 8.406 7.121 15.328 1 76.56 229 LEU B O 1
ATOM 3943 N N . CYS B 1 230 ? 6.547 8.336 15.359 1 77.69 230 CYS B N 1
ATOM 3944 C CA . CYS B 1 230 ? 6.391 8.258 13.906 1 77.69 230 CYS B CA 1
ATOM 3945 C C . CYS B 1 230 ? 7.086 9.422 13.219 1 77.69 230 CYS B C 1
ATOM 3947 O O . CYS B 1 230 ? 7.109 9.5 11.992 1 77.69 230 CYS B O 1
ATOM 3949 N N . GLY B 1 231 ? 7.594 10.281 14 1 75 231 GLY B N 1
ATOM 3950 C CA . GLY B 1 231 ? 8.312 11.422 13.453 1 75 231 GLY B CA 1
ATOM 3951 C C . GLY B 1 231 ? 7.402 12.406 12.75 1 75 231 GLY B C 1
ATOM 3952 O O . GLY B 1 231 ? 7.797 13.031 11.758 1 75 231 GLY B O 1
ATOM 3953 N N . GLN B 1 232 ? 6.258 12.484 13.141 1 79.56 232 GLN B N 1
ATOM 3954 C CA . GLN B 1 232 ? 5.305 13.398 12.531 1 79.56 232 GLN B CA 1
ATOM 3955 C C . GLN B 1 232 ? 5.312 14.75 13.242 1 79.56 232 GLN B C 1
ATOM 3957 O O . GLN B 1 232 ? 4.492 14.992 14.133 1 79.56 232 GLN B O 1
ATOM 3962 N N . MET B 1 233 ? 6.113 15.625 12.719 1 77.5 233 MET B N 1
ATOM 3963 C CA . MET B 1 233 ? 6.379 16.875 13.414 1 77.5 233 MET B CA 1
ATOM 3964 C C . MET B 1 233 ? 5.176 17.812 13.336 1 77.5 233 MET B C 1
ATOM 3966 O O . MET B 1 233 ? 4.941 18.609 14.242 1 77.5 233 MET B O 1
ATOM 3970 N N . ALA B 1 234 ? 4.402 17.672 12.297 1 74.12 234 ALA B N 1
ATOM 3971 C CA . ALA B 1 234 ? 3.195 18.5 12.203 1 74.12 234 ALA B CA 1
ATOM 3972 C C . ALA B 1 234 ? 2.252 18.219 13.375 1 74.12 234 ALA B C 1
ATOM 3974 O O . ALA B 1 234 ? 1.692 19.141 13.961 1 74.12 234 ALA B O 1
ATOM 3975 N N . SER B 1 235 ? 2.123 17.016 13.648 1 80.38 235 SER B N 1
ATOM 3976 C CA . SER B 1 235 ? 1.278 16.625 14.773 1 80.38 235 SER B CA 1
ATOM 3977 C C . SER B 1 235 ? 1.923 17 16.109 1 80.38 235 SER B C 1
ATOM 3979 O O . SER B 1 235 ? 1.233 17.406 17.047 1 80.38 235 SER B O 1
ATOM 3981 N N . VAL B 1 236 ? 3.23 16.875 16.188 1 79.88 236 VAL B N 1
ATOM 3982 C CA . VAL B 1 236 ? 3.943 17.188 17.422 1 79.88 236 VAL B CA 1
ATOM 3983 C C . VAL B 1 236 ? 3.766 18.672 17.75 1 79.88 236 VAL B C 1
ATOM 3985 O O . VAL B 1 236 ? 3.545 19.031 18.906 1 79.88 236 VAL B O 1
ATOM 3988 N N . HIS B 1 237 ? 3.809 19.406 16.75 1 76.19 237 HIS B N 1
ATOM 3989 C CA . HIS B 1 237 ? 3.662 20.844 16.938 1 76.19 237 HIS B CA 1
ATOM 3990 C C . HIS B 1 237 ? 2.295 21.188 17.516 1 76.19 237 HIS B C 1
ATOM 3992 O O . HIS B 1 237 ? 2.17 22.125 18.312 1 76.19 237 HIS B O 1
ATOM 3998 N N . VAL B 1 238 ? 1.329 20.484 17.141 1 74.06 238 VAL B N 1
ATOM 3999 C CA . VAL B 1 238 ? -0.035 20.766 17.578 1 74.06 238 VAL B CA 1
ATOM 4000 C C . VAL B 1 238 ? -0.295 20.141 18.938 1 74.06 238 VAL B C 1
ATOM 4002 O O . VAL B 1 238 ? -0.934 20.75 19.797 1 74.06 238 VAL B O 1
ATOM 4005 N N . LEU B 1 239 ? 0.227 19.016 19.172 1 80.25 239 LEU B N 1
ATOM 4006 C CA . LEU B 1 239 ? -0.124 18.234 20.344 1 80.25 239 LEU B CA 1
ATOM 4007 C C . LEU B 1 239 ? 0.728 18.625 21.547 1 80.25 239 LEU B C 1
ATOM 4009 O O . LEU B 1 239 ? 0.269 18.578 22.688 1 80.25 239 LEU B O 1
ATOM 4013 N N . ALA B 1 240 ? 1.949 19 21.266 1 78.44 240 ALA B N 1
ATOM 4014 C CA . ALA B 1 240 ? 2.9 19.266 22.344 1 78.44 240 ALA B CA 1
ATOM 4015 C C . ALA B 1 240 ? 2.35 20.312 23.328 1 78.44 240 ALA B C 1
ATOM 4017 O O . ALA B 1 240 ? 2.295 20.062 24.531 1 78.44 240 ALA B O 1
ATOM 4018 N N . PRO B 1 241 ? 1.935 21.406 22.812 1 69.88 241 PRO B N 1
ATOM 4019 C CA . PRO B 1 241 ? 1.419 22.406 23.734 1 69.88 241 PRO B CA 1
ATOM 4020 C C . PRO B 1 241 ? 0.131 21.969 24.438 1 69.88 241 PRO B C 1
ATOM 4022 O O . PRO B 1 241 ? -0.133 22.375 25.562 1 69.88 241 PRO B O 1
ATOM 4025 N N . LEU B 1 242 ? -0.655 21.125 23.828 1 67.19 242 LEU B N 1
ATOM 4026 C CA . LEU B 1 242 ? -1.947 20.703 24.359 1 67.19 242 LEU B CA 1
ATOM 4027 C C . LEU B 1 242 ? -1.773 19.641 25.438 1 67.19 242 LEU B C 1
ATOM 4029 O O . LEU B 1 242 ? -2.564 19.578 26.375 1 67.19 242 LEU B O 1
ATOM 4033 N N . GLU B 1 243 ? -0.853 18.875 25.156 1 69.12 243 GLU B N 1
ATOM 4034 C CA . GLU B 1 243 ? -0.671 17.797 26.109 1 69.12 243 GLU B CA 1
ATOM 4035 C C . GLU B 1 243 ? 0.371 18.156 27.172 1 69.12 243 GLU B C 1
ATOM 4037 O O . GLU B 1 243 ? 0.61 17.375 28.094 1 69.12 243 GLU B O 1
ATOM 4042 N N . HIS B 1 244 ? 0.92 19.312 26.891 1 60.34 244 HIS B N 1
ATOM 4043 C CA . HIS B 1 244 ? 1.857 19.828 27.891 1 60.34 244 HIS B CA 1
ATOM 4044 C C . HIS B 1 244 ? 1.164 20.078 29.219 1 60.34 244 HIS B C 1
ATOM 4046 O O . HIS B 1 244 ? 0.084 20.672 29.266 1 60.34 244 HIS B O 1
ATOM 4052 N N . GLY B 1 245 ? 1.86 19.453 30.141 1 54.75 245 GLY B N 1
ATOM 4053 C CA . GLY B 1 245 ? 1.362 19.703 31.484 1 54.75 245 GLY B CA 1
ATOM 4054 C C . GLY B 1 245 ? 0.29 18.719 31.906 1 54.75 245 GLY B C 1
ATOM 4055 O O . GLY B 1 245 ? -0.208 18.781 33.031 1 54.75 245 GLY B O 1
ATOM 4056 N N . ALA B 1 246 ? -0.256 18.078 30.812 1 51.47 246 ALA B N 1
ATOM 4057 C CA . ALA B 1 246 ? -1.24 17.078 31.25 1 51.47 246 ALA B CA 1
ATOM 4058 C C . ALA B 1 246 ? -0.652 16.141 32.281 1 51.47 246 ALA B C 1
ATOM 4060 O O . ALA B 1 246 ? 0.567 15.977 32.375 1 51.47 246 ALA B O 1
ATOM 4061 N N . ILE B 1 247 ? -1.468 15.883 33.281 1 46.41 247 ILE B N 1
ATOM 4062 C CA . ILE B 1 247 ? -1.172 15.172 34.5 1 46.41 247 ILE B CA 1
ATOM 4063 C C . ILE B 1 247 ? -0.155 14.062 34.25 1 46.41 247 ILE B C 1
ATOM 4065 O O . ILE B 1 247 ? 0.747 13.828 35.031 1 46.41 247 ILE B O 1
ATOM 4069 N N . ASP B 1 248 ? -0.229 13.406 33.188 1 50.25 248 ASP B N 1
ATOM 4070 C CA . ASP B 1 248 ? 0.438 12.109 33.156 1 50.25 248 ASP B CA 1
ATOM 4071 C C . ASP B 1 248 ? 1.729 12.172 32.344 1 50.25 248 ASP B C 1
ATOM 4073 O O . ASP B 1 248 ? 2.25 11.133 31.922 1 50.25 248 ASP B O 1
ATOM 4077 N N . ALA B 1 249 ? 2.41 13.281 32.375 1 60 249 ALA B N 1
ATOM 4078 C CA . ALA B 1 249 ? 3.795 13.414 31.938 1 60 249 ALA B CA 1
ATOM 4079 C C . ALA B 1 249 ? 3.945 12.984 30.469 1 60 249 ALA B C 1
ATOM 4081 O O . ALA B 1 249 ? 4.918 12.312 30.125 1 60 249 ALA B O 1
ATOM 4082 N N . ALA B 1 250 ? 2.84 13.164 29.719 1 66.5 250 ALA B N 1
ATOM 4083 C CA . ALA B 1 250 ? 2.916 12.766 28.328 1 66.5 250 ALA B CA 1
ATOM 4084 C C . ALA B 1 250 ? 4.023 13.523 27.594 1 66.5 250 ALA B C 1
ATOM 4086 O O . ALA B 1 250 ? 4.762 12.938 26.797 1 66.5 250 ALA B O 1
ATOM 4087 N N . GLY B 1 251 ? 4.148 14.727 28.031 1 69 251 GLY B N 1
ATOM 4088 C CA . GLY B 1 251 ? 5.191 15.523 27.406 1 69 251 GLY B CA 1
ATOM 4089 C C . GLY B 1 251 ? 6.59 15.047 27.734 1 69 251 GLY B C 1
ATOM 4090 O O . GLY B 1 251 ? 7.449 14.945 26.859 1 69 251 GLY B O 1
ATOM 4091 N N . ARG B 1 252 ? 6.742 14.664 28.938 1 71.06 252 ARG B N 1
ATOM 4092 C CA . ARG B 1 252 ? 8.039 14.164 29.375 1 71.06 252 ARG B CA 1
ATOM 4093 C C . ARG B 1 252 ? 8.352 12.812 28.734 1 71.06 252 ARG B C 1
ATOM 4095 O O . ARG B 1 252 ? 9.484 12.57 28.297 1 71.06 252 ARG B O 1
ATOM 4102 N N . CYS B 1 253 ? 7.34 12.016 28.703 1 74.69 253 CYS B N 1
ATOM 4103 C CA . CYS B 1 253 ? 7.52 10.719 28.062 1 74.69 253 CYS B CA 1
ATOM 4104 C C . CYS B 1 253 ? 7.848 10.875 26.594 1 74.69 253 CYS B C 1
ATOM 4106 O O . CYS B 1 253 ? 8.727 10.188 26.062 1 74.69 253 CYS B O 1
ATOM 4108 N N . ALA B 1 254 ? 7.141 11.766 26.016 1 78.69 254 ALA B N 1
ATOM 4109 C CA . ALA B 1 254 ? 7.395 12.016 24.594 1 78.69 254 ALA B CA 1
ATOM 4110 C C . ALA B 1 254 ? 8.82 12.508 24.359 1 78.69 254 ALA B C 1
ATOM 4112 O O . ALA B 1 254 ? 9.477 12.109 23.406 1 78.69 254 ALA B O 1
ATOM 4113 N N . LEU B 1 255 ? 9.266 13.32 25.25 1 76.25 255 LEU B N 1
ATOM 4114 C CA . LEU B 1 255 ? 10.633 13.844 25.172 1 76.25 255 LEU B CA 1
ATOM 4115 C C . LEU B 1 255 ? 11.648 12.719 25.344 1 76.25 255 LEU B C 1
ATOM 4117 O O . LEU B 1 255 ? 12.656 12.672 24.641 1 76.25 255 LEU B O 1
ATOM 4121 N N . MET B 1 256 ? 11.391 11.836 26.219 1 72.81 256 MET B N 1
ATOM 4122 C CA . MET B 1 256 ? 12.273 10.695 26.453 1 72.81 256 MET B CA 1
ATOM 4123 C C . MET B 1 256 ? 12.344 9.812 25.219 1 72.81 256 MET B C 1
ATOM 4125 O O . MET B 1 256 ? 13.43 9.359 24.844 1 72.81 256 MET B O 1
ATOM 4129 N N . TYR B 1 257 ? 11.203 9.586 24.625 1 74.75 257 TYR B N 1
ATOM 4130 C CA . TYR B 1 257 ? 11.18 8.789 23.406 1 74.75 257 TYR B CA 1
ATOM 4131 C C . TYR B 1 257 ? 11.953 9.477 22.297 1 74.75 257 TYR B C 1
ATOM 4133 O O . TYR B 1 257 ? 12.703 8.836 21.562 1 74.75 257 TYR B O 1
ATOM 4141 N N . ALA B 1 258 ? 11.789 10.719 22.172 1 76.88 258 ALA B N 1
ATOM 4142 C CA . ALA B 1 258 ? 12.492 11.484 21.141 1 76.88 258 ALA B CA 1
ATOM 4143 C C . ALA B 1 258 ? 14 11.438 21.359 1 76.88 258 ALA B C 1
ATOM 4145 O O . ALA B 1 258 ? 14.766 11.25 20.406 1 76.88 258 ALA B O 1
ATOM 4146 N N . ALA B 1 259 ? 14.352 11.523 22.578 1 70.81 259 ALA B N 1
ATOM 4147 C CA . ALA B 1 259 ? 15.773 11.492 22.922 1 70.81 259 ALA B CA 1
ATOM 4148 C C . ALA B 1 259 ? 16.375 10.117 22.656 1 70.81 259 ALA B C 1
ATOM 4150 O O . ALA B 1 259 ? 17.484 10.008 22.125 1 70.81 259 ALA B O 1
ATOM 4151 N N . SER B 1 260 ? 15.625 9.148 23.016 1 67.38 260 SER B N 1
ATOM 4152 C CA . SER B 1 260 ? 16.109 7.781 22.828 1 67.38 260 SER B CA 1
ATOM 4153 C C . SER B 1 260 ? 16.328 7.465 21.359 1 67.38 260 SER B C 1
ATOM 4155 O O . SER B 1 260 ? 17.188 6.656 21.016 1 67.38 260 SER B O 1
ATOM 4157 N N . ARG B 1 261 ? 15.648 8.117 20.484 1 67.88 261 ARG B N 1
ATOM 4158 C CA . ARG B 1 261 ? 15.734 7.844 19.062 1 67.88 261 ARG B CA 1
ATOM 4159 C C . ARG B 1 261 ? 16.578 8.898 18.359 1 67.88 261 ARG B C 1
ATOM 4161 O O . ARG B 1 261 ? 16.703 8.875 17.125 1 67.88 261 ARG B O 1
ATOM 4168 N N . GLY B 1 262 ? 17 9.828 19.141 1 66.56 262 GLY B N 1
ATOM 4169 C CA . GLY B 1 262 ? 17.812 10.891 18.562 1 66.56 262 GLY B CA 1
ATOM 4170 C C . GLY B 1 262 ? 17.031 11.781 17.609 1 66.56 262 GLY B C 1
ATOM 4171 O O . GLY B 1 262 ? 17.578 12.25 16.609 1 66.56 262 GLY B O 1
ATOM 4172 N N . HIS B 1 263 ? 15.766 11.898 17.844 1 76.12 263 HIS B N 1
ATOM 4173 C CA . HIS B 1 263 ? 14.93 12.742 17 1 76.12 263 HIS B CA 1
ATOM 4174 C C . HIS B 1 263 ? 15.086 14.211 17.359 1 76.12 263 HIS B C 1
ATOM 4176 O O . HIS B 1 263 ? 14.266 14.766 18.109 1 76.12 263 HIS B O 1
ATOM 4182 N N . THR B 1 264 ? 15.977 14.867 16.75 1 72.94 264 THR B N 1
ATOM 4183 C CA . THR B 1 264 ? 16.391 16.219 17.109 1 72.94 264 THR B CA 1
ATOM 4184 C C . THR B 1 264 ? 15.242 17.203 16.891 1 72.94 264 THR B C 1
ATOM 4186 O O . THR B 1 264 ? 14.992 18.078 17.734 1 72.94 264 THR B O 1
ATOM 4189 N N . PRO B 1 265 ? 14.531 17.109 15.867 1 73.5 265 PRO B N 1
ATOM 4190 C CA . PRO B 1 265 ? 13.445 18.078 15.672 1 73.5 265 PRO B CA 1
ATOM 4191 C C . PRO B 1 265 ? 12.391 18 16.781 1 73.5 265 PRO B C 1
ATOM 4193 O O . PRO B 1 265 ? 11.891 19.031 17.219 1 73.5 265 PRO B O 1
ATOM 4196 N N . ALA B 1 266 ? 12.125 16.812 17.125 1 79.69 266 ALA B N 1
ATOM 4197 C CA . ALA B 1 266 ? 11.141 16.672 18.203 1 79.69 266 ALA B CA 1
ATOM 4198 C C . ALA B 1 266 ? 11.688 17.203 19.516 1 79.69 266 ALA B C 1
ATOM 4200 O O . ALA B 1 266 ? 10.953 17.828 20.297 1 79.69 266 ALA B O 1
ATOM 4201 N N . ILE B 1 267 ? 12.922 17.047 19.844 1 76.81 267 ILE B N 1
ATOM 4202 C CA . ILE B 1 267 ? 13.555 17.5 21.078 1 76.81 267 ILE B CA 1
ATOM 4203 C C . ILE B 1 267 ? 13.508 19.031 21.125 1 76.81 267 ILE B C 1
ATOM 4205 O O . ILE B 1 267 ? 13.242 19.609 22.188 1 76.81 267 ILE B O 1
ATOM 4209 N N . ARG B 1 268 ? 13.633 19.578 20.016 1 78 268 ARG B N 1
ATOM 4210 C CA . ARG B 1 268 ? 13.641 21.031 19.953 1 78 268 ARG B CA 1
ATOM 4211 C C . ARG B 1 268 ? 12.273 21.609 20.312 1 78 268 ARG B C 1
ATOM 4213 O O . ARG B 1 268 ? 12.172 22.703 20.875 1 78 268 ARG B O 1
ATOM 4220 N N . ILE B 1 269 ? 11.297 20.922 20 1 77.44 269 ILE B N 1
ATOM 4221 C CA . ILE B 1 269 ? 9.938 21.391 20.266 1 77.44 269 ILE B CA 1
ATOM 4222 C C . ILE B 1 269 ? 9.562 21.094 21.719 1 77.44 269 ILE B C 1
ATOM 4224 O O . ILE B 1 269 ? 8.938 21.922 22.391 1 77.44 269 ILE B O 1
ATOM 4228 N N . LEU B 1 270 ? 9.953 19.984 22.234 1 80.88 270 LEU B N 1
ATOM 4229 C CA . LEU B 1 270 ? 9.453 19.484 23.516 1 80.88 270 LEU B CA 1
ATOM 4230 C C . LEU B 1 270 ? 10.297 20.016 24.672 1 80.88 270 LEU B C 1
ATOM 4232 O O . LEU B 1 270 ? 9.781 20.219 25.766 1 80.88 270 LEU B O 1
ATOM 4236 N N . CYS B 1 271 ? 11.523 20.234 24.453 1 77.06 271 CYS B N 1
ATOM 4237 C CA . CYS B 1 271 ? 12.445 20.609 25.516 1 77.06 271 CYS B CA 1
ATOM 4238 C C . CYS B 1 271 ? 12.023 21.922 26.156 1 77.06 271 CYS B C 1
ATOM 4240 O O . CYS B 1 271 ? 11.945 22.031 27.391 1 77.06 271 CYS B O 1
ATOM 4242 N N . PRO B 1 272 ? 11.742 22.906 25.297 1 73.38 272 PRO B N 1
ATOM 4243 C CA . PRO B 1 272 ? 11.352 24.188 25.922 1 73.38 272 PRO B CA 1
ATOM 4244 C C . PRO B 1 272 ? 10.055 24.078 26.719 1 73.38 272 PRO B C 1
ATOM 4246 O O . PRO B 1 272 ? 9.844 24.844 27.656 1 73.38 272 PRO B O 1
ATOM 4249 N N . LEU B 1 273 ? 9.242 23.203 26.438 1 73.5 273 LEU B N 1
ATOM 4250 C CA . LEU B 1 273 ? 7.953 23.062 27.109 1 73.5 273 LEU B CA 1
ATOM 4251 C C . LEU B 1 273 ? 8.094 22.281 28.406 1 73.5 273 LEU B C 1
ATOM 4253 O O . LEU B 1 273 ? 7.434 22.609 29.406 1 73.5 273 LEU B O 1
ATOM 4257 N N . GLU B 1 274 ? 8.812 21.312 28.375 1 71 274 GLU B N 1
ATOM 4258 C CA . GLU B 1 274 ? 8.891 20.422 29.531 1 71 274 GLU B CA 1
ATOM 4259 C C . GLU B 1 274 ? 9.969 20.891 30.516 1 71 274 GLU B C 1
ATOM 4261 O O . GLU B 1 274 ? 9.992 20.453 31.656 1 71 274 GLU B O 1
ATOM 4266 N N . GLY B 1 275 ? 10.594 21.875 30.141 1 60.09 275 GLY B N 1
ATOM 4267 C CA . GLY B 1 275 ? 11.578 22.453 31.031 1 60.09 275 GLY B CA 1
ATOM 4268 C C . GLY B 1 275 ? 12.836 21.609 31.156 1 60.09 275 GLY B C 1
ATOM 4269 O O . GLY B 1 275 ? 13.148 20.812 30.281 1 60.09 275 GLY B O 1
ATOM 4270 N N . ASP B 1 276 ? 13.602 21.766 32.25 1 58.12 276 ASP B N 1
ATOM 4271 C CA . ASP B 1 276 ? 14.914 21.219 32.594 1 58.12 276 ASP B CA 1
ATOM 4272 C C . ASP B 1 276 ? 14.844 19.719 32.844 1 58.12 276 ASP B C 1
ATOM 4274 O O . ASP B 1 276 ? 14.727 19.281 34 1 58.12 276 ASP B O 1
ATOM 4278 N N . VAL B 1 277 ? 14.367 18.984 31.812 1 57.94 277 VAL B N 1
ATOM 4279 C CA . VAL B 1 277 ? 14.25 17.562 32.094 1 57.94 277 VAL B CA 1
ATOM 4280 C C . VAL B 1 277 ? 15.562 16.859 31.75 1 57.94 277 VAL B C 1
ATOM 4282 O O . VAL B 1 277 ? 16.188 17.156 30.734 1 57.94 277 VAL B O 1
ATOM 4285 N N . LEU B 1 278 ? 16.125 16.156 32.75 1 57.97 278 LEU B N 1
ATOM 4286 C CA . LEU B 1 278 ? 17.344 15.367 32.625 1 57.97 278 LEU B CA 1
ATOM 4287 C C . LEU B 1 278 ? 17.031 13.961 32.156 1 57.97 278 LEU B C 1
ATOM 4289 O O . LEU B 1 278 ? 15.961 13.422 32.438 1 57.97 278 LEU B O 1
ATOM 4293 N N . ASP B 1 279 ? 17.812 13.5 31.156 1 56.91 279 ASP B N 1
ATOM 4294 C CA . ASP B 1 279 ? 17.703 12.094 30.797 1 56.91 279 ASP B CA 1
ATOM 4295 C C . ASP B 1 279 ? 18.156 11.195 31.953 1 56.91 279 ASP B C 1
ATOM 4297 O O . ASP B 1 279 ? 18.641 11.68 32.969 1 56.91 279 ASP B O 1
ATOM 4301 N N . PRO B 1 280 ? 17.734 9.852 31.766 1 53 280 PRO B N 1
ATOM 4302 C CA . PRO B 1 280 ? 18.094 8.977 32.875 1 53 280 PRO B CA 1
ATOM 4303 C C . PRO B 1 280 ? 19.578 9.062 33.25 1 53 280 PRO B C 1
ATOM 4305 O O . PRO B 1 280 ? 19.969 8.75 34.375 1 53 280 PRO B O 1
ATOM 4308 N N . SER B 1 281 ? 20.375 9.414 32.344 1 54.78 281 SER B N 1
ATOM 4309 C CA . SER B 1 281 ? 21.812 9.508 32.594 1 54.78 281 SER B CA 1
ATOM 4310 C C . SER B 1 281 ? 22.172 10.867 33.188 1 54.78 281 SER B C 1
ATOM 4312 O O . SER B 1 281 ? 23.344 11.125 33.469 1 54.78 281 SER B O 1
ATOM 4314 N N . GLY B 1 282 ? 21.281 11.727 33.438 1 56.75 282 GLY B N 1
ATOM 4315 C CA . GLY B 1 282 ? 21.516 13.031 34.031 1 56.75 282 GLY B CA 1
ATOM 4316 C C . GLY B 1 282 ? 21.844 14.109 33 1 56.75 282 GLY B C 1
ATOM 4317 O O . GLY B 1 282 ? 22.234 15.219 33.344 1 56.75 282 GLY B O 1
ATOM 4318 N N . CYS B 1 283 ? 21.844 13.734 31.781 1 55.06 283 CYS B N 1
ATOM 4319 C CA . CYS B 1 283 ? 22.156 14.688 30.719 1 55.06 283 CYS B CA 1
ATOM 4320 C C . CYS B 1 283 ? 20.922 15.477 30.312 1 55.06 283 CYS B C 1
ATOM 4322 O O . CYS B 1 283 ? 19.812 14.953 30.328 1 55.06 283 CYS B O 1
ATOM 4324 N N . ASP B 1 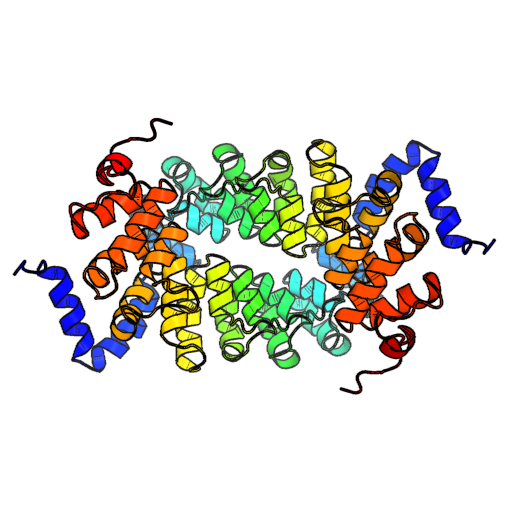284 ? 21.141 16.797 30.125 1 60.72 284 ASP B N 1
ATOM 4325 C CA . ASP B 1 284 ? 20.109 17.703 29.641 1 60.72 284 ASP B CA 1
ATOM 4326 C C . ASP B 1 284 ? 19.672 17.344 28.234 1 60.72 284 ASP B C 1
ATOM 4328 O O . ASP B 1 284 ? 20.516 17.203 27.328 1 60.72 284 ASP B O 1
ATOM 4332 N N . TYR B 1 285 ? 18.406 17.094 28.031 1 59.38 285 TYR B N 1
ATOM 4333 C CA . TYR B 1 285 ? 17.906 16.703 26.719 1 59.38 285 TYR B CA 1
ATOM 4334 C C . TYR B 1 285 ? 18.234 17.766 25.672 1 59.38 285 TYR B C 1
ATOM 4336 O O . TYR B 1 285 ? 18.281 17.484 24.469 1 59.38 285 TYR B O 1
ATOM 4344 N N . ARG B 1 286 ? 18.516 19 26.062 1 61.72 286 ARG B N 1
ATOM 4345 C CA . ARG B 1 286 ? 18.891 20.078 25.156 1 61.72 286 ARG B CA 1
ATOM 4346 C C . ARG B 1 286 ? 20.203 19.766 24.438 1 61.72 286 ARG B C 1
ATOM 4348 O O . ARG B 1 286 ? 20.453 20.281 23.344 1 61.72 286 ARG B O 1
ATOM 4355 N N . SER B 1 287 ? 20.938 18.984 25.188 1 58.69 287 SER B N 1
ATOM 4356 C CA . SER B 1 287 ? 22.219 18.609 24.578 1 58.69 287 SER B CA 1
ATOM 4357 C C . SER B 1 287 ? 22 17.75 23.344 1 58.69 287 SER B C 1
ATOM 4359 O O . SER B 1 287 ? 22.859 17.719 22.438 1 58.69 287 SER B O 1
ATOM 4361 N N . TYR B 1 288 ? 20.922 17 23.391 1 53.03 288 TYR B N 1
ATOM 4362 C CA . TYR B 1 288 ? 20.656 16.156 22.234 1 53.03 288 TYR B CA 1
ATOM 4363 C C . TYR B 1 288 ? 20.219 16.984 21.047 1 53.03 288 TYR B C 1
ATOM 4365 O O . TYR B 1 288 ? 20.422 16.594 19.891 1 53.03 288 TYR B O 1
ATOM 4373 N N . GLY B 1 289 ? 19.531 18.016 21.203 1 49.25 289 GLY B N 1
ATOM 4374 C CA . GLY B 1 289 ? 19.109 18.906 20.125 1 49.25 289 GLY B CA 1
ATOM 4375 C C . GLY B 1 289 ? 20.25 19.719 19.547 1 49.25 289 GLY B C 1
ATOM 4376 O O . GLY B 1 289 ? 20.188 20.141 18.391 1 49.25 289 GLY B O 1
ATOM 4377 N N . GLU B 1 290 ? 21.109 20.219 20.328 1 46.09 290 GLU B N 1
ATOM 4378 C CA . GLU B 1 290 ? 22.25 21 19.891 1 46.09 290 GLU B CA 1
ATOM 4379 C C . GLU B 1 290 ? 23.219 20.141 19.078 1 46.09 290 GLU B C 1
ATOM 4381 O O . GLU B 1 290 ? 24.062 20.672 18.344 1 46.09 290 GLU B O 1
ATOM 4386 N N . THR B 1 291 ? 23.359 18.969 19.344 1 34.56 291 THR B N 1
ATOM 4387 C CA . THR B 1 291 ? 24.312 18.281 18.469 1 34.56 291 THR B CA 1
ATOM 4388 C C . THR B 1 291 ? 23.766 18.172 17.047 1 34.56 291 THR B C 1
ATOM 4390 O O . THR B 1 291 ? 22.703 17.578 16.844 1 34.56 291 THR B O 1
ATOM 4393 N N . ASP B 1 292 ? 23.766 19.172 16.203 1 31.91 292 ASP B N 1
ATOM 4394 C CA . ASP B 1 292 ? 23.766 19.172 14.734 1 31.91 292 ASP B CA 1
ATOM 4395 C C . ASP B 1 292 ? 24.281 17.844 14.188 1 31.91 292 ASP B C 1
ATOM 4397 O O . ASP B 1 292 ? 25.406 17.438 14.484 1 31.91 292 ASP B O 1
ATOM 4401 N N . CYS B 1 293 ? 23.703 16.812 13.992 1 25.77 293 CYS B N 1
ATOM 4402 C CA . CYS B 1 293 ? 24.297 15.906 13.008 1 25.77 293 CYS B CA 1
ATOM 4403 C C . CYS B 1 293 ? 24.859 16.688 11.828 1 25.77 293 CYS B C 1
ATOM 4405 O O . CYS B 1 293 ? 24.109 17.312 11.07 1 25.77 293 CYS B O 1
ATOM 4407 N N . LEU B 1 294 ? 25.938 17.344 11.844 1 23.41 294 LEU B N 1
ATOM 4408 C CA . LEU B 1 294 ? 26.938 17.484 10.797 1 23.41 294 LEU B CA 1
ATOM 4409 C C . LEU B 1 294 ? 26.969 16.266 9.891 1 23.41 294 LEU B C 1
ATOM 4411 O O . LEU B 1 294 ? 27.859 16.141 9.047 1 23.41 294 LEU B O 1
ATOM 4415 N N . LEU B 1 295 ? 26.172 15.18 9.922 1 19.86 295 LEU B N 1
ATOM 4416 C CA . LEU B 1 295 ? 26.391 14.5 8.648 1 19.86 295 LEU B CA 1
ATOM 4417 C C . LEU B 1 295 ? 25.719 15.25 7.504 1 19.86 295 LEU B C 1
ATOM 4419 O O . LEU B 1 295 ? 24.609 15.758 7.652 1 19.86 295 LEU B O 1
#

Sequence (590 aa):
MLQPDPVARTALSMLATHPCIRQKLRSELVHNTLRRSPLQHAIFSCDEAMVLQRMRTDAGGRDAQGCTALFLAAQRGMHQLLNLLVGAEADIADSRGRTALMAAAANNRVGCIDRLLPFQHGRQDFDGDTALIYAARFWATDALSLLRTEARLQNKRGETALMVAAASNYVEGVEALLLYEARAQTVEGWTALMCAAVVGATAAVCQLVTVEAGLRNNRGRTALIEAVLCGQMASVHVLAPLEHGAIDAAGRCALMYAASRGHTPAIRILCPLEGDVLDPSGCDYRSYGETDCLLMLQPDPVARTALSMLATHPCIRQKLRSELVHNTLRRSPLQHAIFSCDEAMVLQRMRTDAGGRDAQGCTALFLAAQRGMHQLLNLLVGAEADIADSRGRTALMAAAANNRVGCIDRLLPFQHGRQDFDGDTALIYAARFWATDALSLLRTEARLQNKRGETALMVAAASNYVEGVEALLLYEARAQTVEGWTALMCAAVVGATAAVCQLVTVEAGLRNNRGRTALIEAVLCGQMASVHVLAPLEHGAIDAAGRCALMYAASRGHTPAIRILCPLEGDVLDPSGCDYRSYGETDCLL

Nearest PDB structures (foldseek):
  5y4e-assembly1_A  TM=8.273E-01  e=3.103E-08  Homo sapiens
  4rly-assembly1_A  TM=5.520E-01  e=1.184E-07  Mus musculus
  5lee-assembly1_A  TM=4.626E-01  e=6.062E-08  synthetic construct
  6ar6-assembly1_B  TM=5.021E-01  e=2.891E-07  Drosophila melanogaster
  6mog-assembly1_B-2  TM=8.402E-01  e=1.711E-04  synthetic construct

Foldseek 3Di:
DDDDPPPVVVVVVVVPPDPVVVVVCVVVVVQCVFVDDQLLSCLLVVVPVSNVVCVVPDADDATNFQDGSLLSNLLSLVLVCNVVRCVPPLPGATPFQHGSLLSNLLNLNLSNNVVNCVRCQCGATPQADDSLLSNLQNLNLNSNVVNLVNQQGAGPVRDGSLNNNLVNLRQSSLVSSLVSNVVVVRDDLQSSLLSNLLNLVLVSVLVSCVPCPPDADPVRAHSLLNNLVSVRVNSVLRNLVVNQPPPPCNLVNSLQSCLVVLVLSSVVRSDVRNDQDAHPVRHGSVVSNPPPPPD/DDDDPPPVVVVVVVVPPDPVVVVVCVVVVVQCVFVDDQLLSCLLVVVVVSNVVCVVPDADDATNFRDGSLLSNLLSLVLVCNVVRCVPPLPGATPFQHGSLLSNLLNLNLSNNVVNCVRCQPGATPQADDSLLSNLQNLNLNSNVVNLVNQQGAGPVRDGSLNNNLVNLRQSSLVSSLVSNVVVVRDDLQSSLLSNLLNLVLVSNLVSCVPCPPDADPVRAHSLLNNLVSVRVNSVLRNLVVNQPPPPCNLVNSLQSCLVVLVLSSVVRSDVRNDQDAHPVRHGSVVSNPPPPPD

InterPro domains:
  IPR002110 Ankyrin repeat [PF00023] (158-178)
  IPR002110 Ankyrin repeat [PF12796] (70-147)
  IPR002110 Ankyrin repeat [PF12796] (203-273)
  IPR002110 Ankyrin repeat [SM00248] (65-94)
  IPR002110 Ankyrin repeat [SM00248] (96-126)
  IPR002110 Ankyrin repeat [SM00248] (127-156)
  IPR002110 Ankyrin repeat [SM00248] (157-187)
  IPR002110 Ankyrin repeat [SM00248] (188-217)
  IPR002110 Ankyrin repeat [SM00248] (219-249)
  IPR002110 Ankyrin repeat [SM00248] (250-279)
  IPR036770 Ankyrin repeat-containing domain superfamily [G3DSA:1.25.40.20] (8-149)
  IPR036770 Ankyrin repeat-containing domain superfamily [G3DSA:1.25.40.20] (150-291)
  IPR036770 Ankyrin repeat-containing domain superfamily [SSF48403] (31-239)

Radius of gyration: 26.25 Å; Cα contacts (8 Å, |Δi|>4): 1009; chains: 2; bounding box: 51×82×65 Å

pLDDT: mean 74.51, std 20.01, range [15.48, 97.94]

Organism: Giardia intestinalis (strain ATCC 50803 / WB clone C6) (NCBI:txid184922)